Protein AF-A0A368FFY0-F1 (afdb_monomer_lite)

Structure (mmCIF, N/CA/C/O backbone):
data_AF-A0A368FFY0-F1
#
_entry.id   AF-A0A368FFY0-F1
#
loop_
_atom_site.group_PDB
_atom_site.id
_atom_site.type_symbol
_atom_site.label_atom_id
_atom_site.label_alt_id
_atom_site.label_comp_id
_atom_site.label_asym_id
_atom_site.label_entity_id
_atom_site.label_seq_id
_atom_site.pdbx_PDB_ins_code
_atom_site.Cartn_x
_atom_site.Cartn_y
_atom_site.Cartn_z
_atom_site.occupancy
_atom_site.B_iso_or_equiv
_atom_site.auth_seq_id
_atom_site.auth_comp_id
_atom_site.auth_asym_id
_atom_site.auth_atom_id
_atom_site.pdbx_PDB_model_num
ATOM 1 N N . MET A 1 1 ? -72.371 -7.950 88.810 1.00 35.56 1 MET A N 1
ATOM 2 C CA . MET A 1 1 ? -71.654 -8.420 87.609 1.00 35.56 1 MET A CA 1
ATOM 3 C C . MET A 1 1 ? -71.155 -7.183 86.895 1.00 35.56 1 MET A C 1
ATOM 5 O O . MET A 1 1 ? -71.974 -6.409 86.425 1.00 35.56 1 MET A O 1
ATOM 9 N N . SER A 1 2 ? -69.852 -6.936 86.958 1.00 35.66 2 SER A N 1
ATOM 10 C CA . SER A 1 2 ? -69.188 -5.739 86.443 1.00 35.66 2 SER A CA 1
ATOM 11 C C . SER A 1 2 ? -68.211 -6.135 85.339 1.00 35.66 2 SER A C 1
ATOM 13 O O . SER A 1 2 ? -67.284 -6.902 85.588 1.00 35.66 2 SER A O 1
ATOM 15 N N . GLY A 1 3 ? -68.420 -5.591 84.150 1.00 32.06 3 GLY A N 1
ATOM 16 C CA . GLY A 1 3 ? -67.500 -5.546 83.014 1.00 32.06 3 GLY A CA 1
ATOM 17 C C . GLY A 1 3 ? -68.081 -4.537 82.017 1.00 32.06 3 GLY A C 1
ATOM 18 O O . GLY A 1 3 ? -69.289 -4.335 82.028 1.00 32.06 3 GLY A O 1
ATOM 19 N N . ASN A 1 4 ? -67.349 -3.846 81.154 1.00 36.78 4 ASN A N 1
ATOM 20 C CA . ASN A 1 4 ? -65.920 -3.743 80.886 1.00 36.78 4 ASN A CA 1
ATOM 21 C C . ASN A 1 4 ? -65.819 -2.572 79.874 1.00 36.78 4 ASN A C 1
ATOM 23 O O . ASN A 1 4 ? -66.187 -2.771 78.723 1.00 36.78 4 ASN A O 1
ATOM 27 N N . GLU A 1 5 ? -65.422 -1.361 80.288 1.00 38.34 5 GLU A N 1
ATOM 28 C CA . GLU A 1 5 ? -65.367 -0.149 79.424 1.00 38.34 5 GLU A CA 1
ATOM 29 C C . GLU A 1 5 ? -63.935 0.355 79.130 1.00 38.34 5 GLU A C 1
ATOM 31 O O . GLU A 1 5 ? -63.749 1.474 78.671 1.00 38.34 5 GLU A O 1
ATOM 36 N N . ASN A 1 6 ? -62.893 -0.460 79.338 1.00 41.31 6 ASN A N 1
ATOM 37 C CA . ASN A 1 6 ? -61.496 -0.012 79.172 1.00 41.31 6 ASN A CA 1
ATOM 38 C C . ASN A 1 6 ? -60.755 -0.566 77.937 1.00 41.31 6 ASN A C 1
ATOM 40 O O . ASN A 1 6 ? -59.532 -0.472 77.881 1.00 41.31 6 ASN A O 1
ATOM 44 N N . ALA A 1 7 ? -61.449 -1.127 76.940 1.00 43.47 7 ALA A N 1
ATOM 45 C CA . ALA A 1 7 ? -60.787 -1.738 75.776 1.00 43.47 7 ALA A CA 1
ATOM 46 C C . ALA A 1 7 ? -60.657 -0.820 74.539 1.00 43.47 7 ALA A C 1
ATOM 48 O O . ALA A 1 7 ? -59.736 -1.009 73.754 1.00 43.47 7 ALA A O 1
ATOM 49 N N . GLU A 1 8 ? -61.501 0.204 74.368 1.00 42.06 8 GLU A N 1
ATOM 50 C CA . GLU A 1 8 ? -61.525 1.002 73.121 1.00 42.06 8 GLU A CA 1
ATOM 51 C C . GLU A 1 8 ? -60.590 2.229 73.118 1.00 42.06 8 GLU A C 1
ATOM 53 O O . GLU A 1 8 ? -60.342 2.826 72.073 1.00 42.06 8 GLU A O 1
ATOM 58 N N . ALA A 1 9 ? -59.999 2.601 74.259 1.00 42.53 9 ALA A N 1
ATOM 59 C CA . ALA A 1 9 ? -59.119 3.774 74.349 1.00 42.53 9 ALA A CA 1
ATOM 60 C C . ALA A 1 9 ? -57.637 3.487 74.020 1.00 42.53 9 ALA A C 1
ATOM 62 O O . ALA A 1 9 ? -56.847 4.427 73.923 1.00 42.53 9 ALA A O 1
ATOM 63 N N . MET A 1 10 ? -57.244 2.216 73.847 1.00 42.16 10 MET A N 1
ATOM 64 C CA . MET A 1 10 ? -55.839 1.820 73.643 1.00 42.16 10 MET A CA 1
ATOM 65 C C . MET A 1 10 ? -55.456 1.611 72.165 1.00 42.16 10 MET A C 1
ATOM 67 O O . MET A 1 10 ? -54.284 1.735 71.823 1.00 42.16 10 MET A O 1
ATOM 71 N N . GLU A 1 11 ? -56.422 1.385 71.267 1.00 42.91 11 GLU A N 1
ATOM 72 C CA . GLU A 1 11 ? -56.145 1.177 69.831 1.00 42.91 11 GLU A CA 1
ATOM 73 C C . GLU A 1 11 ? -55.985 2.489 69.036 1.00 42.91 11 GLU A C 1
ATOM 75 O O . GLU A 1 11 ? -55.293 2.529 68.018 1.00 42.91 11 GLU A O 1
ATOM 80 N N . ILE A 1 12 ? -56.543 3.608 69.515 1.00 45.56 12 ILE A N 1
ATOM 81 C CA . ILE A 1 12 ? -56.458 4.909 68.818 1.00 45.56 12 ILE A CA 1
ATOM 82 C C . ILE A 1 12 ? -55.094 5.598 69.050 1.00 45.56 12 ILE A C 1
ATOM 84 O O . ILE A 1 12 ? -54.631 6.386 68.218 1.00 45.56 12 ILE A O 1
ATOM 88 N N . SER A 1 13 ? -54.399 5.278 70.144 1.00 43.94 13 SER A N 1
ATOM 89 C CA . SER A 1 13 ? -53.057 5.788 70.462 1.00 43.94 13 SER A CA 1
ATOM 90 C C . SER A 1 13 ? -51.937 5.033 69.730 1.00 43.94 13 SER A C 1
ATOM 92 O O . SER A 1 13 ? -50.965 5.668 69.316 1.00 43.94 13 SER A O 1
ATOM 94 N N . GLU A 1 14 ? -52.086 3.731 69.463 1.00 42.84 14 GLU A N 1
ATOM 95 C CA . GLU A 1 14 ? -51.125 2.959 68.651 1.00 42.84 14 GLU A CA 1
ATOM 96 C C . GLU A 1 14 ? -51.182 3.303 67.151 1.00 42.84 14 GLU A C 1
ATOM 98 O O . GLU A 1 14 ? -50.147 3.324 66.480 1.00 42.84 14 GLU A O 1
ATOM 103 N N . LEU A 1 15 ? -52.355 3.675 66.623 1.00 43.34 15 LEU A N 1
ATOM 104 C CA . LEU A 1 15 ? -52.500 4.158 65.240 1.00 43.34 15 LEU A CA 1
ATOM 105 C C . LEU A 1 15 ? -51.888 5.556 65.019 1.00 43.34 15 LEU A C 1
ATOM 107 O O . LEU A 1 15 ? -51.380 5.840 63.935 1.00 43.34 15 LEU A O 1
ATOM 111 N N . ARG A 1 16 ? -51.850 6.420 66.045 1.00 39.31 16 ARG A N 1
ATOM 112 C CA . ARG A 1 16 ? -51.149 7.720 65.972 1.00 39.31 16 ARG A CA 1
ATOM 113 C C . ARG A 1 16 ? -49.628 7.600 66.115 1.00 39.31 16 ARG A C 1
ATOM 115 O O . ARG A 1 16 ? -48.909 8.381 65.499 1.00 39.31 16 ARG A O 1
ATOM 122 N N . LEU A 1 17 ? -49.133 6.609 66.860 1.00 43.44 17 LEU A N 1
ATOM 123 C CA . LEU A 1 17 ? -47.696 6.316 66.955 1.00 43.44 17 LEU A CA 1
ATOM 124 C C . LEU A 1 17 ? -47.139 5.675 65.673 1.00 43.44 17 LEU A C 1
ATOM 126 O O . LEU A 1 17 ? -46.007 5.979 65.305 1.00 43.44 17 LEU A O 1
ATOM 130 N N . LYS A 1 18 ? -47.942 4.888 64.940 1.00 41.78 18 LYS A N 1
ATOM 131 C CA . LYS A 1 18 ? -47.567 4.364 63.611 1.00 41.78 18 LYS A CA 1
ATOM 132 C C . LYS A 1 18 ? -47.567 5.422 62.499 1.00 41.78 18 LYS A C 1
ATOM 134 O O . LYS A 1 18 ? -46.748 5.333 61.592 1.00 41.78 18 LYS A O 1
ATOM 139 N N . ASN A 1 19 ? -48.410 6.454 62.577 1.00 38.97 19 ASN A N 1
ATOM 140 C CA . ASN A 1 19 ? -48.370 7.556 61.602 1.00 38.97 19 ASN A CA 1
ATOM 141 C C . ASN A 1 19 ? -47.193 8.524 61.826 1.00 38.97 19 ASN A C 1
ATOM 143 O O . ASN A 1 19 ? -46.696 9.098 60.862 1.00 38.97 19 ASN A O 1
ATOM 147 N N . ASN A 1 20 ? -46.700 8.670 63.062 1.00 41.06 20 ASN A N 1
ATOM 148 C CA . ASN A 1 20 ? -45.490 9.457 63.334 1.00 41.06 20 ASN A CA 1
ATOM 149 C C . ASN A 1 20 ? -44.191 8.710 62.989 1.00 41.06 20 ASN A C 1
ATOM 151 O O . ASN A 1 20 ? -43.193 9.361 62.695 1.00 41.06 20 ASN A O 1
ATOM 155 N N . SER A 1 21 ? -44.180 7.371 62.989 1.00 43.12 21 SER A N 1
ATOM 156 C CA . SER A 1 21 ? -43.024 6.596 62.521 1.00 43.12 21 SER A CA 1
ATOM 157 C C . SER A 1 21 ? -42.929 6.520 60.994 1.00 43.12 21 SER A C 1
ATOM 159 O O . SER A 1 21 ? -41.816 6.504 60.486 1.00 43.12 21 SER A O 1
ATOM 161 N N . PHE A 1 22 ? -44.046 6.568 60.256 1.00 43.06 22 PHE A N 1
ATOM 162 C CA . PHE A 1 22 ? -44.026 6.679 58.787 1.00 43.06 22 PHE A CA 1
ATOM 163 C C . PHE A 1 22 ? -43.340 7.973 58.308 1.00 43.06 22 PHE A C 1
ATOM 165 O O . PHE A 1 22 ? -42.466 7.913 57.454 1.00 43.06 22 PHE A O 1
ATOM 172 N N . GLY A 1 23 ? -43.624 9.122 58.937 1.00 43.78 23 GLY A N 1
ATOM 173 C CA . GLY A 1 23 ? -42.956 10.391 58.604 1.00 43.78 23 GLY A CA 1
ATOM 174 C C . GLY A 1 23 ? -41.478 10.485 59.026 1.00 43.78 23 GLY A C 1
ATOM 175 O O . GLY A 1 23 ? -40.738 11.289 58.469 1.00 43.78 23 GLY A O 1
ATOM 176 N N . LEU A 1 24 ? -41.033 9.670 59.992 1.00 46.16 24 LEU A N 1
ATOM 177 C CA . LEU A 1 24 ? -39.623 9.561 60.406 1.00 46.16 24 LEU A CA 1
ATOM 178 C C . LEU A 1 24 ? -38.820 8.608 59.505 1.00 46.16 24 LEU A C 1
ATOM 180 O O . LEU A 1 24 ? -37.633 8.844 59.296 1.00 46.16 24 LEU A O 1
ATOM 184 N N . ILE A 1 25 ? -39.462 7.565 58.969 1.00 48.09 25 ILE A N 1
ATOM 185 C CA . ILE A 1 25 ? -38.871 6.644 57.987 1.00 48.09 25 ILE A CA 1
ATOM 186 C C . ILE A 1 25 ? -38.695 7.365 56.643 1.00 48.09 25 ILE A C 1
ATOM 188 O O . ILE A 1 25 ? -37.591 7.364 56.111 1.00 48.09 25 ILE A O 1
ATOM 192 N N . ASP A 1 26 ? -39.709 8.105 56.176 1.00 52.66 26 ASP A N 1
ATOM 193 C CA . ASP A 1 26 ? -39.618 8.906 54.942 1.00 52.66 26 ASP A CA 1
ATOM 194 C C . ASP A 1 26 ? -38.551 10.017 55.031 1.00 52.66 26 ASP A C 1
ATOM 196 O O . ASP A 1 26 ? -37.877 10.319 54.047 1.00 52.66 26 ASP A O 1
ATOM 200 N N . ALA A 1 27 ? -38.353 10.617 56.213 1.00 56.59 27 ALA A N 1
ATOM 201 C CA . ALA A 1 27 ? -37.316 11.629 56.428 1.00 56.59 27 ALA A CA 1
ATOM 202 C C . ALA A 1 27 ? -35.896 11.030 56.468 1.00 56.59 27 ALA A C 1
ATOM 204 O O . ALA A 1 27 ? -34.974 11.616 55.902 1.00 56.59 27 ALA A O 1
ATOM 205 N N . GLN A 1 28 ? -35.714 9.859 57.091 1.00 59.12 28 GLN A N 1
ATOM 206 C CA . GLN A 1 28 ? -34.428 9.149 57.093 1.00 59.12 28 GLN A CA 1
ATOM 207 C C . GLN A 1 28 ? -34.065 8.604 55.708 1.00 59.12 28 GLN A C 1
ATOM 209 O O . GLN A 1 28 ? -32.901 8.678 55.310 1.00 59.12 28 GLN A O 1
ATOM 214 N N . ASP A 1 29 ? -35.047 8.110 54.955 1.00 65.12 29 ASP A N 1
ATOM 215 C CA . ASP A 1 29 ? -34.850 7.651 53.580 1.00 65.12 29 ASP A CA 1
ATOM 216 C C . ASP A 1 29 ? -34.541 8.825 52.634 1.00 65.12 29 ASP A C 1
ATOM 218 O O . ASP A 1 29 ? -33.675 8.698 51.764 1.00 65.12 29 ASP A O 1
ATOM 222 N N . ALA A 1 30 ? -35.149 9.998 52.852 1.00 71.44 30 ALA A N 1
ATOM 223 C CA . ALA A 1 30 ? -34.828 11.224 52.121 1.00 71.44 30 ALA A CA 1
ATOM 224 C C . ALA A 1 30 ? -33.419 11.760 52.438 1.00 71.44 30 ALA A C 1
ATOM 226 O O . ALA A 1 30 ? -32.675 12.094 51.516 1.00 71.44 30 ALA A O 1
ATOM 227 N N . GLU A 1 31 ? -33.006 11.793 53.711 1.00 77.81 31 GLU A N 1
ATOM 228 C CA . GLU A 1 31 ? -31.641 12.185 54.104 1.00 77.81 31 GLU A CA 1
ATOM 229 C C . GLU A 1 31 ? -30.588 11.211 53.551 1.00 77.81 31 GLU A C 1
ATOM 231 O O . GLU A 1 31 ? -29.542 11.631 53.047 1.00 77.81 31 GLU A O 1
ATOM 236 N N . ALA A 1 32 ? -30.872 9.905 53.579 1.00 79.62 32 ALA A N 1
ATOM 237 C CA . ALA A 1 32 ? -29.998 8.888 53.006 1.00 79.62 32 ALA A CA 1
ATOM 238 C C . ALA A 1 32 ? -29.902 9.002 51.475 1.00 79.62 32 ALA A C 1
ATOM 240 O O . ALA A 1 32 ? -28.809 8.864 50.919 1.00 79.62 32 ALA A O 1
ATOM 241 N N . ALA A 1 33 ? -31.013 9.270 50.782 1.00 81.12 33 ALA A N 1
ATOM 242 C CA . ALA A 1 33 ? -31.027 9.513 49.340 1.00 81.12 33 ALA A CA 1
ATOM 243 C C . ALA A 1 33 ? -30.244 10.783 48.974 1.00 81.12 33 ALA A C 1
ATOM 245 O O . ALA A 1 33 ? -29.419 10.759 48.060 1.00 81.12 33 ALA A O 1
ATOM 246 N N . GLN A 1 34 ? -30.416 11.862 49.737 1.00 83.88 34 GLN A N 1
ATOM 247 C CA . GLN A 1 34 ? -29.687 13.110 49.532 1.00 83.88 34 GLN A CA 1
ATOM 248 C C . GLN A 1 34 ? -28.180 12.932 49.756 1.00 83.88 34 GLN A C 1
ATOM 250 O O . GLN A 1 34 ? -27.378 13.391 48.944 1.00 83.88 34 GLN A O 1
ATOM 255 N N . PHE A 1 35 ? -27.778 12.187 50.790 1.00 87.12 35 PHE A N 1
ATOM 256 C CA . PHE A 1 35 ? -26.374 11.848 51.030 1.00 87.12 35 PHE A CA 1
ATOM 257 C C . PHE A 1 35 ? -25.760 11.024 49.886 1.00 87.12 35 PHE A C 1
ATOM 259 O O . PHE A 1 35 ? -24.636 11.298 49.458 1.00 87.12 35 PHE A O 1
ATOM 266 N N . LYS A 1 36 ? -26.485 10.025 49.361 1.00 88.81 36 LYS A N 1
ATOM 267 C CA . LYS A 1 36 ? -26.032 9.231 48.205 1.00 88.81 36 LYS A CA 1
ATOM 268 C C . LYS A 1 36 ? -25.895 10.097 46.952 1.00 88.81 36 LYS A C 1
ATOM 270 O O . LYS A 1 36 ? -24.862 10.028 46.289 1.00 88.81 36 LYS A O 1
ATOM 275 N N . SER A 1 37 ? -26.897 10.928 46.667 1.00 87.44 37 SER A N 1
ATOM 276 C CA . SER A 1 37 ? -26.903 11.841 45.520 1.00 87.44 37 SER A CA 1
ATOM 277 C C . SER A 1 37 ? -25.727 12.825 45.572 1.00 87.44 37 SER A C 1
ATOM 279 O O . SER A 1 37 ? -25.011 12.980 44.586 1.00 87.44 37 SER A O 1
ATOM 281 N N . GLU A 1 38 ? -25.422 13.398 46.742 1.00 88.31 38 GLU A N 1
ATOM 282 C CA . GLU A 1 38 ? -24.300 14.332 46.906 1.00 88.31 38 GLU A CA 1
ATOM 283 C C . GLU A 1 38 ? -22.934 13.658 46.681 1.00 88.31 38 GLU A C 1
ATOM 285 O O . GLU A 1 38 ? -22.044 14.220 46.035 1.00 88.31 38 GLU A O 1
ATOM 290 N N . ARG A 1 39 ? -22.766 12.412 47.149 1.00 90.75 39 ARG A N 1
ATOM 291 C CA . ARG A 1 39 ? -21.549 11.622 46.887 1.00 90.75 39 ARG A CA 1
ATOM 292 C C . ARG A 1 39 ? -21.362 11.337 45.400 1.00 90.75 39 ARG A C 1
ATOM 294 O O . ARG A 1 39 ? -20.271 11.553 44.872 1.00 90.75 39 ARG A O 1
ATOM 301 N N . VAL A 1 40 ? -22.425 10.898 44.726 1.00 91.38 40 VAL A N 1
ATOM 302 C CA . VAL A 1 40 ? -22.426 10.659 43.275 1.00 91.38 40 VAL A CA 1
ATOM 303 C C . VAL A 1 40 ? -22.120 11.947 42.518 1.00 91.38 40 VAL A C 1
ATOM 305 O O . VAL A 1 40 ? -21.282 11.952 41.621 1.00 91.38 40 VAL A O 1
ATOM 308 N N . ARG A 1 41 ? -22.725 13.066 42.917 1.00 91.25 41 ARG A N 1
ATOM 309 C CA . ARG A 1 41 ? -22.474 14.375 42.317 1.00 91.25 41 ARG A CA 1
ATOM 310 C C . ARG A 1 41 ? -21.014 14.794 42.444 1.00 91.25 41 ARG A C 1
ATOM 312 O O . ARG A 1 41 ? -20.411 15.199 41.452 1.00 91.25 41 ARG A O 1
ATOM 319 N N . SER A 1 42 ? -20.433 14.665 43.638 1.00 90.19 42 SER A N 1
ATOM 320 C CA . SER A 1 42 ? -19.014 14.955 43.875 1.00 90.19 42 SER A CA 1
ATOM 321 C C . SER A 1 42 ? -18.110 14.090 42.989 1.00 90.19 42 SER A C 1
ATOM 323 O O . SER A 1 42 ? -17.161 14.601 42.390 1.00 90.19 42 SER A O 1
ATOM 325 N N . LEU A 1 43 ? -18.439 12.801 42.842 1.00 91.31 43 LEU A N 1
ATOM 326 C CA . LEU A 1 43 ? -17.739 11.877 41.951 1.00 91.31 43 LEU A CA 1
ATOM 327 C C . LEU A 1 43 ? -17.826 12.322 40.481 1.00 91.31 43 LEU A C 1
ATOM 329 O O . LEU A 1 43 ? -16.790 12.448 39.828 1.00 91.31 43 LEU A O 1
ATOM 333 N N . VAL A 1 44 ? -19.029 12.609 39.970 1.00 92.00 44 VAL A N 1
ATOM 334 C CA . VAL A 1 44 ? -19.248 13.041 38.577 1.00 92.00 44 VAL A CA 1
ATOM 335 C C . VAL A 1 44 ? -18.495 14.344 38.289 1.00 92.00 44 VAL A C 1
ATOM 337 O O . VAL A 1 44 ? -17.729 14.406 37.327 1.00 92.00 44 VAL A O 1
ATOM 340 N N . LEU A 1 45 ? -18.629 15.362 39.147 1.00 91.12 45 LEU A N 1
ATOM 341 C CA . LEU A 1 45 ? -17.941 16.650 38.986 1.00 91.12 45 LEU A CA 1
ATOM 342 C C . LEU A 1 45 ? -16.415 16.490 38.970 1.00 91.12 45 LEU A C 1
ATOM 344 O O . LEU A 1 45 ? -15.726 17.121 38.165 1.00 91.12 45 LEU A O 1
ATOM 348 N N . ARG A 1 46 ? -15.874 15.625 39.834 1.00 90.56 46 ARG A N 1
ATOM 349 C CA . ARG A 1 46 ? -14.434 15.352 39.902 1.00 90.56 46 ARG A CA 1
ATOM 350 C C . ARG A 1 46 ? -13.928 14.607 38.668 1.00 90.56 46 ARG A C 1
ATOM 352 O O . ARG A 1 46 ? -12.878 14.963 38.138 1.00 90.56 46 ARG A O 1
ATOM 359 N N . VAL A 1 47 ? -14.668 13.608 38.185 1.00 92.00 47 VAL A N 1
ATOM 360 C CA . VAL A 1 47 ? -14.312 12.849 36.974 1.00 92.00 47 VAL A CA 1
ATOM 361 C C . VAL A 1 47 ? -14.340 13.750 35.741 1.00 92.00 47 VAL A C 1
ATOM 363 O O . VAL A 1 47 ? -13.379 13.752 34.967 1.00 92.00 47 VAL A O 1
ATOM 366 N N . LEU A 1 48 ? -15.393 14.556 35.586 1.00 92.50 48 LEU A N 1
ATOM 367 C CA . LEU A 1 48 ? -15.536 15.506 34.479 1.00 92.50 48 LEU A CA 1
ATOM 368 C C . LEU A 1 48 ? -14.558 16.690 34.572 1.00 92.50 48 LEU A C 1
ATOM 370 O O . LEU A 1 48 ? -14.384 17.411 33.592 1.00 92.50 48 LEU A O 1
ATOM 374 N N . GLY A 1 49 ? -13.882 16.876 35.711 1.00 89.50 49 GLY A N 1
ATOM 375 C CA . GLY A 1 49 ? -12.929 17.967 35.913 1.00 89.50 49 GLY A CA 1
ATOM 376 C C . GLY A 1 49 ? -13.604 19.337 35.994 1.00 89.50 49 GLY A C 1
ATOM 377 O O . GLY A 1 49 ? -13.043 20.329 35.541 1.00 89.50 49 GLY A O 1
ATOM 378 N N . VAL A 1 50 ? -14.818 19.383 36.543 1.00 87.19 50 VAL A N 1
ATOM 379 C CA . VAL A 1 50 ? -15.610 20.605 36.788 1.00 87.19 50 VAL A CA 1
ATOM 380 C C . VAL A 1 50 ? -15.950 20.784 38.278 1.00 87.19 50 VAL A C 1
ATOM 382 O O . VAL A 1 50 ? -16.799 21.592 38.635 1.00 87.19 50 VAL A O 1
ATOM 385 N N . GLY A 1 51 ? -15.299 20.007 39.151 1.00 81.25 51 GLY A N 1
ATOM 386 C CA . GLY A 1 51 ? -15.362 20.134 40.611 1.00 81.25 51 GLY A CA 1
ATOM 387 C C . GLY A 1 51 ? -14.159 20.893 41.183 1.00 81.25 51 GLY A C 1
ATOM 388 O O . GLY A 1 51 ? -13.648 21.819 40.564 1.00 81.25 51 GLY A O 1
ATOM 389 N N . GLU A 1 52 ? -13.669 20.471 42.354 1.00 74.12 52 GLU A N 1
ATOM 390 C CA . GLU A 1 52 ? -12.518 21.108 43.026 1.00 74.12 52 GLU A CA 1
ATOM 391 C C . GLU A 1 52 ? -11.230 21.069 42.185 1.00 74.12 52 GLU A C 1
ATOM 393 O O . GLU A 1 52 ? -10.478 22.040 42.140 1.00 74.12 52 GLU A O 1
ATOM 398 N N . ASN A 1 53 ? -10.999 19.956 41.482 1.00 80.81 53 ASN A N 1
ATOM 399 C CA . ASN A 1 53 ? -9.875 19.789 40.565 1.00 80.81 53 ASN A CA 1
ATOM 400 C C . ASN A 1 53 ? -10.330 20.090 39.137 1.00 80.81 53 ASN A C 1
ATOM 402 O O . ASN A 1 53 ? -10.785 19.198 38.416 1.00 80.81 53 ASN A O 1
ATOM 406 N N . LEU A 1 54 ? -10.225 21.361 38.756 1.00 85.50 54 LEU A N 1
ATOM 407 C CA . LEU A 1 54 ? -10.685 21.846 37.463 1.00 85.50 54 LEU A CA 1
ATOM 408 C C . LEU A 1 54 ? -9.741 21.423 36.328 1.00 85.50 54 LEU A C 1
ATOM 410 O O . LEU A 1 54 ? -8.520 21.558 36.431 1.00 85.50 54 LEU A O 1
ATOM 414 N N . ALA A 1 55 ? -10.313 20.916 35.238 1.00 86.19 55 ALA A N 1
ATOM 415 C CA . ALA A 1 55 ? -9.566 20.572 34.040 1.00 86.19 55 ALA A CA 1
ATOM 416 C C . ALA A 1 55 ? -8.987 21.850 33.397 1.00 86.19 55 ALA A C 1
ATOM 418 O O . ALA A 1 55 ? -9.670 22.882 33.363 1.00 86.19 55 ALA A O 1
ATOM 419 N N . PRO A 1 56 ? -7.736 21.821 32.899 1.00 85.50 56 PRO A N 1
ATOM 420 C CA . PRO A 1 56 ? -7.057 23.013 32.390 1.00 85.50 56 PRO A CA 1
ATOM 421 C C . PRO A 1 56 ? -7.811 23.685 31.235 1.00 85.50 56 PRO A C 1
ATOM 423 O O . PRO A 1 56 ? -7.764 24.906 31.103 1.00 85.50 56 PRO A O 1
ATOM 426 N N . GLU A 1 57 ? -8.552 22.910 30.443 1.00 85.81 57 GLU A N 1
ATOM 427 C CA . GLU A 1 57 ? -9.366 23.375 29.320 1.00 85.81 57 GLU A CA 1
ATOM 428 C C . GLU A 1 57 ? -10.478 24.344 29.759 1.00 85.81 57 GLU A C 1
ATOM 430 O O . GLU A 1 57 ? -10.865 25.231 28.999 1.00 85.81 57 GLU A O 1
ATOM 435 N N . PHE A 1 58 ? -10.957 24.213 31.000 1.00 86.50 58 PHE A N 1
ATOM 436 C CA . PHE A 1 58 ? -12.074 24.988 31.546 1.00 86.50 58 PHE A CA 1
ATOM 437 C C . PHE A 1 58 ? -11.649 25.985 32.628 1.00 86.50 58 PHE A C 1
ATOM 439 O O . PHE A 1 58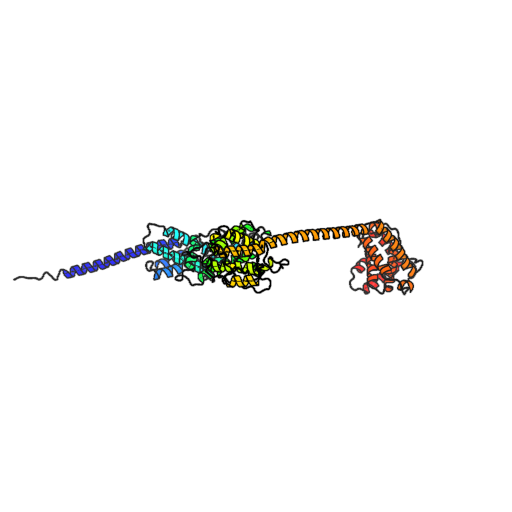 ? -12.499 26.664 33.202 1.00 86.50 58 PHE A O 1
ATOM 446 N N . ALA A 1 59 ? -10.341 26.137 32.875 1.00 82.50 59 ALA A N 1
ATOM 447 C CA . ALA A 1 59 ? -9.798 27.003 33.925 1.00 82.50 59 ALA A CA 1
ATOM 448 C C . ALA A 1 59 ? -10.289 28.461 33.854 1.00 82.50 59 ALA A C 1
ATOM 450 O O . ALA A 1 59 ? -10.460 29.116 34.880 1.00 82.50 59 ALA A O 1
ATOM 451 N N . LEU A 1 60 ? -10.546 28.960 32.641 1.00 81.25 60 LEU A N 1
ATOM 452 C CA . LEU A 1 60 ? -11.027 30.320 32.381 1.00 81.25 60 LEU A CA 1
ATOM 453 C C . LEU A 1 60 ? -12.541 30.394 32.101 1.00 81.25 60 LEU A C 1
ATOM 455 O O . LEU A 1 60 ? -13.055 31.473 31.816 1.00 81.25 60 LEU A O 1
ATOM 459 N N . GLN A 1 61 ? -13.266 29.275 32.176 1.00 84.38 61 GLN A N 1
ATOM 460 C CA . GLN A 1 61 ? -14.689 29.170 31.832 1.00 84.38 61 GLN A CA 1
ATOM 461 C C . GLN A 1 61 ? -15.564 28.966 33.081 1.00 84.38 61 GLN A C 1
ATOM 463 O O . GLN A 1 61 ? -16.349 28.025 33.175 1.00 84.38 61 GLN A O 1
ATOM 468 N N . THR A 1 62 ? -15.463 29.875 34.055 1.00 83.81 62 THR A N 1
ATOM 469 C CA . THR A 1 62 ? -16.178 29.768 35.344 1.00 83.81 62 THR A CA 1
ATOM 470 C C . THR A 1 62 ? -17.702 29.699 35.204 1.00 83.81 62 THR A C 1
ATOM 472 O O . THR A 1 62 ? -18.350 28.987 35.967 1.00 83.81 62 THR A O 1
ATOM 475 N N . ALA A 1 63 ? -18.280 30.382 34.209 1.00 87.44 63 ALA A N 1
ATOM 476 C CA . ALA A 1 63 ? -19.717 30.330 33.930 1.00 87.44 63 ALA A CA 1
ATOM 477 C C . ALA A 1 63 ? -20.179 28.938 33.460 1.00 87.44 63 ALA A C 1
ATOM 479 O O . ALA A 1 63 ? -21.204 28.451 33.929 1.00 87.44 63 ALA A O 1
ATOM 480 N N . LEU A 1 64 ? -19.400 28.277 32.596 1.00 87.88 64 LEU A N 1
ATOM 481 C CA . LEU A 1 64 ? -19.706 26.931 32.100 1.00 87.88 64 LEU A CA 1
ATOM 482 C C . LEU A 1 64 ? -19.619 25.891 33.224 1.00 87.88 64 LEU A C 1
ATOM 484 O O . LEU A 1 64 ? -20.475 25.018 33.346 1.00 87.88 64 LEU A O 1
ATOM 488 N N . VAL A 1 65 ? -18.603 26.011 34.082 1.00 87.56 65 VAL A N 1
ATOM 489 C CA . VAL A 1 65 ? -18.418 25.141 35.256 1.00 87.56 65 VAL A CA 1
ATOM 490 C C . VAL A 1 65 ? -19.590 25.286 36.234 1.00 87.56 65 VAL A C 1
ATOM 492 O O . VAL A 1 65 ? -20.111 24.287 36.742 1.00 87.56 65 VAL A O 1
ATOM 495 N N . ALA A 1 66 ? -20.044 26.523 36.464 1.00 87.12 66 ALA A N 1
ATOM 496 C CA . ALA A 1 66 ? -21.222 26.794 37.282 1.00 87.12 66 ALA A CA 1
ATOM 497 C C . ALA A 1 66 ? -22.496 26.207 36.652 1.00 87.12 66 ALA A C 1
ATOM 499 O O . ALA A 1 66 ? -23.275 25.569 37.355 1.00 87.12 66 ALA A O 1
ATOM 500 N N . GLU A 1 67 ? -22.681 26.346 35.335 1.00 90.81 67 GLU A N 1
ATOM 501 C CA . GLU A 1 67 ? -23.810 25.749 34.611 1.00 90.81 67 GLU A CA 1
ATOM 502 C C . GLU A 1 67 ? -23.839 24.219 34.747 1.00 90.81 67 GLU A C 1
ATOM 504 O O . GLU A 1 67 ? -24.886 23.655 35.067 1.00 90.81 67 GLU A O 1
ATOM 509 N N . CYS A 1 68 ? -22.695 23.547 34.586 1.00 88.56 68 CYS A N 1
ATOM 510 C CA . CYS A 1 68 ? -22.591 22.095 34.762 1.00 88.56 68 CYS A CA 1
ATOM 511 C C . CYS A 1 68 ? -22.993 21.672 36.178 1.00 88.56 68 CYS A C 1
ATOM 513 O O . CYS A 1 68 ? -23.747 20.715 36.361 1.00 88.56 68 CYS A O 1
ATOM 515 N N . SER A 1 69 ? -22.524 22.419 37.181 1.00 86.94 69 SER A N 1
ATOM 516 C CA . SER A 1 69 ? -22.873 22.175 38.578 1.00 86.94 69 SER A CA 1
ATOM 517 C C . SER A 1 69 ? -24.371 22.344 38.820 1.00 86.94 69 SER A C 1
ATOM 519 O O . SER A 1 69 ? -24.953 21.504 39.502 1.00 86.94 69 SER A O 1
ATOM 521 N N . THR A 1 70 ? -25.007 23.372 38.254 1.00 89.44 70 THR A N 1
ATOM 522 C CA . THR A 1 70 ? -26.454 23.611 38.383 1.00 89.44 70 THR A CA 1
ATOM 523 C C . THR A 1 70 ? -27.273 22.510 37.714 1.00 89.44 70 THR A C 1
ATOM 525 O O . THR A 1 70 ? -28.138 21.931 38.362 1.00 89.44 70 THR A O 1
ATOM 528 N N . ARG A 1 71 ? -26.950 22.132 36.471 1.00 89.62 71 ARG A N 1
ATOM 529 C CA . ARG A 1 71 ? -27.661 21.058 35.752 1.00 89.62 71 ARG A CA 1
ATOM 530 C C . ARG A 1 71 ? -27.568 19.705 36.469 1.00 89.62 71 ARG A C 1
ATOM 532 O O . ARG A 1 71 ? -28.550 18.970 36.531 1.00 89.62 71 ARG A O 1
ATOM 539 N N . LEU A 1 72 ? -26.413 19.392 37.064 1.00 88.06 72 LEU A N 1
ATOM 540 C CA . LEU A 1 72 ? -26.250 18.195 37.902 1.00 88.06 72 LEU A CA 1
ATOM 541 C C . LEU A 1 72 ? -27.057 18.262 39.205 1.00 88.06 72 LEU A C 1
ATOM 543 O O . LEU A 1 72 ? -27.441 17.218 39.716 1.00 88.06 72 LEU A O 1
ATOM 547 N N . ALA A 1 73 ? -27.315 19.459 39.743 1.00 86.44 73 ALA A N 1
ATOM 548 C CA . ALA A 1 73 ? -28.156 19.640 40.930 1.00 86.44 73 ALA A CA 1
ATOM 549 C C . ALA A 1 73 ? -29.622 19.280 40.669 1.00 86.44 73 ALA A C 1
ATOM 551 O O . ALA A 1 73 ? -30.314 18.815 41.567 1.00 86.44 73 ALA A O 1
ATOM 552 N N . GLU A 1 74 ? -30.084 19.559 39.450 1.00 86.81 74 GLU A N 1
ATOM 553 C CA . GLU A 1 74 ? -31.471 19.387 39.013 1.00 86.81 74 GLU A CA 1
ATOM 554 C C . GLU A 1 74 ? -31.751 17.973 38.477 1.00 86.81 74 GLU A C 1
ATOM 556 O O . GLU A 1 74 ? -32.902 17.623 38.224 1.00 86.81 74 GLU A O 1
ATOM 561 N N . THR A 1 75 ? -30.710 17.153 38.308 1.00 88.19 75 THR A N 1
ATOM 562 C CA . THR A 1 75 ? -30.807 15.785 37.789 1.00 88.19 75 THR A CA 1
ATOM 563 C C . THR A 1 75 ? -30.965 14.782 38.932 1.00 88.19 75 THR A C 1
ATOM 565 O O . THR A 1 75 ? -30.222 14.834 39.912 1.00 88.19 75 THR A O 1
ATOM 568 N N . ASP A 1 76 ? -31.875 13.814 38.790 1.00 86.75 76 ASP A N 1
ATOM 569 C CA . ASP A 1 76 ? -31.938 12.671 39.706 1.00 86.75 76 ASP A CA 1
ATOM 570 C C . ASP A 1 76 ? -30.768 11.709 39.439 1.00 86.75 76 ASP A C 1
ATOM 572 O O . ASP A 1 76 ? -30.776 10.920 38.495 1.00 86.75 76 ASP A O 1
ATOM 576 N N . LEU A 1 77 ? -29.730 11.802 40.274 1.00 88.06 77 LEU A N 1
ATOM 577 C CA . LEU A 1 77 ? -28.499 11.013 40.171 1.00 88.06 77 LEU A CA 1
ATOM 578 C C . LEU A 1 77 ? -28.622 9.585 40.724 1.00 88.06 77 LEU A C 1
ATOM 580 O O . LEU A 1 77 ? -27.637 8.844 40.706 1.00 88.06 77 LEU A O 1
ATOM 584 N N . LEU A 1 78 ? -29.797 9.197 41.226 1.00 85.25 78 LEU A N 1
ATOM 585 C CA . LEU A 1 78 ? -30.071 7.840 41.700 1.00 85.25 78 LEU A CA 1
ATOM 586 C C . LEU A 1 78 ? -30.911 7.025 40.708 1.00 85.25 78 LEU A C 1
ATOM 588 O O . LEU A 1 78 ? -30.946 5.801 40.836 1.00 85.25 78 LEU A O 1
ATOM 592 N N . ASP A 1 79 ? -31.529 7.670 39.712 1.00 86.56 79 ASP A N 1
ATOM 593 C CA . ASP A 1 79 ? -32.259 7.015 38.623 1.00 86.56 79 ASP A CA 1
ATOM 594 C C . ASP A 1 79 ? -31.420 6.943 37.325 1.00 86.56 79 ASP A C 1
ATOM 596 O O . ASP A 1 79 ? -31.217 7.968 36.663 1.00 86.56 79 ASP A O 1
ATOM 600 N N . PRO A 1 80 ? -30.974 5.741 36.896 1.00 82.81 80 PRO A N 1
ATOM 601 C CA . PRO A 1 80 ? -30.221 5.550 35.655 1.00 82.81 80 PRO A CA 1
ATOM 602 C C . PRO A 1 80 ? -30.907 6.073 34.395 1.00 82.81 80 PRO A C 1
ATOM 604 O O . PRO A 1 80 ? -30.220 6.493 33.463 1.00 82.81 80 PRO A O 1
ATOM 607 N N . GLY A 1 81 ? -32.242 6.066 34.346 1.00 81.31 81 GLY A N 1
ATOM 608 C CA . GLY A 1 81 ? -32.980 6.616 33.208 1.00 81.31 81 GLY A CA 1
ATOM 609 C C . GLY A 1 81 ? -32.831 8.135 33.101 1.00 81.31 81 GLY A C 1
ATOM 610 O O . GLY A 1 81 ? -32.675 8.670 32.001 1.00 81.31 81 GLY A O 1
ATOM 611 N N . ALA A 1 82 ? -32.822 8.817 34.247 1.00 83.75 82 ALA A N 1
ATOM 612 C CA . ALA A 1 82 ? -32.712 10.265 34.334 1.00 83.75 82 ALA A CA 1
ATOM 613 C C . ALA A 1 82 ? -31.270 10.752 34.132 1.00 83.75 82 ALA A C 1
ATOM 615 O O . ALA A 1 82 ? -31.029 11.604 33.277 1.00 83.75 82 ALA A O 1
ATOM 616 N N . TYR A 1 83 ? -30.289 10.212 34.868 1.00 90.19 83 TYR A N 1
ATOM 617 C CA . TYR A 1 83 ? -28.945 10.802 34.848 1.00 90.19 83 TYR A CA 1
ATOM 618 C C . TYR A 1 83 ? -28.135 10.502 33.591 1.00 90.19 83 TYR A C 1
ATOM 620 O O . TYR A 1 83 ? -27.269 11.302 33.240 1.00 90.19 83 TYR A O 1
ATOM 628 N N . ARG A 1 84 ? -28.357 9.374 32.902 1.00 91.50 84 ARG A N 1
ATOM 629 C CA . ARG A 1 84 ? -27.498 9.001 31.764 1.00 91.50 84 ARG A CA 1
ATOM 630 C C . ARG A 1 84 ? -27.588 10.003 30.622 1.00 91.50 84 ARG A C 1
ATOM 632 O O . ARG A 1 84 ? -26.553 10.404 30.098 1.00 91.50 84 ARG A O 1
ATOM 639 N N . SER A 1 85 ? -28.806 10.415 30.270 1.00 90.00 85 SER A N 1
ATOM 640 C CA . SER A 1 85 ? -29.043 11.417 29.223 1.00 90.00 85 SER A CA 1
ATOM 641 C C . SER A 1 85 ? -28.462 12.775 29.623 1.00 90.00 85 SER A C 1
ATOM 643 O O . SER A 1 85 ? -27.632 13.319 28.900 1.00 90.00 85 SER A O 1
ATOM 645 N N . SER A 1 86 ? -28.775 13.251 30.831 1.00 90.69 86 SER A N 1
ATOM 646 C CA . SER A 1 86 ? -28.253 14.513 31.362 1.00 90.69 86 SER A CA 1
ATOM 647 C C . SER A 1 86 ? -26.723 14.561 31.410 1.00 90.69 86 SER A C 1
ATOM 649 O O . SER A 1 86 ? -26.121 15.570 31.048 1.00 90.69 86 SER A O 1
ATOM 651 N N . ILE A 1 87 ? -26.064 13.483 31.848 1.00 92.38 87 ILE A N 1
ATOM 652 C CA . ILE A 1 87 ? -24.598 13.425 31.913 1.00 92.38 87 ILE A CA 1
ATOM 653 C C . ILE A 1 87 ? -23.987 13.342 30.511 1.00 92.38 87 ILE A C 1
ATOM 655 O O . ILE A 1 87 ? -22.950 13.960 30.270 1.00 92.38 87 ILE A O 1
ATOM 659 N N . HIS A 1 88 ? -24.611 12.619 29.578 1.00 92.06 88 HIS A N 1
ATOM 660 C CA . HIS A 1 88 ? -24.159 12.582 28.186 1.00 92.06 88 HIS A CA 1
ATOM 661 C C . HIS A 1 88 ? -24.186 13.979 27.554 1.00 92.06 88 HIS A C 1
ATOM 663 O O . HIS A 1 88 ? -23.161 14.425 27.036 1.00 92.06 88 HIS A O 1
ATOM 669 N N . ASP A 1 89 ? -25.297 14.704 27.718 1.00 90.81 89 ASP A N 1
ATOM 670 C CA . ASP A 1 89 ? -25.459 16.083 27.249 1.00 90.81 89 ASP A CA 1
ATOM 671 C C . ASP A 1 89 ? -24.436 17.031 27.888 1.00 90.81 89 ASP A C 1
ATOM 673 O O . ASP A 1 89 ? -23.917 17.930 27.225 1.00 90.81 89 ASP A O 1
ATOM 677 N N . LEU A 1 90 ? -24.103 16.828 29.166 1.00 92.56 90 LEU A N 1
ATOM 678 C CA . LEU A 1 90 ? -23.061 17.596 29.851 1.00 92.56 90 LEU A CA 1
ATOM 679 C C . LEU A 1 90 ? -21.667 17.330 29.281 1.00 92.56 90 LEU A C 1
ATOM 681 O O . LEU A 1 90 ? -20.914 18.278 29.059 1.00 92.56 90 LEU A O 1
ATOM 685 N N . ILE A 1 91 ? -21.311 16.068 29.023 1.00 93.38 91 ILE A N 1
ATOM 686 C CA . ILE A 1 91 ? -20.027 15.728 28.393 1.00 93.38 91 ILE A CA 1
ATOM 687 C C . ILE A 1 91 ? -19.958 16.357 26.999 1.00 93.38 91 ILE A C 1
ATOM 689 O O . ILE A 1 91 ? -18.949 16.976 26.658 1.00 93.38 91 ILE A O 1
ATOM 693 N N . PHE A 1 92 ? -21.034 16.255 26.218 1.00 90.94 92 PHE A N 1
ATOM 694 C CA . PHE A 1 92 ? -21.113 16.860 24.893 1.00 90.94 92 PHE A CA 1
ATOM 695 C C . PHE A 1 92 ? -20.996 18.390 24.952 1.00 90.94 92 PHE A C 1
ATOM 697 O O . PHE A 1 92 ? -20.237 18.988 24.184 1.00 90.94 92 PHE A O 1
ATOM 704 N N . LEU A 1 93 ? -21.685 19.039 25.895 1.00 91.38 93 LEU A N 1
ATOM 705 C CA . LEU A 1 93 ? -21.583 20.479 26.129 1.00 91.38 93 LEU A CA 1
ATOM 706 C C . LEU A 1 93 ? -20.136 20.885 26.442 1.00 91.38 93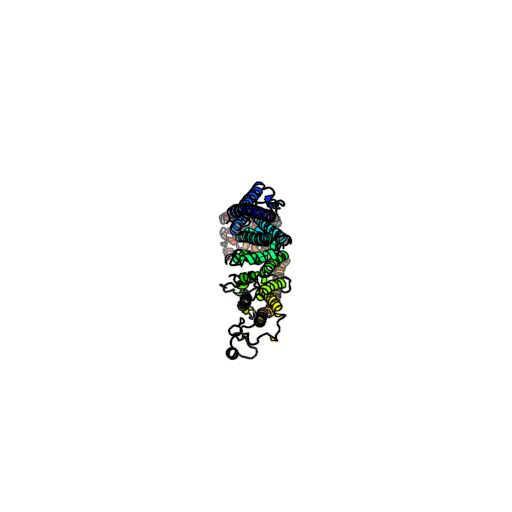 LEU A C 1
ATOM 708 O O . LEU A 1 93 ? -19.613 21.805 25.815 1.00 91.38 93 LEU A O 1
ATOM 712 N N . LEU A 1 94 ? -19.464 20.174 27.351 1.00 91.81 94 LEU A N 1
ATOM 713 C CA . LEU A 1 94 ? -18.067 20.437 27.705 1.00 91.81 94 LEU A CA 1
ATOM 714 C C . LEU A 1 94 ? -17.141 20.285 26.496 1.00 91.81 94 LEU A C 1
ATOM 716 O O . LEU A 1 94 ? -16.352 21.184 26.215 1.00 91.81 94 LEU A O 1
ATOM 720 N N . VAL A 1 95 ? -17.278 19.194 25.740 1.00 91.62 95 VAL A N 1
ATOM 721 C CA . VAL A 1 95 ? -16.479 18.923 24.534 1.00 91.62 95 VAL A CA 1
ATOM 722 C C . VAL A 1 95 ? -16.704 19.985 23.454 1.00 91.62 95 VAL A C 1
ATOM 724 O O . VAL A 1 95 ? -15.742 20.498 22.883 1.00 91.62 95 VAL A O 1
ATOM 727 N N . SER A 1 96 ? -17.957 20.359 23.193 1.00 89.12 96 SER A N 1
ATOM 728 C CA . SER A 1 96 ? -18.315 21.381 22.198 1.00 89.12 96 SER A CA 1
ATOM 729 C C . SER A 1 96 ? -17.905 22.807 22.601 1.00 89.12 96 SER A C 1
ATOM 731 O O . SER A 1 96 ? -17.710 23.655 21.729 1.00 89.12 96 SER A O 1
ATOM 733 N N . SER A 1 97 ? -17.704 23.066 23.898 1.00 88.38 97 SER A N 1
ATOM 734 C CA . SER A 1 97 ? -17.294 24.376 24.431 1.00 88.38 97 SER A CA 1
ATOM 735 C C . SER A 1 97 ? -15.779 24.608 24.425 1.00 88.38 97 SER A C 1
ATOM 737 O O . SER A 1 97 ? -15.315 25.696 24.789 1.00 88.38 97 SER A O 1
ATOM 739 N N . ILE A 1 98 ? -14.986 23.611 24.015 1.00 86.62 98 ILE A N 1
ATOM 740 C CA . ILE A 1 98 ? -13.528 23.722 23.962 1.00 86.62 98 ILE A CA 1
ATOM 741 C C . ILE A 1 98 ? -13.124 24.782 22.930 1.00 86.62 98 ILE A C 1
ATOM 743 O O . ILE A 1 98 ? -13.400 24.693 21.729 1.00 86.62 98 ILE A O 1
ATOM 747 N N . ALA A 1 99 ? -12.448 25.823 23.418 1.00 74.56 99 ALA A N 1
ATOM 748 C CA . ALA A 1 99 ? -11.920 26.891 22.586 1.00 74.56 99 ALA A CA 1
ATOM 749 C C . ALA A 1 99 ? -10.642 26.446 21.860 1.00 74.56 99 ALA A C 1
ATOM 751 O O . ALA A 1 99 ? -9.893 25.591 22.328 1.00 74.56 99 ALA A O 1
ATOM 752 N N . SER A 1 100 ? -10.370 27.055 20.704 1.00 65.38 100 SER A N 1
ATOM 753 C CA . SER A 1 100 ? -9.096 26.865 20.011 1.00 65.38 100 SER A CA 1
ATOM 754 C C . SER A 1 100 ? -8.006 27.564 20.810 1.00 65.38 100 SER A C 1
ATOM 756 O O . SER A 1 100 ? -8.127 28.759 21.090 1.00 65.38 100 SER A O 1
ATOM 758 N N . THR A 1 101 ? -6.931 26.858 21.138 1.00 58.44 101 THR A N 1
ATOM 759 C CA . THR A 1 101 ? -5.711 27.492 21.642 1.00 58.44 101 THR A CA 1
ATOM 760 C C . THR A 1 101 ? -5.097 28.306 20.503 1.00 58.44 101 THR A C 1
ATOM 762 O O . THR A 1 101 ? -4.774 27.738 19.462 1.00 58.44 101 THR A O 1
ATOM 765 N N . SER A 1 102 ? -5.004 29.632 20.652 1.00 52.53 102 SER A N 1
ATOM 766 C CA . SER A 1 102 ? -4.502 30.524 19.597 1.00 52.53 102 SER A CA 1
ATOM 767 C C . SER A 1 102 ? -3.067 30.195 19.179 1.00 52.53 102 SER A C 1
ATOM 769 O O . SER A 1 102 ? -2.234 29.852 20.018 1.00 52.53 102 SER A O 1
ATOM 771 N N . ASP A 1 103 ? -2.808 30.385 17.885 1.00 44.19 103 ASP A N 1
ATOM 772 C CA . ASP A 1 103 ? -1.578 30.123 17.141 1.00 44.19 103 ASP A CA 1
ATOM 773 C C . ASP A 1 103 ? -0.294 30.659 17.792 1.00 44.19 103 ASP A C 1
ATOM 775 O O . ASP A 1 103 ? 0.057 31.831 17.674 1.00 44.19 103 ASP A O 1
ATOM 779 N N . VAL A 1 104 ? 0.489 29.752 18.369 1.00 46.00 104 VAL A N 1
ATOM 780 C CA . VAL A 1 104 ? 1.951 29.814 18.254 1.00 46.00 104 VAL A CA 1
ATOM 781 C C . VAL A 1 104 ? 2.389 28.503 17.614 1.00 46.00 104 VAL A C 1
ATOM 783 O O . VAL A 1 104 ? 3.051 27.668 18.223 1.00 46.00 104 VAL A O 1
ATOM 786 N N . ALA A 1 105 ? 1.945 28.273 16.378 1.00 47.47 105 ALA A N 1
ATOM 787 C CA . ALA A 1 105 ? 2.600 27.282 15.546 1.00 47.47 105 ALA A CA 1
ATOM 788 C C . ALA A 1 105 ? 3.962 27.877 15.181 1.00 47.47 105 ALA A C 1
ATOM 790 O O . ALA A 1 105 ? 4.036 28.821 14.395 1.00 47.47 105 ALA A O 1
ATOM 791 N N . MET A 1 106 ? 5.034 27.376 15.795 1.00 47.94 106 MET A N 1
ATOM 792 C CA . MET A 1 106 ? 6.366 27.584 15.237 1.00 47.94 106 MET A CA 1
ATOM 793 C C . MET A 1 106 ? 6.317 27.116 13.781 1.00 47.94 106 MET A C 1
ATOM 795 O O . MET A 1 106 ? 5.869 25.999 13.521 1.00 47.94 106 MET A O 1
ATOM 799 N N . GLU A 1 107 ? 6.717 27.976 12.844 1.00 47.84 107 GLU A N 1
ATOM 800 C CA . GLU A 1 107 ? 6.935 27.578 11.455 1.00 47.84 107 GLU A CA 1
ATOM 801 C C . GLU A 1 107 ? 8.014 26.493 11.460 1.00 47.84 107 GLU A C 1
ATOM 803 O O . GLU A 1 107 ? 9.201 26.765 11.617 1.00 47.84 107 GLU A O 1
ATOM 808 N N . VAL A 1 108 ? 7.581 25.236 11.403 1.00 55.16 108 VAL A N 1
ATOM 809 C CA . VAL A 1 108 ? 8.464 24.107 11.137 1.00 55.16 108 VAL A CA 1
ATOM 810 C C . VAL A 1 108 ? 8.796 24.186 9.653 1.00 55.16 108 VAL A C 1
ATOM 812 O O . VAL A 1 108 ? 7.878 24.348 8.845 1.00 55.16 108 VAL A O 1
ATOM 815 N N . ASP A 1 109 ? 10.079 24.091 9.298 1.00 54.88 109 ASP A N 1
ATOM 816 C CA . ASP A 1 109 ? 10.523 24.010 7.905 1.00 54.88 109 ASP A CA 1
ATOM 817 C C . ASP A 1 109 ? 9.651 22.995 7.143 1.00 54.88 109 ASP A C 1
ATOM 819 O O . ASP A 1 109 ? 9.627 21.800 7.448 1.00 54.88 109 ASP A O 1
ATOM 823 N N . ALA A 1 110 ? 8.867 23.494 6.184 1.00 62.31 110 ALA A N 1
ATOM 824 C CA . ALA A 1 110 ? 7.711 22.785 5.630 1.00 62.31 110 ALA A CA 1
ATOM 825 C C . ALA A 1 110 ? 8.063 21.512 4.828 1.00 62.31 110 ALA A C 1
ATOM 827 O O . ALA A 1 110 ? 7.180 20.717 4.501 1.00 62.31 110 ALA A O 1
ATOM 828 N N . GLU A 1 111 ? 9.335 21.304 4.485 1.00 67.44 111 GLU A N 1
ATOM 829 C CA . GLU A 1 111 ? 9.770 20.189 3.632 1.00 67.44 111 GLU A CA 1
ATOM 830 C C . GLU A 1 111 ? 10.091 18.894 4.407 1.00 67.44 111 GLU A C 1
ATOM 832 O O . GLU A 1 111 ? 9.981 17.804 3.834 1.00 67.44 111 GLU A O 1
ATOM 837 N N . ASP A 1 112 ? 10.388 18.987 5.710 1.00 78.94 112 ASP A N 1
ATOM 838 C CA . ASP A 1 112 ? 10.756 17.843 6.569 1.00 78.94 112 ASP A CA 1
ATOM 839 C C . ASP A 1 112 ? 9.867 17.692 7.817 1.00 78.94 112 ASP A C 1
ATOM 841 O O . ASP A 1 112 ? 10.170 16.928 8.737 1.00 78.94 112 ASP A O 1
ATOM 845 N N . SER A 1 113 ? 8.723 18.377 7.850 1.00 88.31 113 SER A N 1
ATOM 846 C CA . SER A 1 113 ? 7.709 18.145 8.876 1.00 88.31 113 SER A CA 1
ATOM 847 C C . SER A 1 113 ? 7.094 16.741 8.757 1.00 88.31 113 SER A C 1
ATOM 849 O O . SER A 1 113 ? 7.031 16.144 7.677 1.00 88.31 113 SER A O 1
ATOM 851 N N . LEU A 1 114 ? 6.594 16.197 9.872 1.00 90.25 114 LEU A N 1
ATOM 852 C CA . LEU A 1 114 ? 5.989 14.859 9.902 1.00 90.25 114 LEU A CA 1
ATOM 853 C C . LEU A 1 114 ? 4.794 14.756 8.941 1.00 90.25 114 LEU A C 1
ATOM 855 O O . LEU A 1 114 ? 4.645 13.753 8.241 1.00 90.25 114 LEU A O 1
ATOM 859 N N . GLY A 1 115 ? 3.951 15.788 8.898 1.00 90.44 115 GLY A N 1
ATOM 860 C CA . GLY A 1 115 ? 2.803 15.863 8.006 1.00 90.44 115 GLY A CA 1
ATOM 861 C C . GLY A 1 115 ? 3.200 15.935 6.535 1.00 90.44 115 GLY A C 1
ATOM 862 O O . GLY A 1 115 ? 2.596 15.248 5.714 1.00 90.44 115 GLY A O 1
ATOM 863 N N . SER A 1 116 ? 4.261 16.670 6.198 1.00 89.69 116 SER A N 1
ATOM 864 C CA . SER A 1 116 ? 4.816 16.710 4.839 1.00 89.69 116 SER A CA 1
ATOM 865 C C . SER A 1 116 ? 5.396 15.354 4.420 1.00 89.69 116 SER A C 1
ATOM 867 O O . SER A 1 116 ? 5.077 14.832 3.349 1.00 89.69 116 SER A O 1
ATOM 869 N N . ILE A 1 117 ? 6.171 14.711 5.303 1.00 91.12 117 ILE A N 1
ATOM 870 C CA . ILE A 1 117 ? 6.784 13.397 5.060 1.00 91.12 117 ILE A CA 1
ATOM 871 C C . ILE A 1 117 ? 5.737 12.305 4.822 1.00 91.12 117 ILE A C 1
ATOM 873 O O . ILE A 1 117 ? 5.882 11.486 3.908 1.00 91.12 117 ILE A O 1
ATOM 877 N N . LEU A 1 118 ? 4.699 12.276 5.657 1.00 93.12 118 LEU A N 1
ATOM 878 C CA . LEU A 1 118 ? 3.652 11.260 5.608 1.00 93.12 118 LEU A CA 1
ATOM 879 C C . LEU A 1 118 ? 2.508 11.619 4.654 1.00 93.12 118 LEU A C 1
ATOM 881 O O . LEU A 1 118 ? 1.607 10.805 4.474 1.00 93.12 118 LEU A O 1
ATOM 885 N N . VAL A 1 119 ? 2.541 12.799 4.028 1.00 92.88 119 VAL A N 1
ATOM 886 C CA . VAL A 1 119 ? 1.460 13.317 3.170 1.00 92.88 119 VAL A CA 1
ATOM 887 C C . VAL A 1 119 ? 0.132 13.413 3.942 1.00 92.88 119 VAL A C 1
ATOM 889 O O . VAL A 1 119 ? -0.947 13.098 3.447 1.00 92.88 119 VAL A O 1
ATOM 892 N N . ILE A 1 120 ? 0.228 13.851 5.197 1.00 90.25 120 ILE A N 1
ATOM 893 C CA . ILE A 1 120 ? -0.889 14.141 6.095 1.00 90.25 120 ILE A CA 1
ATOM 894 C C . ILE A 1 120 ? -0.683 15.561 6.647 1.00 90.25 120 ILE A C 1
ATOM 896 O O . ILE A 1 120 ? -0.183 15.723 7.766 1.00 90.25 120 ILE A O 1
ATOM 900 N N . PRO A 1 121 ? -1.034 16.608 5.881 1.00 86.31 121 PRO A N 1
ATOM 901 C CA . PRO A 1 121 ? -0.732 17.992 6.248 1.00 86.31 121 PRO A CA 1
ATOM 902 C C . PRO A 1 121 ? -1.357 18.410 7.586 1.00 86.31 121 PRO A C 1
ATOM 904 O O . PRO A 1 121 ? -0.862 19.315 8.254 1.00 86.31 121 PRO A O 1
ATOM 907 N N . GLU A 1 122 ? -2.429 17.742 8.017 1.00 89.25 122 GLU A N 1
ATOM 908 C CA . GLU A 1 122 ? -3.090 18.031 9.284 1.00 89.25 122 GLU A CA 1
ATOM 909 C C . GLU A 1 122 ? -2.195 17.741 10.498 1.00 89.25 122 GLU A C 1
ATOM 911 O O . GLU A 1 122 ? -2.338 18.426 11.507 1.00 89.25 122 GLU A O 1
ATOM 916 N N . LEU A 1 123 ? -1.260 16.778 10.425 1.00 90.25 123 LEU A N 1
ATOM 917 C CA . LEU A 1 123 ? -0.447 16.355 11.581 1.00 90.25 123 LEU A CA 1
ATOM 918 C C . LEU A 1 123 ? 0.460 17.451 12.139 1.00 90.25 123 LEU A C 1
ATOM 920 O O . LEU A 1 123 ? 0.767 17.422 13.331 1.00 90.25 123 LEU A O 1
ATOM 924 N N . ASP A 1 124 ? 0.880 18.402 11.308 1.00 87.81 124 ASP A N 1
ATOM 925 C CA . ASP A 1 124 ? 1.825 19.444 11.720 1.00 87.81 124 ASP A CA 1
ATOM 926 C C . ASP A 1 124 ? 1.169 20.497 12.611 1.00 87.81 124 ASP A C 1
ATOM 928 O O . ASP A 1 124 ? 1.808 21.062 13.494 1.00 87.81 124 ASP A O 1
ATOM 932 N N . LYS A 1 125 ? -0.133 20.723 12.418 1.00 87.00 125 LYS A N 1
ATOM 933 C CA . LYS A 1 125 ? -0.925 21.683 13.198 1.00 87.00 125 LYS A CA 1
ATOM 934 C C . LYS A 1 125 ? -1.901 21.002 14.149 1.00 87.00 125 LYS A C 1
ATOM 936 O O . LYS A 1 125 ? -2.604 21.680 14.887 1.00 87.00 125 LYS A O 1
ATOM 941 N N . ILE A 1 126 ? -1.956 19.668 14.164 1.00 90.12 126 ILE A N 1
ATOM 942 C CA . ILE A 1 126 ? -3.024 18.949 14.861 1.00 90.12 126 ILE A CA 1
ATOM 943 C C . ILE A 1 126 ? -3.057 19.245 16.360 1.00 90.12 126 ILE A C 1
ATOM 945 O O . ILE A 1 126 ? -4.133 19.334 16.939 1.00 90.12 126 ILE A O 1
ATOM 949 N N . GLN A 1 127 ? -1.896 19.459 16.982 1.00 85.19 127 GLN A N 1
ATOM 950 C CA . GLN A 1 127 ? -1.790 19.680 18.424 1.00 85.19 127 GLN A CA 1
ATOM 951 C C . GLN A 1 127 ? -2.451 20.984 18.895 1.00 85.19 127 GLN A C 1
ATOM 953 O O . GLN A 1 127 ? -2.838 21.051 20.056 1.00 85.19 127 GLN A O 1
ATOM 958 N N . SER A 1 128 ? -2.614 21.990 18.025 1.00 85.38 128 SER A N 1
ATOM 959 C CA . SER A 1 128 ? -3.288 23.255 18.362 1.00 85.38 128 SER A CA 1
ATOM 960 C C . SER A 1 128 ? -4.789 23.260 18.041 1.00 85.38 128 SER A C 1
ATOM 962 O O . SER A 1 128 ? -5.476 24.253 18.287 1.00 85.38 128 SER A O 1
ATOM 964 N N . THR A 1 129 ? -5.319 22.167 17.484 1.00 90.38 129 THR A N 1
ATOM 965 C CA . THR A 1 129 ? -6.733 22.070 17.096 1.00 90.38 129 THR A CA 1
ATOM 966 C C . THR A 1 129 ? -7.645 21.789 18.289 1.00 90.38 129 THR A C 1
ATOM 968 O O . THR A 1 129 ? -7.256 21.122 19.252 1.00 90.38 129 THR A O 1
ATOM 971 N N . LYS A 1 130 ? -8.901 22.248 18.201 1.00 91.62 130 LYS A N 1
ATOM 972 C CA . LYS A 1 130 ? -9.931 21.982 19.219 1.00 91.62 130 LYS A CA 1
ATOM 973 C C . LYS A 1 130 ? -10.193 20.489 19.370 1.00 91.62 130 LYS A C 1
ATOM 975 O O . LYS A 1 130 ? -10.398 20.014 20.478 1.00 91.62 130 LYS A O 1
ATOM 980 N N . GLU A 1 131 ? -10.151 19.749 18.268 1.00 93.94 131 GLU A N 1
ATOM 981 C CA . GLU A 1 131 ? -10.368 18.307 18.213 1.00 93.94 131 GLU A CA 1
ATOM 982 C C . GLU A 1 131 ? -9.296 17.543 18.984 1.00 93.94 131 GLU A C 1
ATOM 984 O O . GLU A 1 131 ? -9.611 16.581 19.683 1.00 93.94 131 GLU A O 1
ATOM 989 N N . SER A 1 132 ? -8.041 17.992 18.900 1.00 93.19 132 SER A N 1
ATOM 990 C CA . SER A 1 132 ? -6.958 17.409 19.686 1.00 93.19 132 SER A CA 1
ATOM 991 C C . SER A 1 132 ? -7.159 17.657 21.176 1.00 93.19 132 SER A C 1
ATOM 993 O O . SER A 1 132 ? -7.071 16.719 21.966 1.00 93.19 132 SER A O 1
ATOM 995 N N . THR A 1 133 ? -7.503 18.886 21.566 1.00 93.00 133 THR A N 1
ATOM 996 C CA . THR A 1 133 ? -7.816 19.224 22.962 1.00 93.00 133 THR A CA 1
ATOM 997 C C . THR A 1 133 ? -9.034 18.449 23.477 1.00 93.00 133 THR A C 1
ATOM 999 O O . THR A 1 133 ? -8.993 17.905 24.576 1.00 93.00 133 THR A O 1
ATOM 1002 N N . ALA A 1 134 ? -10.085 18.308 22.667 1.00 94.50 134 ALA A N 1
ATOM 1003 C CA . ALA A 1 134 ? -11.279 17.528 22.991 1.00 94.50 134 ALA A CA 1
ATOM 1004 C C . ALA A 1 134 ? -10.976 16.043 23.212 1.00 94.50 134 ALA A C 1
ATOM 1006 O O . ALA A 1 134 ? -11.415 15.460 24.206 1.00 94.50 134 ALA A O 1
ATOM 1007 N N . LEU A 1 135 ? -10.190 15.432 22.323 1.00 95.75 135 LEU A N 1
ATOM 1008 C CA . LEU A 1 135 ? -9.784 14.039 22.472 1.00 95.75 135 LEU A CA 1
ATOM 1009 C C . LEU A 1 135 ? -8.900 13.845 23.714 1.00 95.75 135 LEU A C 1
ATOM 1011 O O . LEU A 1 135 ? -9.115 12.902 24.475 1.00 95.75 135 LEU A O 1
ATOM 1015 N N . HIS A 1 136 ? -7.955 14.757 23.964 1.00 94.81 136 HIS A N 1
ATOM 1016 C CA . HIS A 1 136 ? -7.131 14.742 25.174 1.00 94.81 136 HIS A CA 1
ATOM 1017 C C . HIS A 1 136 ? -7.963 14.867 26.452 1.00 94.81 136 HIS A C 1
ATOM 1019 O O . HIS A 1 136 ? -7.734 14.107 27.396 1.00 94.81 136 HIS A O 1
ATOM 1025 N N . TYR A 1 137 ? -8.944 15.771 26.473 1.00 95.25 137 TYR A N 1
ATOM 1026 C CA . TYR A 1 137 ? -9.866 15.925 27.591 1.00 95.25 137 TYR A CA 1
ATOM 1027 C C . TYR A 1 137 ? -10.623 14.619 27.864 1.00 95.25 137 TYR A C 1
ATOM 1029 O O . TYR A 1 137 ? -10.600 14.126 28.992 1.00 95.25 137 TYR A O 1
ATOM 1037 N N . LEU A 1 138 ? -11.218 14.001 26.837 1.00 96.44 138 LEU A N 1
ATOM 1038 C CA . LEU A 1 138 ? -11.941 12.733 26.976 1.00 96.44 138 LEU A CA 1
ATOM 1039 C C . LEU A 1 138 ? -11.031 11.590 27.456 1.00 96.44 138 LEU A C 1
ATOM 1041 O O . LEU A 1 138 ? -11.410 10.832 28.350 1.00 96.44 138 LEU A O 1
ATOM 1045 N N . MET A 1 139 ? -9.805 11.493 26.930 1.00 96.06 139 MET A N 1
ATOM 1046 C CA . MET A 1 139 ? -8.806 10.521 27.395 1.00 96.06 139 MET A CA 1
ATOM 1047 C C . MET A 1 139 ? -8.398 10.762 28.857 1.00 96.06 139 MET A C 1
ATOM 1049 O O . MET A 1 139 ? -8.232 9.810 29.623 1.00 96.06 139 MET A O 1
ATOM 1053 N N . SER A 1 140 ? -8.260 12.025 29.264 1.00 94.81 140 SER A N 1
ATOM 1054 C CA . SER A 1 140 ? -7.949 12.417 30.641 1.00 94.81 140 SER A CA 1
ATOM 1055 C C . SER A 1 140 ? -9.102 12.079 31.590 1.00 94.81 140 SER A C 1
ATOM 1057 O O . SER A 1 140 ? -8.877 11.480 32.642 1.00 94.81 140 SER A O 1
ATOM 1059 N N . THR A 1 141 ? -10.348 12.350 31.186 1.00 95.00 141 THR A N 1
ATOM 1060 C CA . THR A 1 141 ? -11.569 11.952 31.906 1.00 95.00 141 THR A CA 1
ATOM 1061 C C . THR A 1 141 ? -11.646 10.435 32.068 1.00 95.00 141 THR A C 1
ATOM 1063 O O . THR A 1 141 ? -11.854 9.946 33.177 1.00 95.00 141 THR A O 1
ATOM 1066 N N . TYR A 1 142 ? -11.376 9.674 31.006 1.00 96.06 142 TYR A N 1
ATOM 1067 C CA . TYR A 1 142 ? -11.289 8.214 31.061 1.00 96.06 142 TYR A CA 1
ATOM 1068 C C . TYR A 1 142 ? -10.190 7.728 32.028 1.00 96.06 142 TYR A C 1
ATOM 1070 O O . TYR A 1 142 ? -10.398 6.795 32.805 1.00 96.06 142 TYR A O 1
ATOM 1078 N N . SER A 1 143 ? -9.022 8.380 32.045 1.00 94.06 143 SER A N 1
ATOM 1079 C CA . SER A 1 143 ? -7.933 8.049 32.976 1.00 94.06 143 SER A CA 1
ATOM 1080 C C . SER A 1 143 ? -8.285 8.360 34.436 1.00 94.06 143 SER A C 1
ATOM 1082 O O . SER A 1 143 ? -8.004 7.549 35.325 1.00 94.06 143 SER A O 1
ATOM 1084 N N . ARG A 1 144 ? -8.915 9.514 34.699 1.00 93.19 144 ARG A N 1
ATOM 1085 C CA . ARG A 1 144 ? -9.443 9.875 36.026 1.00 93.19 144 ARG A CA 1
ATOM 1086 C C . ARG A 1 144 ? -10.451 8.838 36.501 1.00 93.19 144 ARG A C 1
ATOM 1088 O O . ARG A 1 144 ? -10.329 8.333 37.612 1.00 93.19 144 ARG A O 1
ATOM 1095 N N . LEU A 1 145 ? -11.375 8.449 35.630 1.00 93.69 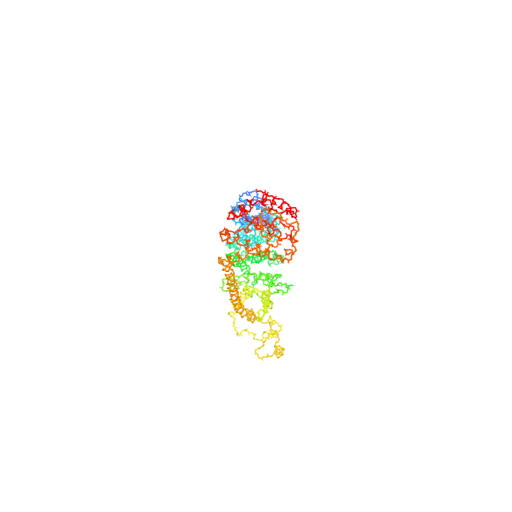145 LEU A N 1
ATOM 1096 C CA . LEU A 1 145 ? -12.394 7.457 35.938 1.00 93.69 145 LEU A CA 1
ATOM 1097 C C . LEU A 1 145 ? -11.803 6.080 36.257 1.00 93.69 145 LEU A C 1
ATOM 1099 O O . LEU A 1 145 ? -12.189 5.452 37.238 1.00 93.69 145 LEU A O 1
ATOM 1103 N N . ASN A 1 146 ? -10.818 5.624 35.483 1.00 91.38 146 ASN A N 1
ATOM 1104 C CA . ASN A 1 146 ? -10.111 4.378 35.779 1.00 91.38 146 ASN A CA 1
ATOM 1105 C C . ASN A 1 146 ? -9.377 4.421 37.126 1.00 91.38 146 ASN A C 1
ATOM 1107 O O . ASN A 1 146 ? -9.226 3.385 37.770 1.00 91.38 146 ASN A O 1
ATOM 1111 N N . THR A 1 147 ? -8.928 5.600 37.556 1.00 90.94 147 THR A N 1
ATOM 1112 C CA . THR A 1 147 ? -8.289 5.788 38.863 1.00 90.94 147 THR A CA 1
ATOM 1113 C C . THR A 1 147 ? -9.329 5.727 39.982 1.00 90.94 147 THR A C 1
ATOM 1115 O O . THR A 1 147 ? -9.154 4.958 40.923 1.00 90.94 147 THR A O 1
ATOM 1118 N N . GLU A 1 148 ? -10.441 6.452 39.843 1.00 89.50 148 GLU A N 1
ATOM 1119 C CA . GLU A 1 148 ? -11.548 6.454 40.814 1.00 89.50 148 GLU A CA 1
ATOM 1120 C C . GLU A 1 148 ? -12.214 5.075 40.938 1.00 89.50 148 GLU A C 1
ATOM 1122 O O . GLU A 1 148 ? -12.508 4.627 42.039 1.00 89.50 148 GLU A O 1
ATOM 1127 N N . SER A 1 149 ? -12.351 4.322 39.841 1.00 89.12 149 SER A N 1
ATOM 1128 C CA . SER A 1 149 ? -12.934 2.968 39.857 1.00 89.12 149 SER A CA 1
ATOM 1129 C C . SER A 1 149 ? -12.164 1.954 40.719 1.00 89.12 149 SER A C 1
ATOM 1131 O O . SER A 1 149 ? -12.702 0.906 41.069 1.00 89.12 149 SER A O 1
ATOM 1133 N N . ARG A 1 150 ? -10.905 2.253 41.074 1.00 90.00 150 ARG A N 1
ATOM 1134 C CA . ARG A 1 150 ? -10.068 1.424 41.957 1.00 90.00 150 ARG A CA 1
ATOM 1135 C C . ARG A 1 150 ? -10.239 1.763 43.436 1.00 90.00 150 ARG A C 1
ATOM 1137 O O . ARG A 1 150 ? -9.580 1.152 44.271 1.00 90.00 150 ARG A O 1
ATOM 1144 N N . ASN A 1 151 ? -11.073 2.744 43.768 1.00 90.44 151 ASN A N 1
ATOM 1145 C CA . ASN A 1 151 ? -11.303 3.147 45.142 1.00 90.44 151 ASN A CA 1
ATOM 1146 C C . ASN A 1 151 ? -12.093 2.067 45.901 1.00 90.44 151 ASN A C 1
ATOM 1148 O O . ASN A 1 151 ? -13.279 1.842 45.658 1.00 90.44 151 ASN A O 1
ATOM 1152 N N . GLU A 1 152 ? -11.429 1.402 46.847 1.00 87.88 152 GLU A N 1
ATOM 1153 C CA . GLU A 1 152 ? -12.021 0.320 47.643 1.00 87.88 152 GLU A CA 1
ATOM 1154 C C . GLU A 1 152 ? -13.144 0.806 48.574 1.00 87.88 152 GLU A C 1
ATOM 1156 O O . GLU A 1 152 ? -14.018 0.021 48.941 1.00 87.88 152 GLU A O 1
ATOM 1161 N N . PHE A 1 153 ? -13.164 2.101 48.911 1.00 90.69 153 PHE A N 1
ATOM 1162 C CA . PHE A 1 153 ? -14.156 2.711 49.801 1.00 90.69 153 PHE A CA 1
ATOM 1163 C C . PHE A 1 153 ? -15.469 3.088 49.098 1.00 90.69 153 PHE A C 1
ATOM 1165 O O . PHE A 1 153 ? -16.397 3.580 49.751 1.00 90.69 153 PHE A O 1
ATOM 1172 N N . PHE A 1 154 ? -15.563 2.879 47.781 1.00 91.38 154 PHE A N 1
ATOM 1173 C CA . PHE A 1 154 ? -16.793 3.124 47.037 1.00 91.38 154 PHE A CA 1
ATOM 1174 C C . PHE A 1 154 ? -17.871 2.096 47.358 1.00 91.38 154 PHE A C 1
ATOM 1176 O O . PHE A 1 154 ? -17.636 0.882 47.380 1.00 91.38 154 PHE A O 1
ATOM 1183 N N . GLN A 1 155 ? -19.077 2.613 47.569 1.00 90.75 155 GLN A N 1
ATOM 1184 C CA . GLN A 1 155 ? -20.284 1.810 47.703 1.00 90.75 155 GLN A CA 1
ATOM 1185 C C . GLN A 1 155 ? -20.773 1.354 46.321 1.00 90.75 155 GLN A C 1
ATOM 1187 O O . GLN A 1 155 ? -20.309 1.837 45.286 1.00 90.75 155 GLN A O 1
ATOM 1192 N N . ASP A 1 156 ? -21.716 0.413 46.292 1.00 88.69 156 ASP A N 1
ATOM 1193 C CA . ASP A 1 156 ? -22.160 -0.223 45.044 1.00 88.69 156 ASP A CA 1
ATOM 1194 C C . ASP A 1 156 ? -22.731 0.781 44.031 1.00 88.69 156 ASP A C 1
ATOM 1196 O O . ASP A 1 156 ? -22.464 0.663 42.838 1.00 88.69 156 ASP A O 1
ATOM 1200 N N . PHE A 1 157 ? -23.432 1.822 44.493 1.00 88.38 157 PHE A N 1
ATOM 1201 C CA . PHE A 1 157 ? -23.964 2.866 43.610 1.00 88.38 157 PHE A CA 1
ATOM 1202 C C . PHE A 1 157 ? -22.869 3.759 42.996 1.00 88.38 157 PHE A C 1
ATOM 1204 O O . PHE A 1 157 ? -22.999 4.170 41.848 1.00 88.38 157 PHE A O 1
ATOM 1211 N N . GLU A 1 158 ? -21.763 4.028 43.704 1.00 92.25 158 GLU A N 1
ATOM 1212 C CA . GLU A 1 158 ? -20.612 4.767 43.148 1.00 92.25 158 GLU A CA 1
ATOM 1213 C C . GLU A 1 158 ? -19.860 3.909 42.131 1.00 92.25 158 GLU A C 1
ATOM 1215 O O . GLU A 1 158 ? -19.471 4.396 41.072 1.00 92.25 158 GLU A O 1
ATOM 1220 N N . LYS A 1 159 ? -19.701 2.611 42.420 1.00 91.44 159 LYS A N 1
ATOM 1221 C CA . LYS A 1 159 ? -19.105 1.652 41.482 1.00 91.44 159 LYS A CA 1
ATOM 1222 C C . LYS A 1 159 ? -19.938 1.533 40.208 1.00 91.44 159 LYS A C 1
ATOM 1224 O O . LYS A 1 159 ? -19.366 1.574 39.121 1.00 91.44 159 LYS A O 1
ATOM 1229 N N . GLN A 1 160 ? -21.265 1.449 40.332 1.00 91.62 160 GLN A N 1
ATOM 1230 C CA . GLN A 1 160 ? -22.167 1.443 39.181 1.00 91.62 160 GLN A CA 1
ATOM 1231 C C . GLN A 1 160 ? -22.085 2.758 38.399 1.00 91.62 160 GLN A C 1
ATOM 1233 O O . GLN A 1 160 ? -21.929 2.726 37.181 1.00 91.62 160 GLN A O 1
ATOM 1238 N N . MET A 1 161 ? -22.079 3.908 39.083 1.00 92.69 161 MET A N 1
ATOM 1239 C CA . MET A 1 161 ? -21.883 5.204 38.429 1.00 92.69 161 MET A CA 1
ATOM 1240 C C . MET A 1 161 ? -20.551 5.265 37.671 1.00 92.69 161 MET A C 1
ATOM 1242 O O . MET A 1 161 ? -20.495 5.797 36.567 1.00 92.69 161 MET A O 1
ATOM 1246 N N . CYS A 1 162 ? -19.467 4.695 38.208 1.00 93.56 162 CYS A N 1
ATOM 1247 C CA . CYS A 1 162 ? -18.199 4.637 37.485 1.00 93.56 162 CYS A CA 1
ATOM 1248 C C . CYS A 1 162 ? -18.287 3.819 36.187 1.00 93.56 162 CYS A C 1
ATOM 1250 O O . CYS A 1 162 ? -17.675 4.204 35.190 1.00 93.56 162 CYS A O 1
ATOM 1252 N N . LEU A 1 163 ? -19.018 2.700 36.184 1.00 92.44 163 LEU A N 1
ATOM 1253 C CA . LEU A 1 163 ? -19.243 1.902 34.974 1.00 92.44 163 LEU A CA 1
ATOM 1254 C C . LEU A 1 163 ? -20.048 2.697 33.941 1.00 92.44 163 LEU A C 1
ATOM 1256 O O . LEU A 1 163 ? -19.648 2.782 32.780 1.00 92.44 163 LEU A O 1
ATOM 1260 N N . ASP A 1 164 ? -21.114 3.351 34.393 1.00 93.31 164 ASP A N 1
ATOM 1261 C CA . ASP A 1 164 ? -21.995 4.160 33.557 1.00 93.31 164 ASP A CA 1
ATOM 1262 C C . ASP A 1 164 ? -21.258 5.355 32.944 1.00 93.31 164 ASP A C 1
ATOM 1264 O O . ASP A 1 164 ? -21.284 5.552 31.731 1.00 93.31 164 ASP A O 1
ATOM 1268 N N . LEU A 1 165 ? -20.508 6.107 33.755 1.00 94.50 165 LEU A N 1
ATOM 1269 C CA . LEU A 1 165 ? -19.661 7.203 33.282 1.00 94.50 165 LEU A CA 1
ATOM 1270 C C . LEU A 1 165 ? -18.637 6.732 32.250 1.00 94.50 165 LEU A C 1
ATOM 1272 O O . LEU A 1 165 ? -18.347 7.466 31.307 1.00 94.50 165 LEU A O 1
ATOM 1276 N N . ARG A 1 166 ? -18.089 5.519 32.394 1.00 95.25 166 ARG A N 1
ATOM 1277 C CA . ARG A 1 166 ? -17.091 4.989 31.451 1.00 95.25 166 ARG A CA 1
ATOM 1278 C C . ARG A 1 166 ? -17.719 4.807 30.089 1.00 95.25 166 ARG A C 1
ATOM 1280 O O . ARG A 1 166 ? -17.136 5.219 29.091 1.00 95.25 166 ARG A O 1
ATOM 1287 N N . GLU A 1 167 ? -18.907 4.221 30.061 1.00 95.00 167 GLU A N 1
ATOM 1288 C CA . GLU A 1 167 ? -19.665 4.022 28.836 1.00 95.00 167 GLU A CA 1
ATOM 1289 C C . GLU A 1 167 ? -20.058 5.357 28.190 1.00 95.00 167 GLU A C 1
ATOM 1291 O O . GLU A 1 167 ? -19.861 5.519 26.989 1.00 95.00 167 GLU A O 1
ATOM 1296 N N . LEU A 1 168 ? -20.514 6.344 28.972 1.00 95.38 168 LEU A N 1
ATOM 1297 C CA . LEU A 1 168 ? -20.875 7.676 28.464 1.00 95.38 168 LEU A CA 1
ATOM 1298 C C . LEU A 1 168 ? -19.666 8.447 27.905 1.00 95.38 168 LEU A C 1
ATOM 1300 O O . LEU A 1 168 ? -19.772 9.109 26.869 1.00 95.38 168 LEU A O 1
ATOM 1304 N N . VAL A 1 169 ? -18.502 8.343 28.555 1.00 96.44 169 VAL A N 1
ATOM 1305 C CA . VAL A 1 169 ? -17.247 8.942 28.069 1.00 96.44 169 VAL A CA 1
ATOM 1306 C C . VAL A 1 169 ? -16.793 8.263 26.777 1.00 96.44 169 VAL A C 1
ATOM 1308 O O . VAL A 1 169 ? -16.454 8.954 25.818 1.00 96.44 169 VAL A O 1
ATOM 1311 N N . LEU A 1 170 ? -16.822 6.927 26.713 1.00 96.88 170 LEU A N 1
ATOM 1312 C CA . LEU A 1 170 ? -16.483 6.177 25.498 1.00 96.88 170 LEU A CA 1
ATOM 1313 C C . LEU A 1 170 ? -17.461 6.471 24.353 1.00 96.88 170 LEU A C 1
ATOM 1315 O O . LEU A 1 170 ? -17.019 6.658 23.223 1.00 96.88 170 LEU A O 1
ATOM 1319 N N . SER A 1 171 ? -18.756 6.602 24.648 1.00 96.31 171 SER A N 1
ATOM 1320 C CA . SER A 1 171 ? -19.773 7.019 23.679 1.00 96.31 171 SER A CA 1
ATOM 1321 C C . SER A 1 171 ? -19.419 8.376 23.066 1.00 96.31 171 SER A C 1
ATOM 1323 O O . SER A 1 171 ? -19.370 8.507 21.844 1.00 96.31 171 SER A O 1
ATOM 1325 N N . ASN A 1 172 ? -19.050 9.365 23.886 1.00 95.94 172 ASN A N 1
ATOM 1326 C CA . ASN A 1 172 ? -18.621 10.679 23.397 1.00 95.94 172 ASN A CA 1
ATOM 1327 C C . ASN A 1 172 ? -17.310 10.629 22.591 1.00 95.94 172 ASN A C 1
ATOM 1329 O O . ASN A 1 172 ? -17.175 11.349 21.601 1.00 95.94 172 ASN A O 1
ATOM 1333 N N . VAL A 1 173 ? -16.364 9.749 22.945 1.00 97.44 173 VAL A N 1
ATOM 1334 C CA . VAL A 1 173 ? -15.166 9.493 22.122 1.00 97.44 173 VAL A CA 1
ATOM 1335 C C . VAL A 1 173 ? -15.559 8.955 20.746 1.00 97.44 173 VAL A C 1
ATOM 1337 O O . VAL A 1 173 ? -15.053 9.438 19.735 1.00 97.44 173 VAL A O 1
ATOM 1340 N N . VAL A 1 174 ? -16.469 7.981 20.684 1.00 97.19 174 VAL A N 1
ATOM 1341 C CA . VAL A 1 174 ? -16.922 7.391 19.418 1.00 97.19 174 VAL A CA 1
ATOM 1342 C C . VAL A 1 174 ? -17.693 8.412 18.579 1.00 97.19 174 VAL A C 1
ATOM 1344 O O . VAL A 1 174 ? -17.413 8.533 17.391 1.00 97.19 174 VAL A O 1
ATOM 1347 N N . ILE A 1 175 ? -18.578 9.213 19.177 1.00 95.50 175 ILE A N 1
ATOM 1348 C CA . ILE A 1 175 ? -19.296 10.313 18.505 1.00 95.50 175 ILE A CA 1
ATOM 1349 C C . ILE A 1 175 ? -18.304 11.312 17.886 1.00 95.50 175 ILE A C 1
ATOM 1351 O O . ILE A 1 175 ? -18.419 11.645 16.701 1.00 95.50 175 ILE A O 1
ATOM 1355 N N . LEU A 1 176 ? -17.288 11.732 18.650 1.00 96.31 176 LEU A N 1
ATOM 1356 C CA . LEU A 1 176 ? -16.238 12.636 18.176 1.00 96.31 176 LEU A CA 1
ATOM 1357 C C . LEU A 1 176 ? -15.448 12.027 17.008 1.00 96.31 176 LEU A C 1
ATOM 1359 O O . LEU A 1 176 ? -15.252 12.679 15.982 1.00 96.31 176 LEU A O 1
ATOM 1363 N N . LEU A 1 177 ? -15.018 10.768 17.135 1.00 97.06 177 LEU A N 1
ATOM 1364 C CA . LEU A 1 177 ? -14.225 10.081 16.112 1.00 97.06 177 LEU A CA 1
ATOM 1365 C C . LEU A 1 177 ? -15.029 9.723 14.857 1.00 97.06 177 LEU A C 1
ATOM 1367 O O . LEU A 1 177 ? -14.436 9.636 13.782 1.00 97.06 177 LEU A O 1
ATOM 1371 N N . ARG A 1 178 ? -16.348 9.527 14.961 1.00 95.44 178 ARG A N 1
ATOM 1372 C CA . ARG A 1 178 ? -17.248 9.340 13.809 1.00 95.44 178 ARG A CA 1
ATOM 1373 C C . ARG A 1 178 ? -17.538 10.659 13.094 1.00 95.44 178 ARG A C 1
ATOM 1375 O O . ARG A 1 178 ? -17.726 10.659 11.882 1.00 95.44 178 ARG A O 1
ATOM 1382 N N . GLY A 1 179 ? -17.440 11.787 13.799 1.00 94.00 179 GLY A N 1
ATOM 1383 C CA . GLY A 1 179 ? -17.692 13.123 13.250 1.00 94.00 179 GLY A CA 1
ATOM 1384 C C . GLY A 1 179 ? -19.126 13.606 13.449 1.00 94.00 179 GLY A C 1
ATOM 1385 O O . GLY A 1 179 ? -19.563 14.526 12.772 1.00 94.00 179 GLY A O 1
ATOM 1386 N N . TYR A 1 180 ? -19.857 13.029 14.402 1.00 92.44 180 TYR A N 1
ATOM 1387 C CA . TYR A 1 180 ? -21.223 13.451 14.731 1.00 92.44 180 TYR A CA 1
ATOM 1388 C C . TYR A 1 180 ? -21.291 14.767 15.523 1.00 92.44 180 TYR A C 1
ATOM 1390 O O . TYR A 1 180 ? -22.377 15.264 15.797 1.00 92.44 180 TYR A O 1
ATOM 1398 N N . CYS A 1 181 ? -20.138 15.363 15.838 1.00 88.75 181 CYS A N 1
ATOM 1399 C CA . CYS A 1 181 ? -20.028 16.698 16.427 1.00 88.75 181 CYS A CA 1
ATOM 1400 C C . CYS A 1 181 ? -19.938 17.828 15.379 1.00 88.75 181 CYS A C 1
ATOM 1402 O O . CYS A 1 181 ? -19.710 18.981 15.751 1.00 88.75 181 CYS A O 1
ATOM 1404 N N . GLU A 1 182 ? -20.059 17.539 14.080 1.00 86.06 182 GLU A N 1
ATOM 1405 C CA . GLU A 1 182 ? -20.052 18.577 13.042 1.00 86.06 182 GLU A CA 1
ATOM 1406 C C . GLU A 1 182 ? -21.291 19.496 13.153 1.00 86.06 182 GLU A C 1
ATOM 1408 O O . GLU A 1 182 ? -22.381 19.024 13.475 1.00 86.06 182 GLU A O 1
ATOM 1413 N N . PRO A 1 183 ? -21.162 20.818 12.903 1.00 84.69 183 PRO A N 1
ATOM 1414 C CA . PRO A 1 183 ? -19.982 21.533 12.401 1.00 84.69 183 PRO A CA 1
ATOM 1415 C C . PRO A 1 183 ? -19.011 22.025 13.495 1.00 84.69 183 PRO A C 1
ATOM 1417 O O . PRO A 1 183 ? -18.068 22.748 13.182 1.00 84.69 183 PRO A O 1
ATOM 1420 N N . PHE A 1 184 ? -19.232 21.690 14.770 1.00 86.94 184 PHE A N 1
ATOM 1421 C CA . PHE A 1 184 ? -18.449 22.229 15.891 1.00 86.94 184 PHE A CA 1
ATOM 1422 C C . PHE A 1 184 ? -17.035 21.641 15.977 1.00 86.94 184 PHE A C 1
ATOM 1424 O O . PHE A 1 184 ? -16.089 22.368 16.283 1.00 86.94 184 PHE A O 1
ATOM 1431 N N . LEU A 1 185 ? -16.902 20.338 15.706 1.00 91.19 185 LEU A N 1
ATOM 1432 C CA . LEU A 1 185 ? -15.640 19.593 15.708 1.00 91.19 185 LEU A CA 1
ATOM 1433 C C . LEU A 1 185 ? -15.589 18.655 14.498 1.00 91.19 185 LEU A C 1
ATOM 1435 O O . LEU A 1 185 ? -16.550 17.934 14.228 1.00 91.19 185 LEU A O 1
ATOM 1439 N N . SER A 1 186 ? -14.463 18.630 13.785 1.00 93.25 186 SER A N 1
ATOM 1440 C CA . SER A 1 186 ? -14.277 17.779 12.610 1.00 93.25 186 SER A CA 1
ATOM 1441 C C . SER A 1 186 ? -13.880 16.352 12.987 1.00 93.25 186 SER A C 1
ATOM 1443 O O . SER A 1 186 ? -12.812 16.115 13.558 1.00 93.25 186 SER A O 1
ATOM 1445 N N . GLY A 1 187 ? -14.658 15.360 12.542 1.00 93.62 187 GLY A N 1
ATOM 1446 C CA . GLY A 1 187 ? -14.294 13.948 12.725 1.00 93.62 187 GLY A CA 1
ATOM 1447 C C . GLY A 1 187 ? -12.966 13.580 12.050 1.00 93.62 187 GLY A C 1
ATOM 1448 O O . GLY A 1 187 ? -12.203 12.757 12.560 1.00 93.62 187 GLY A O 1
ATOM 1449 N N . LYS A 1 188 ? -12.633 14.226 10.921 1.00 94.50 188 LYS A N 1
ATOM 1450 C CA . LYS A 1 188 ? -11.348 14.026 10.231 1.00 94.50 188 LYS A CA 1
ATOM 1451 C C . LYS A 1 188 ? -10.174 14.461 11.110 1.00 94.50 188 LYS A C 1
ATOM 1453 O O . LYS A 1 188 ? -9.222 13.697 11.254 1.00 94.50 188 LYS A O 1
ATOM 1458 N N . LEU A 1 189 ? -10.245 15.654 11.704 1.00 94.81 189 LEU A N 1
ATOM 1459 C CA . LEU A 1 189 ? -9.194 16.154 12.593 1.00 94.81 189 LEU A CA 1
ATOM 1460 C C . LEU A 1 189 ? -9.125 15.334 13.886 1.00 94.81 189 LEU A C 1
ATOM 1462 O O . LEU A 1 189 ? -8.030 14.983 14.311 1.00 94.81 189 LEU A O 1
ATOM 1466 N N . ALA A 1 190 ? -10.258 14.913 14.453 1.00 95.88 190 ALA A N 1
ATOM 1467 C CA . ALA A 1 190 ? -10.264 14.022 15.615 1.00 95.88 190 ALA A CA 1
ATOM 1468 C C . ALA A 1 190 ? -9.519 12.698 15.347 1.00 95.88 190 ALA A C 1
ATOM 1470 O O . ALA A 1 190 ? -8.670 12.287 16.141 1.00 95.88 190 ALA A O 1
ATOM 1471 N N . ARG A 1 191 ? -9.757 12.060 14.191 1.00 96.38 191 ARG A N 1
ATOM 1472 C CA . ARG A 1 191 ? -9.026 10.847 13.779 1.00 96.38 191 ARG A CA 1
ATOM 1473 C C . ARG A 1 191 ? -7.541 11.122 13.524 1.00 96.38 191 ARG A C 1
ATOM 1475 O O . ARG A 1 191 ? -6.708 10.344 13.979 1.00 96.38 191 ARG A O 1
ATOM 1482 N N . SER A 1 192 ? -7.189 12.236 12.877 1.00 95.75 192 SER A N 1
ATOM 1483 C CA . SER A 1 192 ? -5.783 12.640 12.703 1.00 95.75 192 SER A CA 1
ATOM 1484 C C . SER A 1 192 ? -5.080 12.923 14.035 1.00 95.75 192 SER A C 1
ATOM 1486 O O . SER A 1 192 ? -3.901 12.599 14.178 1.00 95.75 192 SER A O 1
ATOM 1488 N N . SER A 1 193 ? -5.786 13.473 15.029 1.00 95.81 193 SER A N 1
ATOM 1489 C CA . SER A 1 193 ? -5.262 13.638 16.390 1.00 95.81 193 SER A CA 1
ATOM 1490 C C . SER A 1 193 ? -4.996 12.278 17.033 1.00 95.81 193 SER A C 1
ATOM 1492 O O . SER A 1 193 ? -3.887 12.042 17.513 1.00 95.81 193 SER A O 1
ATOM 1494 N N . LEU A 1 194 ? -5.936 11.331 16.932 1.00 97.00 194 LEU A N 1
ATOM 1495 C CA . LEU A 1 194 ? -5.717 9.963 17.405 1.00 97.00 194 LEU A CA 1
ATOM 1496 C C . LEU A 1 194 ? -4.491 9.320 16.736 1.00 97.00 194 LEU A C 1
ATOM 1498 O O . LEU A 1 194 ? -3.654 8.746 17.428 1.00 97.00 194 LEU A O 1
ATOM 1502 N N . VAL A 1 195 ? -4.328 9.471 15.417 1.00 96.56 195 VAL A N 1
ATOM 1503 C CA . VAL A 1 195 ? -3.136 8.997 14.688 1.00 96.56 195 VAL A CA 1
ATOM 1504 C C . VAL A 1 195 ? -1.855 9.651 15.210 1.00 96.56 195 VAL A C 1
ATOM 1506 O O . VAL A 1 195 ? -0.872 8.953 15.464 1.00 96.56 195 VAL A O 1
ATOM 1509 N N . ARG A 1 196 ? -1.854 10.969 15.448 1.00 95.44 196 ARG A N 1
ATOM 1510 C CA . ARG A 1 196 ? -0.697 11.667 16.028 1.00 95.44 196 ARG A CA 1
ATOM 1511 C C . ARG A 1 196 ? -0.332 11.113 17.404 1.00 95.44 196 ARG A C 1
ATOM 1513 O O . ARG A 1 196 ? 0.856 10.970 17.697 1.00 95.44 196 ARG A O 1
ATOM 1520 N N . LEU A 1 197 ? -1.328 10.794 18.229 1.00 95.44 197 LEU A N 1
ATOM 1521 C CA . LEU A 1 197 ? -1.127 10.206 19.553 1.00 95.44 197 LEU A CA 1
ATOM 1522 C C . LEU A 1 197 ? -0.620 8.763 19.481 1.00 95.44 197 LEU A C 1
ATOM 1524 O O . LEU A 1 197 ? 0.226 8.395 20.297 1.00 95.44 197 LEU A O 1
ATOM 1528 N N . LEU A 1 198 ? -1.076 7.972 18.504 1.00 95.88 198 LEU A N 1
ATOM 1529 C CA . LEU A 1 198 ? -0.548 6.629 18.234 1.00 95.88 198 LEU A CA 1
ATOM 1530 C C . LEU A 1 198 ? 0.936 6.691 17.857 1.00 95.88 198 LEU A C 1
ATOM 1532 O O . LEU A 1 198 ? 1.746 5.971 18.436 1.00 95.88 198 LEU A O 1
ATOM 1536 N N . TYR A 1 199 ? 1.322 7.604 16.960 1.00 95.31 199 TYR A N 1
ATOM 1537 C CA . TYR A 1 199 ? 2.728 7.798 16.586 1.00 95.31 199 TYR A CA 1
ATOM 1538 C C . TYR A 1 199 ? 3.602 8.236 17.765 1.00 95.31 199 TYR A C 1
ATOM 1540 O O . TYR A 1 199 ? 4.748 7.811 17.878 1.00 95.31 199 TYR A O 1
ATOM 1548 N N . SER A 1 200 ? 3.057 9.052 18.668 1.00 93.38 200 SER A N 1
ATOM 1549 C CA . SER A 1 200 ? 3.750 9.484 19.887 1.00 93.38 200 SER A CA 1
ATOM 1550 C C . SER A 1 200 ? 3.676 8.467 21.035 1.00 93.38 200 SER A C 1
ATOM 1552 O O . SER A 1 200 ? 4.207 8.739 22.109 1.00 93.38 200 SER A O 1
ATOM 1554 N N . ASN A 1 201 ? 3.021 7.313 20.844 1.00 92.81 201 ASN A N 1
ATOM 1555 C CA . ASN A 1 201 ? 2.785 6.297 21.875 1.00 92.81 201 ASN A CA 1
ATOM 1556 C C . ASN A 1 201 ? 2.113 6.852 23.154 1.00 92.81 201 ASN A C 1
ATOM 1558 O O . ASN A 1 201 ? 2.427 6.447 24.272 1.00 92.81 201 ASN A O 1
ATOM 1562 N N . LEU A 1 202 ? 1.191 7.806 22.989 1.00 93.25 202 LEU A N 1
ATOM 1563 C CA . LEU A 1 202 ? 0.466 8.465 24.087 1.00 93.25 202 LEU A CA 1
ATOM 1564 C C . LEU A 1 202 ? -0.922 7.862 24.344 1.00 93.25 202 LEU A C 1
ATOM 1566 O O . LEU A 1 202 ? -1.632 8.300 25.249 1.00 93.25 202 LEU A O 1
ATOM 1570 N N . VAL A 1 203 ? -1.323 6.854 23.566 1.00 93.88 203 VAL A N 1
ATOM 1571 C CA . VAL A 1 203 ? -2.607 6.164 23.730 1.00 93.88 203 VAL A CA 1
ATOM 1572 C C . VAL A 1 203 ? -2.391 4.823 24.419 1.00 93.88 203 VAL A C 1
ATOM 1574 O O . VAL A 1 203 ? -1.661 3.966 23.923 1.00 93.88 203 VAL A O 1
ATOM 1577 N N . SER A 1 204 ? -3.050 4.616 25.561 1.00 93.31 204 SER A N 1
ATOM 1578 C CA . SER A 1 204 ? -2.990 3.328 26.258 1.00 93.31 204 SER A CA 1
ATOM 1579 C C . SER A 1 204 ? -3.734 2.229 25.486 1.00 93.31 204 SER A C 1
ATOM 1581 O O . SER A 1 204 ? -4.800 2.466 24.915 1.00 93.31 204 SER A O 1
ATOM 1583 N N . ASN A 1 205 ? -3.218 0.997 25.533 1.00 92.50 205 ASN A N 1
ATOM 1584 C CA . ASN A 1 205 ? -3.876 -0.155 24.903 1.00 92.50 205 ASN A CA 1
ATOM 1585 C C . ASN A 1 205 ? -5.258 -0.448 25.507 1.00 92.50 205 ASN A C 1
ATOM 1587 O O . ASN A 1 205 ? -6.146 -0.884 24.784 1.00 92.50 205 ASN A O 1
ATOM 1591 N N . ASN A 1 206 ? -5.456 -0.173 26.802 1.00 93.88 206 ASN A N 1
ATOM 1592 C CA . ASN A 1 206 ? -6.753 -0.345 27.464 1.00 93.88 206 ASN A CA 1
ATOM 1593 C C . ASN A 1 206 ? -7.798 0.616 26.892 1.00 93.88 206 ASN A C 1
ATOM 1595 O O . ASN A 1 206 ? -8.899 0.189 26.569 1.00 93.88 206 ASN A O 1
ATOM 1599 N N . PHE A 1 207 ? -7.431 1.887 26.695 1.00 96.25 207 PHE A N 1
ATOM 1600 C CA . PHE A 1 207 ? -8.325 2.866 26.079 1.00 96.25 207 PHE A CA 1
ATOM 1601 C C . PHE A 1 207 ? -8.711 2.458 24.653 1.00 96.25 207 PHE A C 1
ATOM 1603 O O . PHE A 1 207 ? -9.892 2.424 24.331 1.00 96.25 207 PHE A O 1
ATOM 1610 N N . LEU A 1 208 ? -7.738 2.086 23.809 1.00 96.44 208 LEU A N 1
ATOM 1611 C CA . LEU A 1 208 ? -8.033 1.617 22.447 1.00 96.44 208 LEU A CA 1
ATOM 1612 C C . LEU A 1 208 ? -8.915 0.368 22.447 1.00 96.44 208 LEU A C 1
ATOM 1614 O O . LEU A 1 208 ? -9.848 0.279 21.654 1.00 96.44 208 LEU A O 1
ATOM 1618 N N . SER A 1 209 ? -8.624 -0.587 23.334 1.00 96.81 209 SER A N 1
ATOM 1619 C CA . SER A 1 209 ? -9.410 -1.811 23.469 1.00 96.81 209 SER A CA 1
ATOM 1620 C C . SER A 1 209 ? -10.850 -1.505 23.863 1.00 96.81 209 SER A C 1
ATOM 1622 O O . SER A 1 209 ? -11.761 -2.070 23.273 1.00 96.81 209 SER A O 1
ATOM 1624 N N . ASP A 1 210 ? -11.072 -0.584 24.797 1.00 97.00 210 ASP A N 1
ATOM 1625 C CA . ASP A 1 210 ? -12.412 -0.185 25.222 1.00 97.00 210 ASP A CA 1
ATOM 1626 C C . ASP A 1 210 ? -13.176 0.589 24.145 1.00 97.00 210 ASP A C 1
ATOM 1628 O O . ASP A 1 210 ? -14.375 0.385 23.983 1.00 97.00 210 ASP A O 1
ATOM 1632 N N . VAL A 1 211 ? -12.497 1.452 23.382 1.00 97.81 211 VAL A N 1
ATOM 1633 C CA . VAL A 1 211 ? -13.112 2.147 22.239 1.00 97.81 211 VAL A CA 1
ATOM 1634 C C . VAL A 1 211 ? -13.545 1.130 21.180 1.00 97.81 211 VAL A C 1
ATOM 1636 O O . VAL A 1 211 ? -14.667 1.196 20.686 1.00 97.81 211 VAL A O 1
ATOM 1639 N N . VAL A 1 212 ? -12.698 0.145 20.861 1.00 97.69 212 VAL A N 1
ATOM 1640 C CA . VAL A 1 212 ? -13.059 -0.943 19.934 1.00 97.69 212 VAL A CA 1
ATOM 1641 C C . VAL A 1 212 ? -14.179 -1.817 20.508 1.00 97.69 212 VAL A C 1
ATOM 1643 O O . VAL A 1 212 ? -15.079 -2.199 19.762 1.00 97.69 212 VAL A O 1
ATOM 1646 N N . ALA A 1 213 ? -14.167 -2.109 21.813 1.00 97.12 213 ALA A N 1
ATOM 1647 C CA . ALA A 1 213 ? -15.243 -2.836 22.489 1.00 97.12 213 ALA A CA 1
ATOM 1648 C C . ALA A 1 213 ? -16.577 -2.090 22.356 1.00 97.12 213 ALA A C 1
ATOM 1650 O O . ALA A 1 213 ? -17.579 -2.687 21.978 1.00 97.12 213 ALA A O 1
ATOM 1651 N N . HIS A 1 214 ? -16.574 -0.775 22.585 1.00 96.94 214 HIS A N 1
ATOM 1652 C CA . HIS A 1 214 ? -17.760 0.066 22.447 1.00 96.94 214 HIS A CA 1
ATOM 1653 C C . HIS A 1 214 ? -18.293 0.050 21.008 1.00 96.94 214 HIS A C 1
ATOM 1655 O O . HIS A 1 214 ? -19.471 -0.208 20.800 1.00 96.94 214 HIS A O 1
ATOM 1661 N N . CYS A 1 215 ? -17.418 0.213 20.008 1.00 96.94 215 CYS A N 1
ATOM 1662 C CA . CYS A 1 215 ? -17.802 0.169 18.593 1.00 96.94 215 CYS A CA 1
ATOM 1663 C C . CYS A 1 215 ? -18.294 -1.204 18.103 1.00 96.94 215 CYS A C 1
ATOM 1665 O O . CYS A 1 215 ? -18.879 -1.278 17.027 1.00 96.94 215 CYS A O 1
ATOM 1667 N N . THR A 1 216 ? -17.980 -2.292 18.812 1.00 95.75 216 THR A N 1
ATOM 1668 C CA . THR A 1 216 ? -18.360 -3.664 18.419 1.00 95.75 216 THR A CA 1
ATOM 1669 C C . THR A 1 216 ? -19.533 -4.214 19.213 1.00 95.75 216 THR A C 1
ATOM 1671 O O . THR A 1 216 ? -20.036 -5.286 18.878 1.00 95.75 216 THR A O 1
ATOM 1674 N N . ASN A 1 217 ? -19.971 -3.499 20.249 1.00 94.88 217 ASN A N 1
ATOM 1675 C CA . ASN A 1 217 ? -21.106 -3.895 21.056 1.00 94.88 217 ASN A CA 1
ATOM 1676 C C . ASN A 1 217 ? -22.417 -3.448 20.374 1.00 94.88 217 ASN A C 1
ATOM 1678 O O . ASN A 1 217 ? -22.657 -2.241 20.282 1.00 94.88 217 ASN A O 1
ATOM 1682 N N . PRO A 1 218 ? -23.276 -4.390 19.935 1.00 91.81 218 PRO A N 1
ATOM 1683 C CA . PRO A 1 218 ? -24.523 -4.072 19.238 1.00 91.81 218 PRO A CA 1
ATOM 1684 C C . PRO A 1 218 ? -25.548 -3.338 20.114 1.00 91.81 218 PRO A C 1
ATOM 1686 O O . PRO A 1 218 ? -26.435 -2.682 19.577 1.00 91.81 218 PRO A O 1
ATOM 1689 N N . ASP A 1 219 ? -25.429 -3.419 21.444 1.00 92.62 219 ASP A N 1
ATOM 1690 C CA . ASP A 1 219 ? -26.321 -2.712 22.369 1.00 92.62 219 ASP A CA 1
ATOM 1691 C C . ASP A 1 219 ? -25.946 -1.226 22.516 1.00 92.62 219 ASP A C 1
ATOM 1693 O O . ASP A 1 219 ? -26.769 -0.414 22.935 1.00 92.62 219 ASP A O 1
ATOM 1697 N N . LEU A 1 220 ? -24.701 -0.861 22.182 1.00 91.25 220 LEU A N 1
ATOM 1698 C CA . LEU A 1 220 ? -24.145 0.482 22.398 1.00 91.25 220 LEU A CA 1
ATOM 1699 C C . LEU A 1 220 ? -23.942 1.272 21.105 1.00 91.25 220 LEU A C 1
ATOM 1701 O O . LEU A 1 220 ? -23.880 2.501 21.130 1.00 91.25 220 LEU A O 1
ATOM 1705 N N . SER A 1 221 ? -23.754 0.590 19.979 1.00 92.69 221 SER A N 1
ATOM 1706 C CA . SER A 1 221 ? -23.390 1.208 18.707 1.00 92.69 221 SER A CA 1
ATOM 1707 C C . SER A 1 221 ? -23.976 0.441 17.527 1.00 92.69 221 SER A C 1
ATOM 1709 O O . SER A 1 221 ? -24.165 -0.771 17.581 1.00 92.69 221 SER A O 1
ATOM 1711 N N . ASP A 1 222 ? -24.231 1.160 16.433 1.00 94.00 222 ASP A N 1
ATOM 1712 C CA . ASP A 1 222 ? -24.603 0.540 15.161 1.00 94.00 222 ASP A CA 1
ATOM 1713 C C . ASP A 1 222 ? -23.427 -0.215 14.513 1.00 94.00 222 ASP A C 1
ATOM 1715 O O . ASP A 1 222 ? -22.256 0.004 14.833 1.00 94.00 222 ASP A O 1
ATOM 1719 N N . GLU A 1 223 ? -23.745 -1.084 13.550 1.00 92.38 223 GLU A N 1
ATOM 1720 C CA . GLU A 1 223 ? -22.774 -1.946 12.860 1.00 92.38 223 GLU A CA 1
ATOM 1721 C C . GLU A 1 223 ? -21.671 -1.169 12.113 1.00 92.38 223 GLU A C 1
ATOM 1723 O O . GLU A 1 223 ? -20.588 -1.708 11.866 1.00 92.38 223 GLU A O 1
ATOM 1728 N N . ASN A 1 224 ? -21.905 0.103 11.771 1.00 95.19 224 ASN A N 1
ATOM 1729 C CA . ASN A 1 224 ? -20.954 0.917 11.018 1.00 95.19 224 ASN A CA 1
ATOM 1730 C C . ASN A 1 224 ? -19.931 1.616 11.918 1.00 95.19 224 ASN A C 1
ATOM 1732 O O . ASN A 1 224 ? -18.879 2.015 11.408 1.00 95.19 224 ASN A O 1
ATOM 1736 N N . ALA A 1 225 ? -20.178 1.725 13.229 1.00 96.44 225 ALA A N 1
ATOM 1737 C CA . ALA A 1 225 ? -19.356 2.490 14.168 1.00 96.44 225 ALA A CA 1
ATOM 1738 C C . ALA A 1 225 ? -17.863 2.139 14.094 1.00 96.44 225 ALA A C 1
ATOM 1740 O O . ALA A 1 225 ? -17.013 3.024 13.968 1.00 96.44 225 ALA A O 1
ATOM 1741 N N . LEU A 1 226 ? -17.525 0.844 14.101 1.00 97.50 226 LEU A N 1
ATOM 1742 C CA . LEU A 1 226 ? -16.134 0.398 13.985 1.00 97.50 226 LEU A CA 1
ATOM 1743 C C . LEU A 1 226 ? -15.513 0.822 12.645 1.00 97.50 226 LEU A C 1
ATOM 1745 O O . LEU A 1 226 ? -14.371 1.284 12.594 1.00 97.50 226 LEU A O 1
ATOM 1749 N N . SER A 1 227 ? -16.267 0.665 11.558 1.00 97.44 227 SER A N 1
ATOM 1750 C CA . SER A 1 227 ? -15.792 0.938 10.205 1.00 97.44 227 SER A CA 1
ATOM 1751 C C . SER A 1 227 ? -15.583 2.436 9.959 1.00 97.44 227 SER A C 1
ATOM 1753 O O . SER A 1 227 ? -14.547 2.816 9.418 1.00 97.44 227 SER A O 1
ATOM 1755 N N . GLU A 1 228 ? -16.491 3.293 10.423 1.00 97.00 228 GLU A N 1
ATOM 1756 C CA . GLU A 1 228 ? -16.418 4.749 10.256 1.00 97.00 228 GLU A CA 1
ATOM 1757 C C . GLU A 1 228 ? -15.261 5.371 11.045 1.00 97.00 228 GLU A C 1
ATOM 1759 O O . GLU A 1 228 ? -14.640 6.328 10.581 1.00 97.00 228 GLU A O 1
ATOM 1764 N N . VAL A 1 229 ? -14.923 4.803 12.208 1.00 97.81 229 VAL A N 1
ATOM 1765 C CA . VAL A 1 229 ? -13.777 5.256 13.006 1.00 97.81 229 VAL A CA 1
ATOM 1766 C C . VAL A 1 229 ? -12.458 4.763 12.410 1.00 97.81 229 VAL A C 1
ATOM 1768 O O . VAL A 1 229 ? -11.549 5.561 12.169 1.00 97.81 229 VAL A O 1
ATOM 1771 N N . PHE A 1 230 ? -12.329 3.454 12.168 1.00 98.31 230 PHE A N 1
ATOM 1772 C CA . PHE A 1 230 ? -11.023 2.843 11.905 1.00 98.31 230 PHE A CA 1
ATOM 1773 C C . PHE A 1 230 ? -10.677 2.693 10.421 1.00 98.31 230 PHE A C 1
ATOM 1775 O O . PHE A 1 230 ? -9.489 2.711 10.100 1.00 98.31 230 PHE A O 1
ATOM 1782 N N . ASN A 1 231 ? -11.638 2.612 9.488 1.00 98.12 231 ASN A N 1
ATOM 1783 C CA . ASN A 1 231 ? -11.281 2.563 8.064 1.00 98.12 231 ASN A CA 1
ATOM 1784 C C . ASN A 1 231 ? -10.532 3.811 7.589 1.00 98.12 231 ASN A C 1
ATOM 1786 O O . ASN A 1 231 ? -9.542 3.626 6.881 1.00 98.12 231 ASN A O 1
ATOM 1790 N N . PRO A 1 232 ? -10.921 5.047 7.960 1.00 97.88 232 PRO A N 1
ATOM 1791 C CA . PRO A 1 232 ? -10.156 6.234 7.587 1.00 97.88 232 PRO A CA 1
ATOM 1792 C C . PRO A 1 232 ? -8.736 6.224 8.160 1.00 97.88 232 PRO A C 1
ATOM 1794 O O . PRO A 1 232 ? -7.800 6.589 7.456 1.00 97.88 232 PRO A O 1
ATOM 1797 N N . ILE A 1 233 ? -8.567 5.752 9.402 1.00 98.00 233 ILE A N 1
ATOM 1798 C CA . ILE A 1 233 ? -7.252 5.633 10.051 1.00 98.00 233 ILE A CA 1
ATOM 1799 C C . ILE A 1 233 ? -6.375 4.637 9.287 1.00 98.00 233 ILE A C 1
ATOM 1801 O O . ILE A 1 233 ? -5.236 4.954 8.960 1.00 98.00 233 ILE A O 1
ATOM 1805 N N . LEU A 1 234 ? -6.906 3.457 8.952 1.00 98.25 234 LEU A N 1
ATOM 1806 C CA . LEU A 1 234 ? -6.195 2.446 8.165 1.00 98.25 234 LEU A CA 1
ATOM 1807 C C . LEU A 1 234 ? -5.855 2.956 6.754 1.00 98.25 234 LEU A C 1
ATOM 1809 O O . LEU A 1 234 ? -4.718 2.803 6.311 1.00 98.25 234 LEU A O 1
ATOM 1813 N N . SER A 1 235 ? -6.806 3.602 6.064 1.00 97.50 235 SER A N 1
ATOM 1814 C CA . SER A 1 235 ? -6.571 4.212 4.745 1.00 97.50 235 SER A CA 1
ATOM 1815 C C . SER A 1 235 ? -5.425 5.215 4.802 1.00 97.50 235 SER A C 1
ATOM 1817 O O . SER A 1 235 ? -4.512 5.143 3.991 1.00 97.50 235 SER A O 1
ATOM 1819 N N . GLN A 1 236 ? -5.416 6.080 5.817 1.00 96.19 236 GLN A N 1
ATOM 1820 C CA . GLN A 1 236 ? -4.358 7.060 6.024 1.00 96.19 236 GLN A CA 1
ATOM 1821 C C . GLN A 1 236 ? -2.978 6.397 6.170 1.00 96.19 236 GLN A C 1
ATOM 1823 O O . GLN A 1 236 ? -2.029 6.856 5.545 1.00 96.19 236 GLN A O 1
ATOM 1828 N N . GLN A 1 237 ? -2.859 5.285 6.913 1.00 97.44 237 GLN A N 1
ATOM 1829 C CA . GLN A 1 237 ? -1.584 4.556 7.030 1.00 97.44 237 GLN A CA 1
ATOM 1830 C C . GLN A 1 237 ? -1.110 4.000 5.681 1.00 97.44 237 GLN A C 1
ATOM 1832 O O . GLN A 1 237 ? 0.059 4.135 5.316 1.00 97.44 237 GLN A O 1
ATOM 1837 N N . ARG A 1 238 ? -2.024 3.369 4.933 1.00 96.88 238 ARG A N 1
ATOM 1838 C CA . ARG A 1 238 ? -1.746 2.814 3.603 1.00 96.88 238 ARG A CA 1
ATOM 1839 C C . ARG A 1 238 ? -1.332 3.908 2.623 1.00 96.88 238 ARG A C 1
ATOM 1841 O O . ARG A 1 238 ? -0.332 3.750 1.927 1.00 96.88 238 ARG A O 1
ATOM 1848 N N . ASP A 1 239 ? -2.087 4.995 2.567 1.00 95.88 239 ASP A N 1
ATOM 1849 C CA . ASP A 1 239 ? -1.860 6.079 1.617 1.00 95.88 239 ASP A CA 1
ATOM 1850 C C . ASP A 1 239 ? -0.540 6.792 1.915 1.00 95.88 239 ASP A C 1
ATOM 1852 O O . ASP A 1 239 ? 0.234 7.035 0.991 1.00 95.88 239 ASP A O 1
ATOM 1856 N N . SER A 1 240 ? -0.197 6.994 3.193 1.00 95.94 240 SER A N 1
ATOM 1857 C CA . SER A 1 240 ? 1.135 7.462 3.584 1.00 95.94 240 SER A CA 1
ATOM 1858 C C . SER A 1 240 ? 2.242 6.525 3.105 1.00 95.94 240 SER A C 1
ATOM 1860 O O . SER A 1 240 ? 3.236 7.016 2.566 1.00 95.94 240 SER A O 1
ATOM 1862 N N . MET A 1 241 ? 2.077 5.200 3.243 1.00 95.19 241 MET A N 1
ATOM 1863 C CA . MET A 1 241 ? 3.065 4.208 2.790 1.00 95.19 241 MET A CA 1
ATOM 1864 C C . MET A 1 241 ? 3.325 4.251 1.281 1.00 95.19 241 MET A C 1
ATOM 1866 O O . MET A 1 241 ? 4.455 4.008 0.862 1.00 95.19 241 MET A O 1
ATOM 1870 N N . VAL A 1 242 ? 2.324 4.582 0.455 1.00 94.12 242 VAL A N 1
ATOM 1871 C CA . VAL A 1 242 ? 2.477 4.661 -1.014 1.00 94.12 242 VAL A CA 1
ATOM 1872 C C . VAL A 1 242 ? 3.563 5.665 -1.426 1.00 94.12 242 VAL A C 1
ATOM 1874 O O . VAL A 1 242 ? 4.255 5.442 -2.420 1.00 94.12 242 VAL A O 1
ATOM 1877 N N . PHE A 1 243 ? 3.748 6.741 -0.657 1.00 91.56 243 PHE A N 1
ATOM 1878 C CA . PHE A 1 243 ? 4.726 7.798 -0.947 1.00 91.56 243 PHE A CA 1
ATOM 1879 C C . PHE A 1 243 ? 6.109 7.566 -0.318 1.00 91.56 243 PHE A C 1
ATOM 1881 O O . PHE A 1 243 ? 7.037 8.357 -0.553 1.00 91.56 243 PHE A O 1
ATOM 1888 N N . GLN A 1 244 ? 6.267 6.489 0.459 1.00 91.19 244 GLN A N 1
ATOM 1889 C CA . GLN A 1 244 ? 7.523 6.169 1.128 1.00 91.19 244 GLN A CA 1
ATOM 1890 C C . GLN A 1 244 ? 8.452 5.391 0.198 1.00 91.19 244 GLN A C 1
ATOM 1892 O O . GLN A 1 244 ? 8.077 4.419 -0.460 1.00 91.19 244 GLN A O 1
ATOM 1897 N N . HIS A 1 245 ? 9.711 5.821 0.162 1.00 85.62 245 HIS A N 1
ATOM 1898 C CA . HIS A 1 245 ? 10.762 5.169 -0.606 1.00 85.62 245 HIS A CA 1
ATOM 1899 C C . HIS A 1 245 ? 12.035 5.123 0.224 1.00 85.62 245 HIS A C 1
ATOM 1901 O O . HIS A 1 245 ? 12.508 6.162 0.674 1.00 85.62 245 HIS A O 1
ATOM 1907 N N . MET A 1 246 ? 12.635 3.940 0.332 1.00 81.25 246 MET A N 1
ATOM 1908 C CA . MET A 1 246 ? 13.868 3.730 1.095 1.00 81.25 246 MET A CA 1
ATOM 1909 C C . MET A 1 246 ? 15.015 4.656 0.649 1.00 81.25 246 MET A C 1
ATOM 1911 O O . MET A 1 246 ? 15.785 5.137 1.468 1.00 81.25 246 MET A O 1
ATOM 1915 N N . MET A 1 247 ? 15.086 5.008 -0.642 1.00 80.06 247 MET A N 1
ATOM 1916 C CA . MET A 1 247 ? 16.097 5.944 -1.163 1.00 80.06 247 MET A CA 1
ATOM 1917 C C . MET A 1 247 ? 15.996 7.363 -0.577 1.00 80.06 247 MET A C 1
ATOM 1919 O O . MET A 1 247 ? 16.936 8.138 -0.724 1.00 80.06 247 MET A O 1
ATOM 1923 N N . LYS A 1 248 ? 14.869 7.715 0.056 1.00 82.12 248 LYS A N 1
ATOM 1924 C CA . LYS A 1 248 ? 14.678 8.997 0.748 1.00 82.12 248 LYS A CA 1
ATOM 1925 C C . LYS A 1 248 ? 15.161 8.968 2.206 1.00 82.12 248 LYS A C 1
ATOM 1927 O O . LYS A 1 248 ? 15.159 10.020 2.828 1.00 82.12 248 LYS A O 1
ATOM 1932 N N . ASN A 1 249 ? 15.566 7.806 2.735 1.00 76.62 249 ASN A N 1
ATOM 1933 C CA . ASN A 1 249 ? 16.096 7.627 4.093 1.00 76.62 249 ASN A CA 1
ATOM 1934 C C . ASN A 1 249 ? 15.170 8.171 5.206 1.00 76.62 249 ASN A C 1
ATOM 1936 O O . ASN A 1 249 ? 15.610 8.906 6.085 1.00 76.62 249 ASN A O 1
ATOM 1940 N N . ARG A 1 250 ? 13.869 7.847 5.139 1.00 83.31 250 ARG A N 1
ATOM 1941 C CA . ARG A 1 250 ? 12.828 8.303 6.090 1.00 83.31 250 ARG A CA 1
ATOM 1942 C C . ARG A 1 250 ? 12.277 7.152 6.949 1.00 83.31 250 ARG A C 1
ATOM 1944 O O . ARG A 1 250 ? 11.087 7.113 7.259 1.00 83.31 250 ARG A O 1
ATOM 1951 N N . ASP A 1 251 ? 13.148 6.214 7.315 1.00 86.88 251 ASP A N 1
ATOM 1952 C CA . ASP A 1 251 ? 12.800 4.947 7.974 1.00 86.88 251 ASP A CA 1
ATOM 1953 C C . ASP A 1 251 ? 12.070 5.143 9.313 1.00 86.88 251 ASP A C 1
ATOM 1955 O O . ASP A 1 251 ? 11.075 4.463 9.571 1.00 86.88 251 ASP A O 1
ATOM 1959 N N . ASP A 1 252 ? 12.448 6.153 10.104 1.00 89.62 252 ASP A N 1
ATOM 1960 C CA . ASP A 1 252 ? 11.769 6.506 11.361 1.00 89.62 252 ASP A CA 1
ATOM 1961 C C . ASP A 1 252 ? 10.268 6.758 11.172 1.00 89.62 252 ASP A C 1
ATOM 1963 O O . ASP A 1 252 ? 9.441 6.276 11.946 1.00 89.62 252 ASP A O 1
ATOM 1967 N N . CYS A 1 253 ? 9.892 7.479 10.112 1.00 91.31 253 CYS A N 1
ATOM 1968 C CA . CYS A 1 253 ? 8.491 7.766 9.809 1.00 91.31 253 CYS A CA 1
ATOM 1969 C C . CYS A 1 253 ? 7.747 6.505 9.362 1.00 91.31 253 CYS A C 1
ATOM 1971 O O . CYS A 1 253 ? 6.582 6.311 9.706 1.00 91.31 253 CYS A O 1
ATOM 1973 N N . VAL A 1 254 ? 8.427 5.610 8.646 1.00 93.38 254 VAL A N 1
ATOM 1974 C CA . VAL A 1 254 ? 7.863 4.326 8.225 1.00 93.38 254 VAL A CA 1
ATOM 1975 C C . VAL A 1 254 ? 7.616 3.413 9.425 1.00 93.38 254 VAL A C 1
ATOM 1977 O O . VAL A 1 254 ? 6.565 2.772 9.500 1.00 93.38 254 VAL A O 1
ATOM 1980 N N . HIS A 1 255 ? 8.501 3.413 10.427 1.00 94.44 255 HIS A N 1
ATOM 1981 C CA . HIS A 1 255 ? 8.264 2.695 11.681 1.00 94.44 255 HIS A CA 1
ATOM 1982 C C . HIS A 1 255 ? 6.972 3.115 12.377 1.00 94.44 255 HIS A C 1
ATOM 1984 O O . HIS A 1 255 ? 6.284 2.255 12.930 1.00 94.44 255 HIS A O 1
ATOM 1990 N N . LEU A 1 256 ? 6.626 4.405 12.348 1.00 96.00 256 LEU A N 1
ATOM 1991 C CA . LEU A 1 256 ? 5.378 4.903 12.931 1.00 96.00 256 LEU A CA 1
ATOM 1992 C C . LEU A 1 256 ? 4.158 4.257 12.261 1.00 96.00 256 LEU A C 1
ATOM 1994 O O . LEU A 1 256 ? 3.264 3.781 12.961 1.00 96.00 256 LEU A O 1
ATOM 1998 N N . LEU A 1 257 ? 4.171 4.159 10.926 1.00 96.75 257 LEU A N 1
ATOM 1999 C CA . LEU A 1 257 ? 3.094 3.556 10.134 1.00 96.75 257 LEU A CA 1
ATOM 2000 C C . LEU A 1 257 ? 2.923 2.065 10.455 1.00 96.75 257 LEU A C 1
ATOM 2002 O O . LEU A 1 257 ? 1.815 1.602 10.738 1.00 96.75 257 LEU A O 1
ATOM 2006 N N . PHE A 1 258 ? 4.024 1.306 10.484 1.00 97.12 258 PHE A N 1
ATOM 2007 C CA . PHE A 1 258 ? 3.988 -0.110 10.863 1.00 97.12 258 PHE A CA 1
ATOM 2008 C C . PHE A 1 258 ? 3.499 -0.304 12.302 1.00 97.12 258 PHE A C 1
ATOM 2010 O O . PHE A 1 258 ? 2.616 -1.127 12.543 1.00 97.12 258 PHE A O 1
ATOM 2017 N N . ARG A 1 259 ? 4.040 0.453 13.266 1.00 96.50 259 ARG A N 1
ATOM 2018 C CA . ARG A 1 259 ? 3.677 0.330 14.687 1.00 96.50 259 ARG A CA 1
ATOM 2019 C C . ARG A 1 259 ? 2.207 0.647 14.929 1.00 96.50 259 ARG A C 1
ATOM 2021 O O . ARG A 1 259 ? 1.559 -0.109 15.648 1.00 96.50 259 ARG A O 1
ATOM 2028 N N . ALA A 1 260 ? 1.671 1.693 14.298 1.00 97.31 260 ALA A N 1
ATOM 2029 C CA . ALA A 1 260 ? 0.258 2.042 14.408 1.00 97.31 260 ALA A CA 1
ATOM 2030 C C . ALA A 1 260 ? -0.642 0.898 13.910 1.00 97.31 260 ALA A C 1
ATOM 2032 O O . ALA A 1 260 ? -1.545 0.463 14.626 1.00 97.31 260 ALA A O 1
ATOM 2033 N N . VAL A 1 261 ? -0.357 0.338 12.728 1.00 98.31 261 VAL A N 1
ATOM 2034 C CA . VAL A 1 261 ? -1.123 -0.797 12.184 1.00 98.31 261 VAL A CA 1
ATOM 2035 C C . VAL A 1 261 ? -1.000 -2.040 13.074 1.00 98.31 261 VAL A C 1
ATOM 2037 O O . VAL A 1 261 ? -2.007 -2.680 13.374 1.00 98.31 261 VAL A O 1
ATOM 2040 N N . ILE A 1 262 ? 0.206 -2.369 13.546 1.00 98.00 262 ILE A N 1
ATOM 2041 C CA . ILE A 1 262 ? 0.440 -3.513 14.443 1.00 98.00 262 ILE A CA 1
ATOM 2042 C C . ILE A 1 262 ? -0.329 -3.342 15.756 1.00 98.00 262 ILE A C 1
ATOM 2044 O O . ILE A 1 262 ? -0.963 -4.296 16.213 1.00 98.00 262 ILE A O 1
ATOM 2048 N N . GLN A 1 263 ? -0.297 -2.150 16.358 1.00 97.06 263 GLN A N 1
ATOM 2049 C CA . GLN A 1 263 ? -1.001 -1.859 17.606 1.00 97.06 263 GLN A CA 1
ATOM 2050 C C . GLN A 1 263 ? -2.511 -2.053 17.438 1.00 97.06 263 GLN A C 1
ATOM 2052 O O . GLN A 1 263 ? -3.123 -2.757 18.240 1.00 97.06 263 GLN A O 1
ATOM 2057 N N . LEU A 1 264 ? -3.096 -1.520 16.361 1.00 98.00 264 LEU A N 1
ATOM 2058 C CA . LEU A 1 264 ? -4.525 -1.655 16.068 1.00 98.00 264 LEU A CA 1
ATOM 2059 C C . LEU A 1 264 ? -4.938 -3.117 15.814 1.00 98.00 264 LEU A C 1
ATOM 2061 O O . LEU A 1 264 ? -5.917 -3.593 16.385 1.00 98.00 264 LEU A O 1
ATOM 2065 N N . LEU A 1 265 ? -4.165 -3.869 15.023 1.00 98.12 265 LEU A N 1
ATOM 2066 C CA . LEU A 1 265 ? -4.419 -5.297 14.762 1.00 98.12 265 LEU A CA 1
ATOM 2067 C C . LEU A 1 265 ? -4.202 -6.190 15.997 1.00 98.12 265 LEU A C 1
ATOM 2069 O O . LEU A 1 265 ? -4.687 -7.325 16.067 1.00 98.12 265 LEU A O 1
ATOM 2073 N N . SER A 1 266 ? -3.458 -5.701 16.988 1.00 96.81 266 SER A N 1
ATOM 2074 C CA . SER A 1 266 ? -3.180 -6.443 18.219 1.00 96.81 266 SER A CA 1
ATOM 2075 C C . SER A 1 266 ? -4.348 -6.443 19.208 1.00 96.81 266 SER A C 1
ATOM 2077 O O . SER A 1 266 ? -4.349 -7.277 20.115 1.00 96.81 266 SER A O 1
ATOM 2079 N N . ILE A 1 267 ? -5.347 -5.575 19.019 1.00 97.06 267 ILE A N 1
ATOM 2080 C CA . ILE A 1 267 ? -6.518 -5.451 19.896 1.00 97.06 267 ILE A CA 1
ATOM 2081 C C . ILE A 1 267 ? -7.362 -6.732 19.851 1.00 97.06 267 ILE A C 1
ATOM 2083 O O . ILE A 1 267 ? -7.628 -7.289 18.780 1.00 97.06 267 ILE A O 1
ATOM 2087 N N . ARG A 1 268 ? -7.780 -7.209 21.030 1.00 95.56 268 ARG A N 1
ATOM 2088 C CA . ARG A 1 268 ? -8.595 -8.419 21.200 1.00 95.56 268 ARG A CA 1
ATOM 2089 C C . ARG A 1 268 ? -9.810 -8.124 22.064 1.00 95.56 268 ARG A C 1
ATOM 2091 O O . ARG A 1 268 ? -9.635 -7.661 23.183 1.00 95.56 268 ARG A O 1
ATOM 2098 N N . ILE A 1 269 ? -10.991 -8.481 21.570 1.00 95.06 269 ILE A N 1
ATOM 2099 C CA . ILE A 1 269 ? -12.270 -8.357 22.281 1.00 95.06 269 ILE A CA 1
ATOM 2100 C C . ILE A 1 269 ? -12.901 -9.746 22.314 1.00 95.06 269 ILE A C 1
ATOM 2102 O O . ILE A 1 269 ? -13.105 -10.343 21.257 1.00 95.06 269 ILE A O 1
ATOM 2106 N N . ASP A 1 270 ? -13.107 -10.302 23.508 1.00 89.31 270 ASP A N 1
ATOM 2107 C CA . ASP A 1 270 ? -13.701 -11.634 23.719 1.00 89.31 270 ASP A CA 1
ATOM 2108 C C . ASP A 1 270 ? -13.092 -12.745 22.842 1.00 89.31 270 ASP A C 1
ATOM 2110 O O . ASP A 1 270 ? -13.774 -13.585 22.256 1.00 89.31 270 ASP A O 1
ATOM 2114 N N . GLY A 1 271 ? -11.762 -12.724 22.702 1.00 86.94 271 GLY A N 1
ATOM 2115 C CA . GLY A 1 271 ? -11.006 -13.687 21.893 1.00 86.94 271 GLY A CA 1
ATOM 2116 C C . GLY A 1 271 ? -11.038 -13.445 20.377 1.00 86.94 271 GLY A C 1
ATOM 2117 O O . GLY A 1 271 ? -10.277 -14.093 19.657 1.00 86.94 271 GLY A O 1
ATOM 2118 N N . LYS A 1 272 ? -11.843 -12.496 19.889 1.00 91.88 272 LYS A N 1
ATOM 2119 C CA . LYS A 1 272 ? -11.876 -12.047 18.488 1.00 91.88 272 LYS A CA 1
ATOM 2120 C C . LYS A 1 272 ? -10.927 -10.871 18.259 1.00 91.88 272 LYS A C 1
ATOM 2122 O O . LYS A 1 272 ? -10.484 -10.217 19.206 1.00 91.88 272 LYS A O 1
ATOM 2127 N N . ARG A 1 273 ? -10.625 -10.580 16.990 1.00 96.31 273 ARG A N 1
ATOM 2128 C CA . ARG A 1 273 ? -9.820 -9.419 16.574 1.00 96.31 273 ARG A CA 1
ATOM 2129 C C . ARG A 1 273 ? -10.582 -8.553 15.574 1.00 96.31 273 ARG A C 1
ATOM 2131 O O . ARG A 1 273 ? -10.344 -8.668 14.370 1.00 96.31 273 ARG A O 1
ATOM 2138 N N . PRO A 1 274 ? -11.448 -7.649 16.059 1.00 97.06 274 PRO A N 1
ATOM 2139 C CA . PRO A 1 274 ? -12.340 -6.882 15.195 1.00 97.06 274 PRO A CA 1
ATOM 2140 C C . PRO A 1 274 ? -11.611 -6.061 14.128 1.00 97.06 274 PRO A C 1
ATOM 2142 O O . PRO A 1 274 ? -12.079 -5.970 13.001 1.00 97.06 274 PRO A O 1
ATOM 2145 N N . ILE A 1 275 ? -10.432 -5.509 14.440 1.00 98.25 275 ILE A N 1
ATOM 2146 C CA . ILE A 1 275 ? -9.651 -4.731 13.465 1.00 98.25 275 ILE A CA 1
ATOM 2147 C C . ILE A 1 275 ? -9.018 -5.623 12.386 1.00 98.25 275 ILE A C 1
ATOM 2149 O O . ILE A 1 275 ? -8.928 -5.205 11.233 1.00 98.25 275 ILE A O 1
ATOM 2153 N N . CYS A 1 276 ? -8.615 -6.857 12.718 1.00 98.44 276 CYS A N 1
ATOM 2154 C CA . CYS A 1 276 ? -8.166 -7.817 11.704 1.00 98.44 276 CYS A CA 1
ATOM 2155 C C . CYS A 1 276 ? -9.309 -8.155 10.743 1.00 98.44 276 CYS A C 1
ATOM 2157 O O . CYS A 1 276 ? -9.104 -8.156 9.531 1.00 98.44 276 CYS A O 1
ATOM 2159 N N . ASP A 1 277 ? -10.504 -8.406 11.286 1.00 97.94 277 ASP A N 1
ATOM 2160 C CA . ASP A 1 277 ? -11.707 -8.700 10.503 1.00 97.94 277 ASP A CA 1
ATOM 2161 C C . ASP A 1 277 ? -12.106 -7.508 9.629 1.00 97.94 277 ASP A C 1
ATOM 2163 O O . ASP A 1 277 ? -12.381 -7.675 8.442 1.00 97.94 277 ASP A O 1
ATOM 2167 N N . LEU A 1 278 ? -12.064 -6.295 10.187 1.00 98.25 278 LEU A N 1
ATOM 2168 C CA . LEU A 1 278 ? -12.305 -5.060 9.450 1.00 98.25 278 LEU A CA 1
ATOM 2169 C C . LEU A 1 278 ? -11.319 -4.927 8.284 1.00 98.25 278 LEU A C 1
ATOM 2171 O O . LEU A 1 278 ? -11.753 -4.752 7.150 1.00 98.25 278 LEU A O 1
ATOM 2175 N N . MET A 1 279 ? -10.012 -5.066 8.539 1.00 98.38 279 MET A N 1
ATOM 2176 C CA . MET A 1 279 ? -8.965 -4.894 7.529 1.00 98.38 279 MET A CA 1
ATOM 2177 C C . MET A 1 279 ? -9.132 -5.847 6.347 1.00 98.38 279 MET A C 1
ATOM 2179 O O . MET A 1 279 ? -9.088 -5.394 5.206 1.00 98.38 279 MET A O 1
ATOM 2183 N N . VAL A 1 280 ? -9.330 -7.149 6.589 1.00 98.25 280 VAL A N 1
ATOM 2184 C CA . VAL A 1 280 ? -9.406 -8.123 5.485 1.00 98.25 280 VAL A CA 1
ATOM 2185 C C . VAL A 1 280 ? -10.674 -8.000 4.647 1.00 98.25 280 VAL A C 1
ATOM 2187 O O . VAL A 1 280 ? -10.683 -8.439 3.496 1.00 98.25 280 VAL A O 1
ATOM 2190 N N . ASN A 1 281 ? -11.735 -7.423 5.214 1.00 97.38 281 ASN A N 1
ATOM 2191 C CA . ASN A 1 281 ? -13.014 -7.214 4.541 1.00 97.38 281 ASN A CA 1
ATOM 2192 C C . ASN A 1 281 ? -13.080 -5.893 3.766 1.00 97.38 281 ASN A C 1
ATOM 2194 O O . ASN A 1 281 ? -14.055 -5.661 3.052 1.00 97.38 281 ASN A O 1
ATOM 2198 N N . ARG A 1 282 ? -12.052 -5.042 3.854 1.00 97.44 282 ARG A N 1
ATOM 2199 C CA . ARG A 1 282 ? -11.977 -3.835 3.031 1.00 97.44 282 ARG A CA 1
ATOM 2200 C C . ARG A 1 282 ? -11.869 -4.183 1.539 1.00 97.44 282 ARG A C 1
ATOM 2202 O O . ARG A 1 282 ? -11.200 -5.159 1.184 1.00 97.44 282 ARG A O 1
ATOM 2209 N N . PRO A 1 283 ? -12.449 -3.358 0.649 1.00 96.12 283 PRO A N 1
ATOM 2210 C CA . PRO A 1 283 ? -12.381 -3.579 -0.797 1.00 96.12 283 PRO A CA 1
ATOM 2211 C C . PRO A 1 283 ? -10.950 -3.485 -1.344 1.00 96.12 283 PRO A C 1
ATOM 2213 O O . PRO A 1 283 ? -10.616 -4.142 -2.324 1.00 96.12 283 PRO A O 1
ATOM 2216 N N . ASP A 1 284 ? -10.086 -2.704 -0.694 1.00 96.81 284 ASP A N 1
ATOM 2217 C CA . ASP A 1 284 ? -8.681 -2.556 -1.063 1.00 96.81 284 ASP A CA 1
ATOM 2218 C C . ASP A 1 284 ? -7.782 -3.654 -0.474 1.00 96.81 284 ASP A C 1
ATOM 2220 O O . ASP A 1 284 ? -6.604 -3.682 -0.796 1.00 96.81 284 ASP A O 1
ATOM 2224 N N . PHE A 1 285 ? -8.268 -4.584 0.358 1.00 98.31 285 PHE A N 1
ATOM 2225 C CA . PHE A 1 285 ? -7.411 -5.657 0.886 1.00 98.31 285 PHE A CA 1
ATOM 2226 C C . PHE A 1 285 ? -7.000 -6.647 -0.211 1.00 98.31 285 PHE A C 1
ATOM 2228 O O . PHE A 1 285 ? -5.817 -6.930 -0.401 1.00 98.31 285 PHE A O 1
ATOM 2235 N N . LEU A 1 286 ? -7.990 -7.128 -0.963 1.00 97.06 286 LEU A N 1
ATOM 2236 C CA . LEU A 1 286 ? -7.819 -7.942 -2.161 1.00 97.06 286 LEU A CA 1
ATOM 2237 C C . LEU A 1 286 ? -8.641 -7.289 -3.285 1.00 97.06 286 LEU A C 1
ATOM 2239 O O . LEU A 1 286 ? -9.814 -7.631 -3.442 1.00 97.06 286 LEU A O 1
ATOM 2243 N N . PRO A 1 287 ? -8.064 -6.309 -4.001 1.00 96.38 287 PRO A N 1
ATOM 2244 C CA . PRO A 1 287 ? -8.792 -5.520 -4.986 1.00 96.38 287 PRO A CA 1
ATOM 2245 C C . PRO A 1 287 ? -9.086 -6.327 -6.253 1.00 96.38 287 PRO A C 1
ATOM 2247 O O . PRO A 1 287 ? -8.330 -7.227 -6.628 1.00 96.38 287 PRO A O 1
ATOM 2250 N N . GLU A 1 288 ? -10.156 -5.950 -6.949 1.00 94.38 288 GLU A N 1
ATOM 2251 C CA . GLU A 1 288 ? -10.409 -6.413 -8.312 1.00 94.38 288 GLU A CA 1
ATOM 2252 C C . GLU A 1 288 ? -9.366 -5.813 -9.267 1.00 94.38 288 GLU A C 1
ATOM 2254 O O . GLU A 1 288 ? -9.076 -4.616 -9.222 1.00 94.38 288 GLU A O 1
ATOM 2259 N N . LEU A 1 289 ? -8.771 -6.658 -10.109 1.00 94.62 289 LEU A N 1
ATOM 2260 C CA . LEU A 1 289 ? -7.711 -6.269 -11.039 1.00 94.62 289 LEU A CA 1
ATOM 2261 C C . LEU A 1 289 ? -8.308 -6.084 -12.430 1.00 94.62 289 LEU A C 1
ATOM 2263 O O . LEU A 1 289 ? -8.968 -6.988 -12.944 1.00 94.62 289 LEU A O 1
ATOM 2267 N N . VAL A 1 290 ? -8.070 -4.924 -13.035 1.00 93.31 290 VAL A N 1
ATOM 2268 C CA . VAL A 1 290 ? -8.803 -4.478 -14.231 1.00 93.31 290 VAL A CA 1
ATOM 2269 C C . VAL A 1 290 ? -7.909 -4.245 -15.445 1.00 93.31 290 VAL A C 1
ATOM 2271 O O . VAL A 1 290 ? -8.423 -4.145 -16.559 1.00 93.31 290 VAL A O 1
ATOM 2274 N N . THR A 1 291 ? -6.582 -4.190 -15.284 1.00 92.81 291 THR A N 1
ATOM 2275 C CA . THR A 1 291 ? -5.664 -4.046 -16.427 1.00 92.81 291 THR A CA 1
ATOM 2276 C C . THR A 1 291 ? -4.883 -5.323 -16.729 1.00 92.81 291 THR A C 1
ATOM 2278 O O . THR A 1 291 ? -4.952 -6.340 -16.042 1.00 92.81 291 THR A O 1
ATOM 2281 N N . SER A 1 292 ? -4.079 -5.267 -17.794 1.00 90.56 292 SER A N 1
ATOM 2282 C CA . SER A 1 292 ? -3.173 -6.343 -18.192 1.00 90.56 292 SER A CA 1
ATOM 2283 C C . SER A 1 292 ? -1.917 -6.463 -17.319 1.00 90.56 292 SER A C 1
ATOM 2285 O O . SER A 1 292 ? -1.163 -7.421 -17.486 1.00 90.56 292 SER A O 1
ATOM 2287 N N . ILE A 1 293 ? -1.655 -5.513 -16.409 1.00 93.94 293 ILE A N 1
ATOM 2288 C CA . ILE A 1 293 ? -0.468 -5.496 -15.533 1.00 93.94 293 ILE A CA 1
ATOM 2289 C C . ILE A 1 293 ? -0.794 -5.979 -14.116 1.00 93.94 293 ILE A C 1
ATOM 2291 O O . ILE A 1 293 ? -0.341 -5.409 -13.123 1.00 93.94 293 ILE A O 1
ATOM 2295 N N . THR A 1 294 ? -1.569 -7.062 -14.028 1.00 94.75 294 THR A N 1
ATOM 2296 C CA . THR A 1 294 ? -2.172 -7.570 -12.784 1.00 94.75 294 THR A CA 1
ATOM 2297 C C . THR A 1 294 ? -1.177 -7.745 -11.634 1.00 94.75 294 THR A C 1
ATOM 2299 O O . THR A 1 294 ? -1.526 -7.530 -10.478 1.00 94.75 294 THR A O 1
ATOM 2302 N N . GLY A 1 295 ? 0.080 -8.108 -11.923 1.00 95.44 295 GLY A N 1
ATOM 2303 C CA . GLY A 1 295 ? 1.110 -8.260 -10.893 1.00 95.44 295 GLY A CA 1
ATOM 2304 C C . GLY A 1 295 ? 1.515 -6.930 -10.248 1.00 95.44 295 GLY A C 1
ATOM 2305 O O . GLY A 1 295 ? 1.748 -6.888 -9.042 1.00 95.44 295 GLY A O 1
ATOM 2306 N N . ARG A 1 296 ? 1.565 -5.833 -11.015 1.00 95.06 296 ARG A N 1
ATOM 2307 C CA . ARG A 1 296 ? 1.789 -4.484 -10.467 1.00 95.06 296 ARG A CA 1
ATOM 2308 C C . ARG A 1 296 ? 0.556 -3.931 -9.783 1.00 95.06 296 ARG A C 1
ATOM 2310 O O . ARG A 1 296 ? 0.689 -3.318 -8.729 1.00 95.06 296 ARG A O 1
ATOM 2317 N N . GLU A 1 297 ? -0.616 -4.158 -10.366 1.00 95.94 297 GLU A N 1
ATOM 2318 C CA . GLU A 1 297 ? -1.872 -3.694 -9.783 1.00 95.94 297 GLU A CA 1
ATOM 2319 C C . GLU A 1 297 ? -2.076 -4.258 -8.390 1.00 95.94 297 GLU A C 1
ATOM 2321 O O . GLU A 1 297 ? -2.253 -3.486 -7.456 1.00 95.94 297 GLU A O 1
ATOM 2326 N N . ILE A 1 298 ? -1.964 -5.577 -8.209 1.00 97.19 298 ILE A N 1
ATOM 2327 C CA . ILE A 1 298 ? -2.168 -6.168 -6.885 1.00 97.19 298 ILE A CA 1
ATOM 2328 C C . ILE A 1 298 ? -1.133 -5.661 -5.872 1.00 97.19 298 ILE A C 1
ATOM 2330 O O . ILE A 1 298 ? -1.478 -5.415 -4.720 1.00 97.19 298 ILE A O 1
ATOM 2334 N N . ALA A 1 299 ? 0.115 -5.425 -6.291 1.00 96.31 299 ALA A N 1
ATOM 2335 C CA . ALA A 1 299 ? 1.170 -4.904 -5.422 1.00 96.31 299 ALA A CA 1
ATOM 2336 C C . ALA A 1 299 ? 0.973 -3.426 -5.029 1.00 96.31 299 ALA A C 1
ATOM 2338 O O . ALA A 1 299 ? 1.433 -3.025 -3.966 1.00 96.31 299 ALA A O 1
ATOM 2339 N N . HIS A 1 300 ? 0.303 -2.615 -5.852 1.00 94.62 300 HIS A N 1
ATOM 2340 C CA . HIS A 1 300 ? 0.091 -1.187 -5.580 1.00 94.62 300 HIS A CA 1
ATOM 2341 C C . HIS A 1 300 ? -1.298 -0.854 -5.035 1.00 94.62 300 HIS A C 1
ATOM 2343 O O . HIS A 1 300 ? -1.431 0.064 -4.230 1.00 94.62 300 HIS A O 1
ATOM 2349 N N . LEU A 1 301 ? -2.333 -1.562 -5.484 1.00 96.31 301 LEU A N 1
ATOM 2350 C CA . LEU A 1 301 ? -3.719 -1.301 -5.111 1.00 96.31 301 LEU A CA 1
ATOM 2351 C C . LEU A 1 301 ? -4.088 -1.989 -3.799 1.00 96.31 301 LEU A C 1
ATOM 2353 O O . LEU A 1 301 ? -4.864 -1.417 -3.038 1.00 96.31 301 LEU A O 1
ATOM 2357 N N . SER A 1 302 ? -3.493 -3.148 -3.487 1.00 98.00 302 SER A N 1
ATOM 2358 C CA . SER A 1 302 ? -3.804 -3.831 -2.231 1.00 98.00 302 SER A CA 1
ATOM 2359 C C . SER A 1 302 ? -3.362 -3.043 -0.997 1.00 98.00 302 SER A C 1
ATOM 2361 O O . SER A 1 302 ? -2.364 -2.323 -1.031 1.00 98.00 302 SER A O 1
ATOM 2363 N N . TYR A 1 303 ? -4.072 -3.214 0.116 1.00 98.38 303 TYR A N 1
ATOM 2364 C CA . TYR A 1 303 ? -3.776 -2.550 1.383 1.00 98.38 303 TYR A CA 1
ATOM 2365 C C . TYR A 1 303 ? -2.361 -2.880 1.881 1.00 98.38 303 TYR A C 1
ATOM 2367 O O . TYR A 1 303 ? -1.594 -1.991 2.242 1.00 98.38 303 TYR A O 1
ATOM 2375 N N . LEU A 1 304 ? -1.987 -4.165 1.864 1.00 98.19 304 LEU A N 1
ATOM 2376 C CA . LEU A 1 304 ? -0.665 -4.622 2.310 1.00 98.19 304 LEU A CA 1
ATOM 2377 C C . LEU A 1 304 ? 0.442 -4.354 1.278 1.00 98.19 304 LEU A C 1
ATOM 2379 O O . LEU A 1 304 ? 1.620 -4.413 1.619 1.00 98.19 304 LEU A O 1
ATOM 2383 N N . GLY A 1 305 ? 0.080 -4.048 0.033 1.00 97.25 305 GLY A N 1
ATOM 2384 C CA . GLY A 1 305 ? 0.993 -3.874 -1.091 1.00 97.25 305 GLY A CA 1
ATOM 2385 C C . GLY A 1 305 ? 2.152 -2.899 -0.834 1.00 97.25 305 GLY A C 1
ATOM 2386 O O . GLY A 1 305 ? 3.320 -3.301 -0.931 1.00 97.25 305 GLY A O 1
ATOM 2387 N N . PRO A 1 306 ? 1.860 -1.641 -0.451 1.00 96.12 306 PRO A N 1
ATOM 2388 C CA . PRO A 1 306 ? 2.874 -0.648 -0.096 1.00 96.12 306 PRO A CA 1
ATOM 2389 C C . PRO A 1 306 ? 3.762 -1.067 1.082 1.00 96.12 306 PRO A C 1
ATOM 2391 O O . PRO A 1 306 ? 4.974 -0.873 1.023 1.00 96.12 306 PRO A O 1
ATOM 2394 N N . PHE A 1 307 ? 3.191 -1.704 2.112 1.00 96.44 307 PHE A N 1
ATOM 2395 C CA . PHE A 1 307 ? 3.949 -2.189 3.272 1.00 96.44 307 PHE A CA 1
ATOM 2396 C C . PHE A 1 307 ? 4.931 -3.301 2.892 1.00 96.44 307 PHE A C 1
ATOM 2398 O O . PHE A 1 307 ? 6.104 -3.232 3.243 1.00 96.44 307 PHE A O 1
ATOM 2405 N N . ILE A 1 308 ? 4.487 -4.286 2.107 1.00 96.12 308 ILE A N 1
ATOM 2406 C CA . ILE A 1 308 ? 5.344 -5.378 1.619 1.00 96.12 308 ILE A CA 1
ATOM 2407 C C . ILE A 1 308 ? 6.425 -4.843 0.667 1.00 96.12 308 ILE A C 1
ATOM 2409 O O . ILE A 1 308 ? 7.529 -5.378 0.609 1.00 96.12 308 ILE 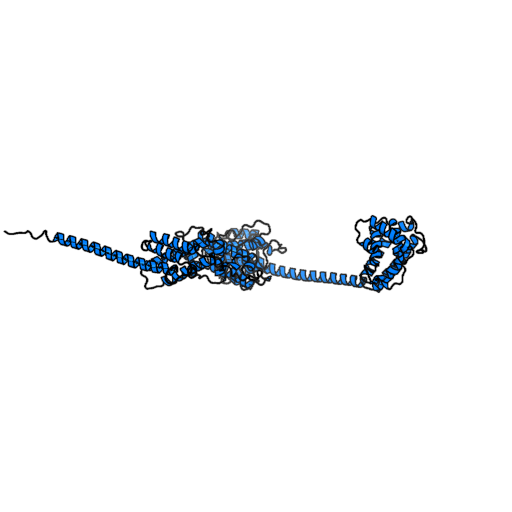A O 1
ATOM 2413 N N . SER A 1 309 ? 6.128 -3.787 -0.093 1.00 93.94 309 SER A N 1
ATOM 2414 C CA . SER A 1 309 ? 7.060 -3.208 -1.070 1.00 93.94 309 SER A CA 1
ATOM 2415 C C . SER A 1 309 ? 8.197 -2.392 -0.446 1.00 93.94 309 SER A C 1
ATOM 2417 O O . SER A 1 309 ? 9.138 -2.050 -1.167 1.00 93.94 309 SER A O 1
ATOM 2419 N N . TYR A 1 310 ? 8.120 -2.061 0.846 1.00 92.62 310 TYR A N 1
ATOM 2420 C CA . TYR A 1 310 ? 9.114 -1.237 1.530 1.00 92.62 310 TYR A CA 1
ATOM 2421 C C . TYR A 1 310 ? 10.288 -2.061 2.083 1.00 92.62 310 TYR A C 1
ATOM 2423 O O . TYR A 1 310 ? 10.102 -3.178 2.559 1.00 92.62 310 TYR A O 1
ATOM 2431 N N . GLY A 1 311 ? 11.491 -1.480 2.063 1.00 84.44 311 GLY A N 1
ATOM 2432 C CA . GLY A 1 311 ? 12.707 -2.066 2.638 1.00 84.44 311 GLY A CA 1
ATOM 2433 C C . GLY A 1 311 ? 13.412 -3.092 1.744 1.00 84.44 311 GLY A C 1
ATOM 2434 O O . GLY A 1 311 ? 12.880 -3.545 0.728 1.00 84.44 311 GLY A O 1
ATOM 2435 N N . ILE A 1 312 ? 14.645 -3.445 2.116 1.00 83.75 312 ILE A N 1
ATOM 2436 C CA . ILE A 1 312 ? 15.401 -4.543 1.499 1.00 83.75 312 ILE A CA 1
ATOM 2437 C C . ILE A 1 312 ? 15.086 -5.843 2.264 1.00 83.75 312 ILE A C 1
ATOM 2439 O O . ILE A 1 312 ? 14.905 -5.820 3.483 1.00 83.75 312 ILE A O 1
ATOM 2443 N N . PRO A 1 313 ? 15.057 -6.996 1.578 1.00 72.62 313 PRO A N 1
ATOM 2444 C CA . PRO A 1 313 ? 15.018 -8.297 2.235 1.00 72.62 313 PRO A CA 1
ATOM 2445 C C . PRO A 1 313 ? 16.135 -8.427 3.280 1.00 72.62 313 PRO A C 1
ATOM 2447 O O . PRO A 1 313 ? 17.288 -8.144 2.961 1.00 72.62 313 PRO A O 1
ATOM 2450 N N . CYS A 1 314 ? 15.801 -8.904 4.483 1.00 64.62 314 CYS A N 1
ATOM 2451 C CA . CYS A 1 314 ? 16.679 -9.017 5.666 1.00 64.62 314 CYS A CA 1
ATOM 2452 C C . CYS A 1 314 ? 16.789 -7.769 6.557 1.00 64.62 314 CYS A C 1
ATOM 2454 O O . CYS A 1 314 ? 17.597 -7.777 7.484 1.00 64.62 314 CYS A O 1
ATOM 2456 N N . ASP A 1 315 ? 15.984 -6.738 6.314 1.00 76.50 315 ASP A N 1
ATOM 2457 C CA . ASP A 1 315 ? 15.896 -5.584 7.207 1.00 76.50 315 ASP A CA 1
ATOM 2458 C C . ASP A 1 315 ? 14.801 -5.752 8.278 1.00 76.50 315 ASP A C 1
ATOM 2460 O O . ASP A 1 315 ? 13.922 -6.616 8.173 1.00 76.50 315 ASP A O 1
ATOM 2464 N N . GLU A 1 316 ? 14.811 -4.904 9.305 1.00 88.31 316 GLU A N 1
ATOM 2465 C CA . GLU A 1 316 ? 13.843 -4.942 10.407 1.00 88.31 316 GLU A CA 1
ATOM 2466 C C . GLU A 1 316 ? 12.384 -4.759 9.949 1.00 88.31 316 GLU A C 1
ATOM 2468 O O . GLU A 1 316 ? 11.456 -5.282 10.575 1.00 88.31 316 GLU A O 1
ATOM 2473 N N . PHE A 1 317 ? 12.165 -4.110 8.800 1.00 91.19 317 PHE A N 1
ATOM 2474 C CA . PHE A 1 317 ? 10.845 -3.966 8.182 1.00 91.19 317 PHE A CA 1
ATOM 2475 C C . PHE A 1 317 ? 10.203 -5.301 7.795 1.00 91.19 317 PHE A C 1
ATOM 2477 O O . PHE A 1 317 ? 8.977 -5.416 7.842 1.00 91.19 317 PHE A O 1
ATOM 2484 N N . VAL A 1 318 ? 10.993 -6.335 7.483 1.00 91.88 318 VAL A N 1
ATOM 2485 C CA . VAL A 1 318 ? 10.458 -7.683 7.228 1.00 91.88 318 VAL A CA 1
ATOM 2486 C C . VAL A 1 318 ? 9.827 -8.252 8.499 1.00 91.88 318 VAL A C 1
ATOM 2488 O O . VAL A 1 318 ? 8.719 -8.783 8.438 1.00 91.88 318 VAL A O 1
ATOM 2491 N N . SER A 1 319 ? 10.462 -8.054 9.658 1.00 93.62 319 SER A N 1
ATOM 2492 C CA . SER A 1 319 ? 9.915 -8.466 10.958 1.00 93.62 319 SER A CA 1
ATOM 2493 C C . SER A 1 319 ? 8.629 -7.708 11.294 1.00 93.62 319 SER A C 1
ATOM 2495 O O . SER A 1 319 ? 7.656 -8.302 11.762 1.00 93.62 319 SER A O 1
ATOM 2497 N N . LEU A 1 320 ? 8.570 -6.403 11.007 1.00 96.12 320 LEU A N 1
ATOM 2498 C CA . LEU A 1 320 ? 7.352 -5.605 11.194 1.00 96.12 320 LEU A CA 1
ATOM 2499 C C . LEU A 1 320 ? 6.222 -6.060 10.262 1.00 96.12 320 LEU A C 1
ATOM 2501 O O . LEU A 1 320 ? 5.079 -6.213 10.698 1.00 96.12 320 LEU A O 1
ATOM 2505 N N . MET A 1 321 ? 6.534 -6.344 8.998 1.00 96.81 321 MET A N 1
ATOM 2506 C CA . MET A 1 321 ? 5.568 -6.895 8.051 1.00 96.81 321 MET A CA 1
ATOM 2507 C C . MET A 1 321 ? 5.078 -8.281 8.489 1.00 96.81 321 MET A C 1
ATOM 2509 O O . MET A 1 321 ? 3.876 -8.555 8.450 1.00 96.81 321 MET A O 1
ATOM 2513 N N . HIS A 1 322 ? 5.982 -9.139 8.967 1.00 96.25 322 HIS A N 1
ATOM 2514 C CA . HIS A 1 322 ? 5.628 -10.431 9.542 1.00 96.25 322 HIS A CA 1
ATOM 2515 C C . HIS A 1 322 ? 4.714 -10.266 10.761 1.00 96.25 322 HIS A C 1
ATOM 2517 O O . HIS A 1 322 ? 3.738 -11.001 10.865 1.00 96.25 322 HIS A O 1
ATOM 2523 N N . GLN A 1 323 ? 4.935 -9.279 11.636 1.00 97.56 323 GLN A N 1
ATOM 2524 C CA . GLN A 1 323 ? 4.028 -9.006 12.756 1.00 97.56 323 GLN A CA 1
ATOM 2525 C C . GLN A 1 323 ? 2.612 -8.654 12.284 1.00 97.56 323 GLN A C 1
ATOM 2527 O O . GLN A 1 323 ? 1.657 -9.220 12.818 1.00 97.56 323 GLN A O 1
ATOM 2532 N N . ILE A 1 324 ? 2.461 -7.788 11.270 1.00 98.38 324 ILE A N 1
ATOM 2533 C CA . ILE A 1 324 ? 1.153 -7.466 10.666 1.00 98.38 324 ILE A CA 1
ATOM 2534 C C . ILE A 1 324 ? 0.484 -8.744 10.153 1.00 98.38 324 ILE A C 1
ATOM 2536 O O . ILE A 1 324 ? -0.630 -9.075 10.565 1.00 98.38 324 ILE A O 1
ATOM 2540 N N . VAL A 1 325 ? 1.182 -9.493 9.296 1.00 98.06 325 VAL A N 1
ATOM 2541 C CA . VAL A 1 325 ? 0.658 -10.732 8.710 1.00 98.06 325 VAL A CA 1
ATOM 2542 C C . VAL A 1 325 ? 0.302 -11.750 9.790 1.00 98.06 325 VAL A C 1
ATOM 2544 O O . VAL A 1 325 ? -0.766 -12.356 9.733 1.00 98.06 325 VAL A O 1
ATOM 2547 N N . HIS A 1 326 ? 1.150 -11.907 10.805 1.00 97.06 326 HIS A N 1
ATOM 2548 C CA . HIS A 1 326 ? 0.930 -12.819 11.916 1.00 97.06 326 HIS A CA 1
ATOM 2549 C C . HIS A 1 326 ? -0.363 -12.485 12.671 1.00 97.06 326 HIS A C 1
ATOM 2551 O O . HIS A 1 326 ? -1.121 -13.402 12.981 1.00 97.06 326 HIS A O 1
ATOM 2557 N N . GLN A 1 327 ? -0.678 -11.205 12.930 1.00 97.25 327 GLN A N 1
ATOM 2558 C CA . GLN A 1 327 ? -1.962 -10.850 13.559 1.00 97.25 327 GLN A CA 1
ATOM 2559 C C . GLN A 1 327 ? -3.166 -11.272 12.696 1.00 97.25 327 GLN A C 1
ATOM 2561 O O . GLN A 1 327 ? -4.167 -11.746 13.243 1.00 97.25 327 GLN A O 1
ATOM 2566 N N . LEU A 1 328 ? -3.058 -11.149 11.367 1.00 98.00 328 LEU A N 1
ATOM 2567 C CA . LEU A 1 328 ? -4.118 -11.512 10.420 1.00 98.00 328 LEU A CA 1
ATOM 2568 C C . LEU A 1 328 ? -4.315 -13.029 10.302 1.00 98.00 328 LEU A C 1
ATOM 2570 O O . LEU A 1 328 ? -5.453 -13.494 10.285 1.00 98.00 328 LEU A O 1
ATOM 2574 N N . VAL A 1 329 ? -3.237 -13.819 10.250 1.00 96.69 329 VAL A N 1
ATOM 2575 C CA . VAL A 1 329 ? -3.334 -15.287 10.127 1.00 96.69 329 VAL A CA 1
ATOM 2576 C C . VAL A 1 329 ? -3.550 -15.989 11.468 1.00 96.69 329 VAL A C 1
ATOM 2578 O O . VAL A 1 329 ? -4.122 -17.081 11.513 1.00 96.69 329 VAL A O 1
ATOM 2581 N N . ALA A 1 330 ? -3.145 -15.385 12.589 1.00 93.94 330 ALA A N 1
ATOM 2582 C CA . ALA A 1 330 ? -3.433 -15.923 13.918 1.00 93.94 330 ALA A CA 1
ATOM 2583 C C . ALA A 1 330 ? -4.936 -15.874 14.236 1.00 93.94 330 ALA A C 1
ATOM 2585 O O . ALA A 1 330 ? -5.435 -16.736 14.958 1.00 93.94 330 ALA A O 1
ATOM 2586 N N . ASN A 1 331 ? -5.662 -14.909 13.671 1.00 95.00 331 ASN A N 1
ATOM 2587 C CA . ASN A 1 331 ? -7.099 -14.756 13.847 1.00 95.00 331 ASN A CA 1
ATOM 2588 C C . ASN A 1 331 ? -7.894 -15.668 12.892 1.00 95.00 331 ASN A C 1
ATOM 2590 O O . ASN A 1 331 ? -7.761 -15.523 11.676 1.00 95.00 331 ASN A O 1
ATOM 2594 N N . PRO A 1 332 ? -8.721 -16.603 13.399 1.00 94.38 332 PRO A N 1
ATOM 2595 C CA . PRO A 1 332 ? -9.436 -17.561 12.557 1.00 94.38 332 PRO A CA 1
ATOM 2596 C C . PRO A 1 332 ? -10.318 -16.931 11.473 1.00 94.38 332 PRO A C 1
ATOM 2598 O O . PRO A 1 332 ? -10.309 -17.418 10.346 1.00 94.38 332 PRO A O 1
ATOM 2601 N N . SER A 1 333 ? -11.034 -15.849 11.786 1.00 95.31 333 SER A N 1
ATOM 2602 C CA . SER A 1 333 ? -11.978 -15.195 10.870 1.00 95.31 333 SER A CA 1
ATOM 2603 C C . SER A 1 333 ? -11.294 -14.430 9.734 1.00 95.31 333 SER A C 1
ATOM 2605 O O . SER A 1 333 ? -11.816 -14.407 8.622 1.00 95.31 333 SER A O 1
ATOM 2607 N N . SER A 1 334 ? -10.099 -13.874 9.959 1.00 96.88 334 SER A N 1
ATOM 2608 C CA . SER A 1 334 ? -9.344 -13.168 8.912 1.00 96.88 334 SER A CA 1
ATOM 2609 C C . SER A 1 334 ? -8.338 -14.038 8.155 1.00 96.88 334 SER A C 1
ATOM 2611 O O . SER A 1 334 ? -7.903 -13.673 7.061 1.00 96.88 334 SER A O 1
ATOM 2613 N N . ARG A 1 335 ? -7.976 -15.204 8.705 1.00 96.62 335 ARG A N 1
ATOM 2614 C CA . ARG A 1 335 ? -6.956 -16.098 8.141 1.00 96.62 335 ARG A CA 1
ATOM 2615 C C . ARG A 1 335 ? -7.242 -16.494 6.696 1.00 96.62 335 ARG A C 1
ATOM 2617 O O . ARG A 1 335 ? -6.344 -16.379 5.870 1.00 96.62 335 ARG A O 1
ATOM 2624 N N . GLY A 1 336 ? -8.462 -16.946 6.397 1.00 96.25 336 GLY A N 1
ATOM 2625 C CA . GLY A 1 336 ? -8.828 -17.429 5.060 1.00 96.25 336 GLY A CA 1
ATOM 2626 C C . GLY A 1 336 ? -8.594 -16.370 3.982 1.00 96.25 336 GLY A C 1
ATOM 2627 O O . GLY A 1 336 ? -7.839 -16.608 3.044 1.00 96.25 336 GLY A O 1
ATOM 2628 N N . ARG A 1 337 ? -9.117 -15.155 4.196 1.00 97.38 337 ARG A N 1
ATOM 2629 C CA . ARG A 1 337 ? -8.929 -14.022 3.274 1.00 97.38 337 ARG A CA 1
ATOM 2630 C C . ARG A 1 337 ? -7.464 -13.608 3.125 1.00 97.38 337 ARG A C 1
ATOM 2632 O O . ARG A 1 337 ? -7.046 -13.205 2.044 1.00 97.38 337 ARG A O 1
ATOM 2639 N N . CYS A 1 338 ? -6.666 -13.712 4.188 1.00 97.94 338 CYS A N 1
ATOM 2640 C CA . CYS A 1 338 ? -5.229 -13.442 4.120 1.00 97.94 338 CYS A CA 1
ATOM 2641 C C . CYS A 1 338 ? -4.489 -14.488 3.261 1.00 97.94 338 CYS A C 1
ATOM 2643 O O . CYS A 1 338 ? -3.637 -14.126 2.450 1.00 97.94 338 CYS A O 1
ATOM 2645 N N . LEU A 1 339 ? -4.858 -15.769 3.366 1.00 97.62 339 LEU A N 1
ATOM 2646 C CA . LEU A 1 339 ? -4.332 -16.822 2.491 1.00 97.62 339 LEU A CA 1
ATOM 2647 C C . LEU A 1 339 ? -4.785 -16.644 1.034 1.00 97.62 339 LEU A C 1
ATOM 2649 O O . LEU A 1 339 ? -3.979 -16.848 0.126 1.00 97.62 339 LEU A O 1
ATOM 2653 N N . ASP A 1 340 ? -6.030 -16.214 0.805 1.00 97.81 340 ASP A N 1
ATOM 2654 C CA . ASP A 1 340 ? -6.538 -15.876 -0.533 1.00 97.81 340 ASP A CA 1
ATOM 2655 C C . ASP A 1 340 ? -5.729 -14.736 -1.161 1.00 97.81 340 ASP A C 1
ATOM 2657 O O . ASP A 1 340 ? -5.369 -14.800 -2.337 1.00 97.81 340 ASP A O 1
ATOM 2661 N N . TYR A 1 341 ? -5.369 -13.724 -0.364 1.00 98.38 341 TYR A N 1
ATOM 2662 C CA . TYR A 1 341 ? -4.493 -12.641 -0.802 1.00 98.38 341 TYR A CA 1
ATOM 2663 C C . TYR A 1 341 ? -3.116 -13.155 -1.245 1.00 98.38 341 TYR A C 1
ATOM 2665 O O . TYR A 1 341 ? -2.664 -12.820 -2.341 1.00 98.38 341 TYR A O 1
ATOM 2673 N N . PHE A 1 342 ? -2.460 -14.012 -0.454 1.00 98.38 342 PHE A N 1
ATOM 2674 C CA . PHE A 1 342 ? -1.170 -14.595 -0.847 1.00 98.38 342 PHE A CA 1
ATOM 2675 C C . PHE A 1 342 ? -1.277 -15.429 -2.121 1.00 98.38 342 PHE A C 1
ATOM 2677 O O . PHE A 1 342 ? -0.446 -15.288 -3.020 1.00 98.38 342 PHE A O 1
ATOM 2684 N N . ALA A 1 343 ? -2.321 -16.251 -2.232 1.00 98.06 343 ALA A N 1
ATOM 2685 C CA . ALA A 1 343 ? -2.582 -17.052 -3.419 1.00 98.06 343 ALA A CA 1
ATOM 2686 C C . ALA A 1 343 ? -2.770 -16.176 -4.667 1.00 98.06 343 ALA A C 1
ATOM 2688 O O . ALA A 1 343 ? -2.149 -16.432 -5.701 1.00 98.06 343 ALA A O 1
ATOM 2689 N N . ALA A 1 344 ? -3.556 -15.100 -4.562 1.00 97.75 344 ALA A N 1
ATOM 2690 C CA . ALA A 1 344 ? -3.767 -14.147 -5.646 1.00 97.75 344 ALA A CA 1
ATOM 2691 C C . ALA A 1 344 ? -2.463 -13.443 -6.049 1.00 97.75 344 ALA A C 1
ATOM 2693 O O . ALA A 1 344 ? -2.130 -13.392 -7.235 1.00 97.75 344 ALA A O 1
ATOM 2694 N N . VAL A 1 345 ? -1.680 -12.959 -5.077 1.00 97.81 345 VAL A N 1
ATOM 2695 C CA . VAL A 1 345 ? -0.382 -12.322 -5.338 1.00 97.81 345 VAL A CA 1
ATOM 2696 C C . VAL A 1 345 ? 0.550 -13.261 -6.099 1.00 97.81 345 VAL A C 1
ATOM 2698 O O . VAL A 1 345 ? 1.138 -12.851 -7.103 1.00 97.81 345 VAL A O 1
ATOM 2701 N N . ILE A 1 346 ? 0.665 -14.515 -5.661 1.00 97.19 346 ILE A N 1
ATOM 2702 C CA . ILE A 1 346 ? 1.513 -15.523 -6.304 1.00 97.19 346 ILE A CA 1
ATOM 2703 C C . ILE A 1 346 ? 1.008 -15.818 -7.720 1.00 97.19 346 ILE A C 1
ATOM 2705 O O . ILE A 1 346 ? 1.792 -15.769 -8.670 1.00 97.19 346 ILE A O 1
ATOM 2709 N N . LYS A 1 347 ? -0.299 -16.051 -7.884 1.00 95.69 347 LYS A N 1
ATOM 2710 C CA . LYS A 1 347 ? -0.931 -16.352 -9.174 1.00 95.69 347 LYS A CA 1
ATOM 2711 C C . LYS A 1 347 ? -0.690 -15.246 -10.199 1.00 95.69 347 LYS A C 1
ATOM 2713 O O . LYS A 1 347 ? -0.205 -15.512 -11.295 1.00 95.69 347 LYS A O 1
ATOM 2718 N N . HIS A 1 348 ? -0.926 -13.987 -9.836 1.00 95.94 348 HIS A N 1
ATOM 2719 C CA . HIS A 1 348 ? -0.709 -12.846 -10.735 1.00 95.94 348 HIS A CA 1
ATOM 2720 C C . HIS A 1 348 ? 0.771 -12.539 -11.011 1.00 95.94 348 HIS A C 1
ATOM 2722 O O . HIS A 1 348 ? 1.080 -11.712 -11.870 1.00 95.94 348 HIS A O 1
ATOM 2728 N N . ASN A 1 349 ? 1.690 -13.220 -10.323 1.00 95.69 349 ASN A N 1
ATOM 2729 C CA . ASN A 1 349 ? 3.131 -13.088 -10.494 1.00 95.69 349 ASN A CA 1
ATOM 2730 C C . ASN A 1 349 ? 3.812 -14.380 -10.975 1.00 95.69 349 ASN A C 1
ATOM 2732 O O . ASN A 1 349 ? 5.039 -14.426 -11.063 1.00 95.69 349 ASN A O 1
ATOM 2736 N N . GLU A 1 350 ? 3.067 -15.416 -11.362 1.00 93.56 350 GLU A N 1
ATOM 2737 C CA . GLU A 1 350 ? 3.662 -16.705 -11.734 1.00 93.56 350 GLU A CA 1
ATOM 2738 C C . GLU A 1 350 ? 4.542 -16.643 -12.990 1.00 93.56 350 GLU A C 1
ATOM 2740 O O . GLU A 1 350 ? 5.525 -17.378 -13.119 1.00 93.56 350 GLU A O 1
ATOM 2745 N N . LYS A 1 351 ? 4.243 -15.702 -13.898 1.00 92.75 351 LYS A N 1
ATOM 2746 C CA . LYS A 1 351 ? 5.003 -15.494 -15.139 1.00 92.75 351 LYS A CA 1
ATOM 2747 C C . LYS A 1 351 ? 6.448 -15.063 -14.881 1.00 92.75 351 LYS A C 1
ATOM 2749 O O . LYS A 1 351 ? 7.271 -15.168 -15.784 1.00 92.75 351 LYS A O 1
ATOM 2754 N N . ARG A 1 352 ? 6.796 -14.652 -13.654 1.00 92.81 352 ARG A N 1
ATOM 2755 C CA . ARG A 1 352 ? 8.182 -14.362 -13.242 1.00 92.81 352 ARG A CA 1
ATOM 2756 C C . ARG A 1 352 ? 9.116 -15.556 -13.421 1.00 92.81 352 ARG A C 1
ATOM 2758 O O . ARG A 1 352 ? 10.294 -15.353 -13.690 1.00 92.81 352 ARG A O 1
ATOM 2765 N N . ALA A 1 353 ? 8.598 -16.778 -13.289 1.00 90.44 353 ALA A N 1
ATOM 2766 C CA . ALA A 1 353 ? 9.368 -18.008 -13.462 1.00 90.44 353 ALA A CA 1
ATOM 2767 C C . ALA A 1 353 ? 9.720 -18.315 -14.932 1.00 90.44 353 ALA A C 1
ATOM 2769 O O . ALA A 1 353 ? 10.546 -19.186 -15.204 1.00 90.44 353 ALA A O 1
ATOM 2770 N N . GLN A 1 354 ? 9.121 -17.609 -15.897 1.00 88.62 354 GLN A N 1
ATOM 2771 C CA . GLN A 1 354 ? 9.354 -17.844 -17.321 1.00 88.62 354 GLN A CA 1
ATOM 2772 C C . GLN A 1 354 ? 10.694 -17.259 -17.788 1.00 88.62 354 GLN A C 1
ATOM 2774 O O . GLN A 1 354 ? 11.145 -16.214 -17.325 1.00 88.62 354 GLN A O 1
ATOM 2779 N N . MET A 1 355 ? 11.313 -17.903 -18.784 1.00 77.56 355 MET A N 1
ATOM 2780 C CA . MET A 1 355 ? 12.620 -17.494 -19.322 1.00 77.56 355 MET A CA 1
ATOM 2781 C C . MET A 1 355 ? 12.625 -16.063 -19.893 1.00 77.56 355 MET A C 1
ATOM 2783 O O . MET A 1 355 ? 13.646 -15.381 -19.837 1.00 77.56 355 MET A O 1
ATOM 2787 N N . ARG A 1 356 ? 11.490 -15.606 -20.437 1.00 82.19 356 ARG A N 1
ATOM 2788 C CA . ARG A 1 356 ? 11.294 -14.256 -20.991 1.00 82.19 356 ARG A CA 1
ATOM 2789 C C . ARG A 1 356 ? 10.131 -13.547 -20.298 1.00 82.19 356 ARG A C 1
ATOM 2791 O O . ARG A 1 356 ? 9.185 -13.117 -20.949 1.00 82.19 356 ARG A O 1
ATOM 2798 N N . ALA A 1 357 ? 10.182 -13.482 -18.972 1.00 87.25 357 ALA A N 1
ATOM 2799 C CA . ALA A 1 357 ? 9.188 -12.758 -18.192 1.00 87.25 357 ALA A CA 1
ATOM 2800 C C . ALA A 1 357 ? 9.206 -11.254 -18.521 1.00 87.25 357 ALA A C 1
ATOM 2802 O O . ALA A 1 357 ? 10.267 -10.622 -18.512 1.00 87.25 357 ALA A O 1
ATOM 2803 N N . ASP A 1 358 ? 8.029 -10.672 -18.751 1.00 89.88 358 ASP A N 1
ATOM 2804 C CA . ASP A 1 358 ? 7.876 -9.224 -18.866 1.00 89.88 358 ASP A CA 1
ATOM 2805 C C . ASP A 1 358 ? 7.672 -8.586 -17.484 1.00 89.88 358 ASP A C 1
ATOM 2807 O O . ASP A 1 358 ? 6.557 -8.474 -16.968 1.00 89.88 358 ASP A O 1
ATOM 2811 N N . PHE A 1 359 ? 8.775 -8.140 -16.883 1.00 88.75 359 PHE A N 1
ATOM 2812 C CA . PHE A 1 359 ? 8.790 -7.482 -15.574 1.00 88.75 359 PHE A CA 1
ATOM 2813 C C . PHE A 1 359 ? 8.099 -6.103 -15.549 1.00 88.75 359 PHE A C 1
ATOM 2815 O O . PHE A 1 359 ? 7.925 -5.533 -14.468 1.00 88.75 359 PHE A O 1
ATOM 2822 N N . ALA A 1 360 ? 7.686 -5.545 -16.694 1.00 90.31 360 ALA A N 1
ATOM 2823 C CA . ALA A 1 360 ? 6.849 -4.346 -16.712 1.00 90.31 360 ALA A CA 1
ATOM 2824 C C . ALA A 1 360 ? 5.415 -4.641 -16.239 1.00 90.31 360 ALA A C 1
ATOM 2826 O O . ALA A 1 360 ? 4.772 -3.770 -15.663 1.00 90.31 360 ALA A O 1
ATOM 2827 N N . THR A 1 361 ? 4.943 -5.879 -16.408 1.00 93.00 361 THR A N 1
ATOM 2828 C CA . THR A 1 361 ? 3.574 -6.301 -16.048 1.00 93.00 361 THR A CA 1
ATOM 2829 C C . THR A 1 361 ? 3.464 -6.944 -14.660 1.00 93.00 361 THR A C 1
ATOM 2831 O O . THR A 1 361 ? 2.367 -7.162 -14.146 1.00 93.00 361 THR A O 1
ATOM 2834 N N . LEU A 1 362 ? 4.608 -7.248 -14.044 1.00 94.56 362 LEU A N 1
ATOM 2835 C CA . LEU A 1 362 ? 4.726 -8.034 -12.815 1.00 94.56 362 LEU A CA 1
ATOM 2836 C C . LEU A 1 362 ? 5.137 -7.142 -11.640 1.00 94.56 362 LEU A C 1
ATOM 2838 O O . LEU A 1 362 ? 5.738 -6.083 -11.839 1.00 94.56 362 LEU A O 1
ATOM 2842 N N . ALA A 1 363 ? 4.854 -7.592 -10.417 1.00 95.25 363 ALA A N 1
ATOM 2843 C CA . ALA A 1 363 ? 5.247 -6.892 -9.199 1.00 95.25 363 ALA A CA 1
ATOM 2844 C C . ALA A 1 363 ? 6.766 -6.658 -9.143 1.00 95.25 363 ALA A C 1
ATOM 2846 O O . ALA A 1 363 ? 7.562 -7.373 -9.768 1.00 95.25 363 ALA A O 1
ATOM 2847 N N . SER A 1 364 ? 7.193 -5.675 -8.351 1.00 92.25 364 SER A N 1
ATOM 2848 C CA . SER A 1 364 ? 8.619 -5.416 -8.142 1.00 92.25 364 SER A CA 1
ATOM 2849 C C . SER A 1 364 ? 9.329 -6.642 -7.547 1.00 92.25 364 SER A C 1
ATOM 2851 O O . SER A 1 364 ? 8.714 -7.535 -6.961 1.00 92.25 364 SER A O 1
ATOM 2853 N N . HIS A 1 365 ? 10.649 -6.736 -7.735 1.00 90.38 365 HIS A N 1
ATOM 2854 C CA . HIS A 1 365 ? 11.407 -7.831 -7.126 1.00 90.38 365 HIS A CA 1
ATOM 2855 C C . HIS A 1 365 ? 11.408 -7.743 -5.603 1.00 90.38 365 HIS A C 1
ATOM 2857 O O . HIS A 1 365 ? 11.127 -8.746 -4.960 1.00 90.38 365 HIS A O 1
ATOM 2863 N N . THR A 1 366 ? 11.595 -6.542 -5.059 1.00 90.62 366 THR A N 1
ATOM 2864 C CA . THR A 1 366 ? 11.509 -6.255 -3.624 1.00 90.62 366 THR A CA 1
ATOM 2865 C C . THR A 1 366 ? 10.215 -6.771 -3.003 1.00 90.62 366 THR A C 1
ATOM 2867 O O . THR A 1 366 ? 10.275 -7.543 -2.055 1.00 90.62 366 THR A O 1
ATOM 2870 N N . PHE A 1 367 ? 9.059 -6.452 -3.593 1.00 94.94 367 PHE A N 1
ATOM 2871 C CA . PHE A 1 367 ? 7.759 -6.896 -3.088 1.00 94.94 367 PHE A CA 1
ATOM 2872 C C . PHE A 1 367 ? 7.665 -8.427 -2.965 1.00 94.94 367 PHE A C 1
ATOM 2874 O O . PHE A 1 367 ? 7.286 -8.952 -1.922 1.00 94.94 367 PHE A O 1
ATOM 2881 N N . VAL A 1 368 ? 8.057 -9.163 -4.013 1.00 95.12 368 VAL A N 1
ATOM 2882 C CA . VAL A 1 368 ? 7.973 -10.635 -4.010 1.00 95.12 368 VAL A CA 1
ATOM 2883 C C . VAL A 1 368 ? 8.983 -11.257 -3.040 1.00 95.12 368 VAL A C 1
ATOM 2885 O O . VAL A 1 368 ? 8.660 -12.247 -2.388 1.00 95.12 368 VAL A O 1
ATOM 2888 N N . VAL A 1 369 ? 10.188 -10.688 -2.915 1.00 94.19 369 VAL A N 1
ATOM 2889 C CA . VAL A 1 369 ? 11.191 -11.196 -1.965 1.00 94.19 369 VAL A CA 1
ATOM 2890 C C . VAL A 1 369 ? 10.762 -10.929 -0.522 1.00 94.19 369 VAL A C 1
ATOM 2892 O O . VAL A 1 369 ? 10.847 -11.838 0.296 1.00 94.19 369 VAL A O 1
ATOM 2895 N N . ASN A 1 370 ? 10.241 -9.742 -0.212 1.00 95.06 370 ASN A N 1
ATOM 2896 C CA . ASN A 1 370 ? 9.752 -9.422 1.129 1.00 95.06 370 ASN A CA 1
ATOM 2897 C C . ASN A 1 370 ? 8.581 -10.331 1.525 1.00 95.06 370 ASN A C 1
ATOM 2899 O O . ASN A 1 370 ? 8.580 -10.879 2.627 1.00 95.06 370 ASN A O 1
ATOM 2903 N N . LEU A 1 371 ? 7.632 -10.577 0.610 1.00 96.44 371 LEU A N 1
ATOM 2904 C CA . LEU A 1 371 ? 6.563 -11.555 0.836 1.00 96.44 371 LEU A CA 1
ATOM 2905 C C . LEU A 1 371 ? 7.121 -12.963 1.090 1.00 96.44 371 LEU A C 1
ATOM 2907 O O . LEU A 1 371 ? 6.679 -13.638 2.017 1.00 96.44 371 LEU A O 1
ATOM 2911 N N . MET A 1 372 ? 8.106 -13.400 0.301 1.00 95.94 372 MET A N 1
ATOM 2912 C CA . MET A 1 372 ? 8.764 -14.694 0.494 1.00 95.94 372 MET A CA 1
ATOM 2913 C C . MET A 1 372 ? 9.435 -14.786 1.871 1.00 95.94 372 MET A C 1
ATOM 2915 O O . MET A 1 372 ? 9.282 -15.804 2.538 1.00 95.94 372 MET A O 1
ATOM 2919 N N . CYS A 1 373 ? 10.128 -13.741 2.330 1.00 95.75 373 CYS A N 1
ATOM 2920 C CA . CYS A 1 373 ? 10.735 -13.719 3.662 1.00 95.75 373 CYS A CA 1
ATOM 2921 C C . CYS A 1 373 ? 9.682 -13.842 4.775 1.00 95.75 373 CYS A C 1
ATOM 2923 O O . CYS A 1 373 ? 9.855 -14.652 5.682 1.00 95.75 373 CYS A O 1
ATOM 2925 N N . VAL A 1 374 ? 8.558 -13.125 4.670 1.00 96.25 374 VAL A N 1
ATOM 2926 C CA . VAL A 1 374 ? 7.442 -13.256 5.625 1.00 96.25 374 VAL A CA 1
ATOM 2927 C C . VAL A 1 374 ? 6.871 -14.678 5.621 1.00 96.25 374 VAL A C 1
ATOM 2929 O O . VAL A 1 374 ? 6.639 -15.259 6.681 1.00 96.25 374 VAL A O 1
ATOM 2932 N N . LEU A 1 375 ? 6.677 -15.275 4.442 1.00 96.88 375 LEU A N 1
ATOM 2933 C CA . LEU A 1 375 ? 6.202 -16.654 4.306 1.00 96.88 375 LEU A CA 1
ATOM 2934 C C . LEU A 1 375 ? 7.211 -17.682 4.853 1.00 96.88 375 LEU A C 1
ATOM 2936 O O . LEU A 1 375 ? 6.799 -18.670 5.466 1.00 96.88 375 LEU A O 1
ATOM 2940 N N . PHE A 1 376 ? 8.518 -17.440 4.711 1.00 95.94 376 PHE A N 1
ATOM 2941 C CA . PHE A 1 376 ? 9.567 -18.240 5.351 1.00 95.94 376 PHE A CA 1
ATOM 2942 C C . PHE A 1 376 ? 9.504 -18.147 6.876 1.00 95.94 376 PHE A C 1
ATOM 2944 O O . PHE A 1 376 ? 9.567 -19.183 7.537 1.00 95.94 376 PHE A O 1
ATOM 2951 N N . GLU A 1 377 ? 9.320 -16.954 7.444 1.00 95.19 377 GLU A N 1
ATOM 2952 C CA . GLU A 1 377 ? 9.162 -16.790 8.894 1.00 95.19 377 GLU A CA 1
ATOM 2953 C C . GLU A 1 377 ? 7.934 -17.544 9.419 1.00 95.19 377 GLU A C 1
ATOM 2955 O O . GLU A 1 377 ? 8.058 -18.317 10.374 1.00 95.19 377 GLU A O 1
ATOM 2960 N N . LEU A 1 378 ? 6.785 -17.425 8.742 1.00 95.88 378 LEU A N 1
ATOM 2961 C CA . LEU A 1 378 ? 5.576 -18.190 9.074 1.00 95.88 378 LEU A CA 1
ATOM 2962 C C . LEU A 1 378 ? 5.793 -19.705 8.962 1.00 95.88 378 LEU A C 1
ATOM 2964 O O . LEU A 1 378 ? 5.262 -20.471 9.770 1.00 95.88 378 LEU A O 1
ATOM 2968 N N . SER A 1 379 ? 6.585 -20.139 7.979 1.00 96.12 379 SER A N 1
ATOM 2969 C CA . SER A 1 379 ? 6.830 -21.559 7.706 1.00 96.12 379 SER A CA 1
ATOM 2970 C C . SER A 1 379 ? 7.916 -22.180 8.582 1.00 96.12 379 SER A C 1
ATOM 2972 O O . SER A 1 379 ? 7.960 -23.399 8.726 1.00 96.12 379 SER A O 1
ATOM 2974 N N . SER A 1 380 ? 8.769 -21.365 9.205 1.00 94.06 380 SER A N 1
ATOM 2975 C CA . SER A 1 380 ? 9.959 -21.811 9.944 1.00 94.06 380 SER A CA 1
ATOM 2976 C C . SER A 1 380 ? 9.668 -22.805 11.075 1.00 94.06 380 SER A C 1
ATOM 2978 O O . SER A 1 380 ? 10.501 -23.654 11.386 1.00 94.06 380 SER A O 1
ATOM 2980 N N . LYS A 1 381 ? 8.478 -22.720 11.684 1.00 91.31 381 LYS A N 1
ATOM 2981 C CA . LYS A 1 381 ? 8.040 -23.575 12.800 1.00 91.31 381 LYS A CA 1
ATOM 2982 C C . LYS A 1 381 ? 7.046 -24.664 12.382 1.00 91.31 381 LYS A C 1
ATOM 2984 O O . LYS A 1 381 ? 6.457 -25.309 13.252 1.00 91.31 381 LYS A O 1
ATOM 2989 N N . ILE A 1 382 ? 6.811 -24.853 11.082 1.00 95.31 382 ILE A N 1
ATOM 2990 C CA . ILE A 1 382 ? 5.882 -25.875 10.594 1.00 95.31 382 ILE A CA 1
ATOM 2991 C C . ILE A 1 382 ? 6.512 -27.259 10.764 1.00 95.31 382 ILE A C 1
ATOM 2993 O O . ILE A 1 382 ? 7.573 -27.564 10.229 1.00 95.31 382 ILE A O 1
ATOM 2997 N N . ASP A 1 383 ? 5.810 -28.116 11.499 1.00 94.06 383 ASP A N 1
ATOM 2998 C CA . ASP A 1 383 ? 6.113 -29.538 11.595 1.00 94.06 383 ASP A CA 1
ATOM 2999 C C . ASP A 1 383 ? 5.622 -30.251 10.329 1.00 94.06 383 ASP A C 1
ATOM 3001 O O . ASP A 1 383 ? 4.415 -30.319 10.072 1.00 94.06 383 ASP A O 1
ATOM 3005 N N . LEU A 1 384 ? 6.562 -30.786 9.545 1.00 94.50 384 LEU A N 1
ATOM 3006 C CA . LEU A 1 384 ? 6.285 -31.437 8.264 1.00 94.50 384 LEU A CA 1
ATOM 3007 C C . LEU A 1 384 ? 5.322 -32.626 8.400 1.00 94.50 384 LEU A C 1
ATOM 3009 O O . LEU A 1 384 ? 4.568 -32.902 7.472 1.00 94.50 384 LEU A O 1
ATOM 3013 N N . SER A 1 385 ? 5.277 -33.294 9.558 1.00 94.62 385 SER A N 1
ATOM 3014 C CA . SER A 1 385 ? 4.340 -34.404 9.794 1.00 94.62 385 SER A CA 1
ATOM 3015 C C . SER A 1 385 ? 2.866 -33.974 9.771 1.00 94.62 385 SER A C 1
ATOM 3017 O O . SER A 1 385 ? 1.978 -34.805 9.587 1.00 94.62 385 SER A O 1
ATOM 3019 N N . LYS A 1 386 ? 2.594 -32.673 9.938 1.00 92.88 386 LYS A N 1
ATOM 3020 C CA . LYS A 1 386 ? 1.249 -32.079 9.912 1.00 92.88 386 LYS A CA 1
ATOM 3021 C C . LYS A 1 386 ? 0.864 -31.520 8.545 1.00 92.88 386 LYS A C 1
ATOM 3023 O O . LYS A 1 386 ? -0.256 -31.033 8.402 1.00 92.88 386 LYS A O 1
ATOM 3028 N N . VAL A 1 387 ? 1.778 -31.540 7.577 1.00 95.19 387 VAL A N 1
ATOM 3029 C CA . VAL A 1 387 ? 1.533 -31.065 6.215 1.00 95.19 387 VAL A CA 1
ATOM 3030 C C . VAL A 1 387 ? 0.892 -32.195 5.419 1.00 95.19 387 VAL A C 1
ATOM 3032 O O . VAL A 1 387 ? 1.469 -33.270 5.283 1.00 95.19 387 VAL A O 1
ATOM 3035 N N . ASN A 1 388 ? -0.300 -31.952 4.881 1.00 93.81 388 ASN A N 1
ATOM 3036 C CA . ASN A 1 388 ? -0.977 -32.901 4.004 1.00 93.81 388 ASN A CA 1
ATOM 3037 C C . ASN A 1 388 ? -0.323 -32.893 2.605 1.00 93.81 388 ASN A C 1
ATOM 3039 O O . ASN A 1 388 ? -0.491 -31.921 1.867 1.00 93.81 388 ASN A O 1
ATOM 3043 N N . PRO A 1 389 ? 0.377 -33.963 2.181 1.00 93.69 389 PRO A N 1
ATOM 3044 C CA . PRO A 1 389 ? 1.074 -33.985 0.895 1.00 93.69 389 PRO A CA 1
ATOM 3045 C C . PRO A 1 389 ? 0.123 -34.022 -0.311 1.00 93.69 389 PRO A C 1
ATOM 3047 O O . PRO A 1 389 ? 0.539 -33.698 -1.421 1.00 93.69 389 PRO A O 1
ATOM 3050 N N . MET A 1 390 ? -1.143 -34.407 -0.110 1.00 92.44 390 MET A N 1
ATOM 3051 C CA . MET A 1 390 ? -2.143 -34.490 -1.178 1.00 92.44 390 MET A CA 1
ATOM 3052 C C . MET A 1 390 ? -2.818 -33.144 -1.476 1.00 92.44 390 MET A C 1
ATOM 3054 O O . MET A 1 390 ? -3.508 -33.029 -2.486 1.00 92.44 390 MET A O 1
ATOM 3058 N N . TYR A 1 391 ? -2.601 -32.123 -0.640 1.00 93.94 391 TYR A N 1
ATOM 3059 C CA . TYR A 1 391 ? -3.253 -30.815 -0.747 1.00 93.94 391 TYR A CA 1
ATOM 3060 C C . TYR A 1 391 ? -3.159 -30.145 -2.130 1.00 93.94 391 TYR A C 1
ATOM 3062 O O . TYR A 1 391 ? -4.187 -29.673 -2.606 1.00 93.94 391 TYR A O 1
ATOM 3070 N N . PRO A 1 392 ? -2.011 -30.127 -2.840 1.00 93.69 392 PRO A N 1
ATOM 3071 C CA . PRO A 1 392 ? -1.924 -29.488 -4.161 1.00 93.69 392 PRO A CA 1
ATOM 3072 C C . PRO A 1 392 ? -2.804 -30.125 -5.243 1.00 93.69 392 PRO A C 1
ATOM 3074 O O . PRO A 1 392 ? -2.967 -29.553 -6.315 1.00 93.69 392 PRO A O 1
ATOM 3077 N N . PHE A 1 393 ? -3.314 -31.333 -4.997 1.00 92.31 393 PHE A N 1
ATOM 3078 C CA . PHE A 1 393 ? -4.174 -32.066 -5.923 1.00 92.31 393 PHE A CA 1
ATOM 3079 C C . PHE A 1 393 ? -5.659 -31.957 -5.555 1.00 92.31 393 PHE A C 1
ATOM 3081 O O . PHE A 1 393 ? -6.500 -32.455 -6.298 1.00 92.31 393 PHE A O 1
ATOM 3088 N N . GLN A 1 394 ? -5.991 -31.357 -4.409 1.00 90.25 394 GLN A N 1
ATOM 3089 C CA . GLN A 1 394 ? -7.373 -31.189 -3.971 1.00 90.25 394 GLN A CA 1
ATOM 3090 C C . GLN A 1 394 ? -8.044 -30.010 -4.681 1.00 90.25 394 GLN A C 1
ATOM 3092 O O . GLN A 1 394 ? -7.409 -29.010 -5.012 1.00 90.25 394 GLN A O 1
ATOM 3097 N N . SER A 1 395 ? -9.362 -30.096 -4.865 1.00 87.44 395 SER A N 1
ATOM 3098 C CA . SER A 1 395 ? -10.149 -29.070 -5.560 1.00 87.44 395 SER A CA 1
ATOM 3099 C C . SER A 1 395 ? -10.246 -27.736 -4.811 1.00 87.44 395 SER A C 1
ATOM 3101 O O . SER A 1 395 ? -10.488 -26.710 -5.436 1.00 87.44 395 SER A O 1
ATOM 3103 N N . ASN A 1 396 ? -10.079 -27.737 -3.486 1.00 89.25 396 ASN A N 1
ATOM 3104 C CA . ASN A 1 396 ? -10.066 -26.536 -2.642 1.00 89.25 396 ASN A CA 1
ATOM 3105 C C . ASN A 1 396 ? -8.655 -25.948 -2.451 1.00 89.25 396 ASN A C 1
ATOM 3107 O O . ASN A 1 396 ? -8.489 -25.020 -1.660 1.00 89.25 396 ASN A O 1
ATOM 3111 N N . SER A 1 397 ? -7.638 -26.476 -3.144 1.00 92.94 397 SER A N 1
ATOM 3112 C CA . SER A 1 397 ? -6.276 -25.966 -3.024 1.00 92.94 397 SER A CA 1
ATOM 3113 C C . SER A 1 397 ? -6.171 -24.537 -3.546 1.00 92.94 397 SER A C 1
ATOM 3115 O O . SER A 1 397 ? -6.565 -24.229 -4.670 1.00 92.94 397 SER A O 1
ATOM 3117 N N . ARG A 1 398 ? -5.552 -23.660 -2.754 1.00 94.44 398 ARG A N 1
ATOM 3118 C CA . ARG A 1 398 ? -5.192 -22.294 -3.174 1.00 94.44 398 ARG A CA 1
ATOM 3119 C C . ARG A 1 398 ? -4.010 -22.252 -4.145 1.00 94.44 398 ARG A C 1
ATOM 3121 O O . ARG A 1 398 ? -3.659 -21.190 -4.655 1.00 94.44 398 ARG A O 1
ATOM 3128 N N . VAL A 1 399 ? -3.360 -23.390 -4.364 1.00 93.25 399 VAL A N 1
ATOM 3129 C CA . VAL A 1 399 ? -2.162 -23.522 -5.184 1.00 93.25 399 VAL A CA 1
ATOM 3130 C C . VAL A 1 399 ? -2.509 -24.249 -6.478 1.00 93.25 399 VAL A C 1
ATOM 3132 O O . VAL A 1 399 ? -2.971 -25.383 -6.449 1.00 93.25 399 VAL A O 1
ATOM 3135 N N . ASP A 1 400 ? -2.233 -23.614 -7.617 1.00 89.56 400 ASP A N 1
ATOM 3136 C CA . ASP A 1 400 ? -2.458 -24.212 -8.934 1.00 89.56 400 ASP A CA 1
ATOM 3137 C C . ASP A 1 400 ? -1.167 -24.829 -9.493 1.00 89.56 400 ASP A C 1
ATOM 3139 O O . ASP A 1 400 ? -0.184 -24.140 -9.792 1.00 89.56 400 ASP A O 1
ATOM 3143 N N . ILE A 1 401 ? -1.178 -26.156 -9.636 1.00 91.44 401 ILE A N 1
ATOM 3144 C CA . ILE A 1 401 ? -0.094 -26.928 -10.255 1.00 91.44 401 ILE A CA 1
ATOM 3145 C C . ILE A 1 401 ? -0.517 -27.647 -11.539 1.00 91.44 401 ILE A C 1
ATOM 3147 O O . ILE A 1 401 ? 0.268 -28.430 -12.081 1.00 91.44 401 ILE A O 1
ATOM 3151 N N . VAL A 1 402 ? -1.731 -27.407 -12.045 1.00 88.25 402 VAL A N 1
ATOM 3152 C CA . VAL A 1 402 ? -2.331 -28.196 -13.133 1.00 88.25 402 VAL A CA 1
ATOM 3153 C C . VAL A 1 402 ? -1.517 -28.099 -14.424 1.00 88.25 402 VAL A C 1
ATOM 3155 O O . VAL A 1 402 ? -1.326 -29.105 -15.109 1.00 88.25 402 VAL A O 1
ATOM 3158 N N . GLU A 1 403 ? -0.944 -26.938 -14.718 1.00 88.75 403 GLU A N 1
ATOM 3159 C CA . GLU A 1 403 ? -0.157 -26.701 -15.937 1.00 88.75 403 GLU A CA 1
ATOM 3160 C C . GLU A 1 403 ? 1.366 -26.658 -15.676 1.00 88.75 403 GLU A C 1
ATOM 3162 O O . GLU A 1 403 ? 2.155 -26.317 -16.555 1.00 88.75 403 GLU A O 1
ATOM 3167 N N . LYS A 1 404 ? 1.826 -27.028 -14.470 1.00 89.69 404 LYS A N 1
ATOM 3168 C CA . LYS A 1 404 ? 3.261 -27.051 -14.121 1.00 89.69 404 LYS A CA 1
ATOM 3169 C C . LYS A 1 404 ? 3.922 -28.345 -14.605 1.00 89.69 404 LYS A C 1
ATOM 3171 O O . LYS A 1 404 ? 3.313 -29.406 -14.571 1.00 89.69 404 LYS A O 1
ATOM 3176 N N . THR A 1 405 ? 5.186 -28.322 -15.019 1.00 90.81 405 THR A N 1
ATOM 3177 C CA . THR A 1 405 ? 5.913 -29.558 -15.372 1.00 90.81 405 THR A CA 1
ATOM 3178 C C . THR A 1 405 ? 6.111 -30.448 -14.138 1.00 90.81 405 THR A C 1
ATOM 3180 O O . THR A 1 405 ? 6.474 -29.956 -13.071 1.00 90.81 405 THR A O 1
ATOM 3183 N N . ARG A 1 406 ? 5.869 -31.75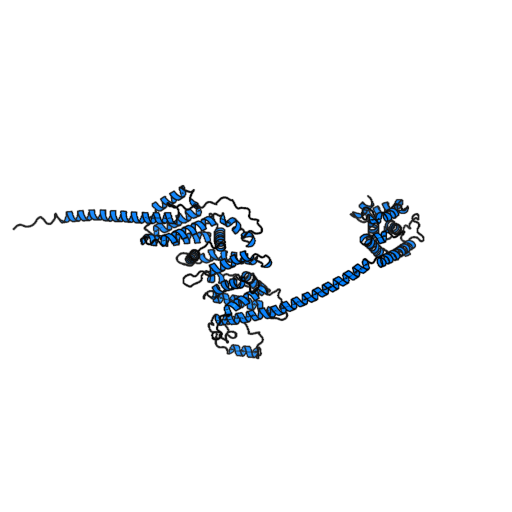9 -14.266 1.00 93.50 406 ARG A N 1
ATOM 3184 C CA . ARG A 1 406 ? 5.983 -32.737 -13.166 1.00 93.50 406 ARG A CA 1
ATOM 3185 C C . ARG A 1 406 ? 7.365 -33.383 -13.175 1.00 93.50 406 ARG A C 1
ATOM 3187 O O . ARG A 1 406 ? 8.051 -33.393 -14.190 1.00 93.50 406 ARG A O 1
ATOM 3194 N N . LEU A 1 407 ? 7.753 -33.970 -12.043 1.00 94.31 407 LEU A N 1
ATOM 3195 C CA . LEU A 1 407 ? 9.072 -34.595 -11.884 1.00 94.31 407 LEU A CA 1
ATOM 3196 C C . LEU A 1 407 ? 9.289 -35.822 -12.786 1.00 94.31 407 LEU A C 1
ATOM 3198 O O . LEU A 1 407 ? 10.410 -36.072 -13.215 1.00 94.31 407 LEU A O 1
ATOM 3202 N N . LYS A 1 408 ? 8.236 -36.609 -13.043 1.00 94.69 408 LYS A N 1
ATOM 3203 C CA . LYS A 1 408 ? 8.322 -37.866 -13.814 1.00 94.69 408 LYS A CA 1
ATOM 3204 C C . LYS A 1 408 ? 7.113 -38.134 -14.713 1.00 94.69 408 LYS A C 1
ATOM 3206 O O . LYS A 1 408 ? 7.246 -38.834 -15.709 1.00 94.69 408 LYS A O 1
ATOM 3211 N N . MET A 1 409 ? 5.943 -37.625 -14.338 1.00 92.94 409 MET A N 1
ATOM 3212 C CA . MET A 1 409 ? 4.697 -37.827 -15.079 1.00 92.94 409 MET A CA 1
ATOM 3213 C C . MET A 1 409 ? 4.542 -36.770 -16.173 1.00 92.94 409 MET A C 1
ATOM 3215 O O . MET A 1 409 ? 5.066 -35.663 -16.046 1.00 92.94 409 MET A O 1
ATOM 3219 N N . ASP A 1 410 ? 3.804 -37.099 -17.227 1.00 93.75 410 ASP A N 1
ATOM 3220 C CA . ASP A 1 410 ? 3.313 -36.097 -18.165 1.00 93.75 410 ASP A CA 1
ATOM 3221 C C . ASP A 1 410 ? 2.082 -35.361 -17.594 1.00 93.75 410 ASP A C 1
ATOM 3223 O O . ASP A 1 410 ? 1.585 -35.663 -16.502 1.00 93.75 410 ASP A O 1
ATOM 3227 N N . LEU A 1 411 ? 1.613 -34.344 -18.321 1.00 92.44 411 LEU A N 1
ATOM 3228 C CA . LEU A 1 411 ? 0.449 -33.538 -17.935 1.00 92.44 411 LEU A CA 1
ATOM 3229 C C . LEU A 1 411 ? -0.819 -34.390 -17.783 1.00 92.44 411 LEU A C 1
ATOM 3231 O O . LEU A 1 411 ? -1.574 -34.184 -16.835 1.00 92.44 411 LEU A O 1
ATOM 3235 N N . GLN A 1 412 ? -1.035 -35.345 -18.691 1.00 92.44 412 GLN A N 1
ATOM 3236 C CA . GLN A 1 412 ? -2.238 -36.175 -18.731 1.00 92.44 412 GLN A CA 1
ATOM 3237 C C . GLN A 1 412 ? -2.293 -37.142 -17.547 1.00 92.44 412 GLN A C 1
ATOM 3239 O O . GLN A 1 412 ? -3.246 -37.110 -16.771 1.00 92.44 412 GLN A O 1
ATOM 3244 N N . SER A 1 413 ? -1.229 -37.918 -17.331 1.00 92.25 413 SER A N 1
ATOM 3245 C CA . SER A 1 413 ? -1.144 -38.842 -16.197 1.00 92.25 413 SER A CA 1
ATOM 3246 C C . SER A 1 413 ? -1.242 -38.089 -14.865 1.00 92.25 413 SER A C 1
ATOM 3248 O O . SER A 1 413 ? -1.776 -38.607 -13.886 1.00 92.25 413 SER A O 1
ATOM 3250 N N . GLY A 1 414 ? -0.715 -36.858 -14.804 1.00 91.62 414 GLY A N 1
ATOM 3251 C CA . GLY A 1 414 ? -0.830 -35.995 -13.629 1.00 91.62 414 GLY A CA 1
ATOM 3252 C C . GLY A 1 414 ? -2.272 -35.572 -13.327 1.00 91.62 414 GLY A C 1
ATOM 3253 O O . GLY A 1 414 ? -2.661 -35.562 -12.160 1.00 91.62 414 GLY A O 1
ATOM 3254 N N . LYS A 1 415 ? -3.069 -35.262 -14.359 1.00 89.75 415 LYS A N 1
ATOM 3255 C CA . LYS A 1 415 ? -4.505 -34.956 -14.220 1.00 89.75 415 LYS A CA 1
ATOM 3256 C C . LYS A 1 415 ? -5.278 -36.183 -13.727 1.00 89.75 415 LYS A C 1
ATOM 3258 O O . LYS A 1 415 ? -5.986 -36.086 -12.731 1.00 89.75 415 LYS A O 1
ATOM 3263 N N . GLU A 1 416 ? -5.026 -37.351 -14.314 1.00 92.06 416 GLU A N 1
ATOM 3264 C CA . GLU A 1 416 ? -5.635 -38.623 -13.888 1.00 92.06 416 GLU A CA 1
ATOM 3265 C C . GLU A 1 416 ? -5.284 -39.012 -12.442 1.00 92.06 416 GLU A C 1
ATOM 3267 O O . GLU A 1 416 ? -6.068 -39.665 -11.753 1.00 92.06 416 GLU A O 1
ATOM 3272 N N . PHE A 1 417 ? -4.093 -38.642 -11.960 1.00 91.56 417 PHE A N 1
ATOM 3273 C CA . PHE A 1 417 ? -3.726 -38.832 -10.557 1.00 91.56 417 PHE A CA 1
ATOM 3274 C C . PHE A 1 417 ? -4.508 -37.893 -9.632 1.00 91.56 417 PHE A C 1
ATOM 3276 O O . PHE A 1 417 ? -4.998 -38.338 -8.596 1.00 91.56 417 PHE A O 1
ATOM 3283 N N . ALA A 1 418 ? -4.652 -36.617 -10.007 1.00 89.38 418 ALA A N 1
ATOM 3284 C CA . ALA A 1 418 ? -5.408 -35.641 -9.224 1.00 89.38 418 ALA A CA 1
ATOM 3285 C C . ALA A 1 418 ? -6.897 -36.016 -9.108 1.00 89.38 418 ALA A C 1
ATOM 3287 O O . ALA A 1 418 ? -7.476 -35.867 -8.039 1.00 89.38 418 ALA A O 1
ATOM 3288 N N . GLU A 1 419 ? -7.492 -36.598 -10.152 1.00 88.88 419 GLU A N 1
ATOM 3289 C CA . GLU A 1 419 ? -8.874 -37.109 -10.123 1.00 88.88 419 GLU A CA 1
ATOM 3290 C C . GLU A 1 419 ? -9.085 -38.252 -9.116 1.00 88.88 419 GLU A C 1
ATOM 3292 O O . GLU A 1 419 ? -10.189 -38.444 -8.612 1.00 88.88 419 GLU A O 1
ATOM 3297 N N . LYS A 1 420 ? -8.027 -39.008 -8.798 1.00 89.38 420 LYS A N 1
ATOM 3298 C CA . LYS A 1 420 ? -8.047 -40.087 -7.794 1.00 89.38 420 LYS A CA 1
ATOM 3299 C C . LYS A 1 420 ? -7.754 -39.585 -6.379 1.00 89.38 420 LYS A C 1
ATOM 3301 O O . LYS A 1 420 ? -7.739 -40.387 -5.444 1.00 89.38 420 LYS A O 1
ATOM 3306 N N . CYS A 1 421 ? -7.470 -38.292 -6.217 1.00 86.44 421 CYS A N 1
ATOM 3307 C CA . CYS A 1 421 ? -7.204 -37.693 -4.919 1.00 86.44 421 CYS A CA 1
ATOM 3308 C C . CYS A 1 421 ? -8.467 -37.773 -4.041 1.00 86.44 421 CYS A C 1
ATOM 3310 O O . CYS A 1 421 ? -9.573 -37.571 -4.549 1.00 86.44 421 CYS A O 1
ATOM 3312 N N . PRO A 1 422 ? -8.338 -38.068 -2.733 1.00 83.31 422 PRO A N 1
ATOM 3313 C CA . PRO A 1 422 ? -9.468 -38.013 -1.814 1.00 83.31 422 PRO A CA 1
ATOM 3314 C C . PRO A 1 422 ? -10.194 -36.660 -1.885 1.00 83.31 422 PRO A C 1
ATOM 3316 O O . PRO A 1 422 ? -9.557 -35.646 -2.192 1.00 83.31 422 PRO A O 1
ATOM 3319 N N . PRO A 1 423 ? -11.504 -36.626 -1.576 1.00 79.31 423 PRO A N 1
ATOM 3320 C CA . PRO A 1 423 ? -12.257 -35.381 -1.557 1.00 79.31 423 PRO A CA 1
ATOM 3321 C C . PRO A 1 423 ? -11.594 -34.349 -0.640 1.00 79.31 423 PRO A C 1
ATOM 3323 O O . PRO A 1 423 ? -10.939 -34.697 0.346 1.00 79.31 423 PRO A O 1
ATOM 3326 N N . ALA A 1 424 ? -11.771 -33.080 -1.006 1.00 78.06 424 ALA A N 1
ATOM 3327 C CA . ALA A 1 424 ? -11.260 -31.934 -0.271 1.00 78.06 424 ALA A CA 1
ATOM 3328 C C . ALA A 1 424 ? -11.604 -32.032 1.223 1.00 78.06 424 ALA A C 1
ATOM 3330 O O . ALA A 1 424 ? -12.762 -32.236 1.587 1.00 78.06 424 ALA A O 1
ATOM 3331 N N . ASN A 1 425 ? -10.590 -31.854 2.067 1.00 77.69 425 ASN A N 1
ATOM 3332 C CA . ASN A 1 425 ? -10.755 -31.696 3.507 1.00 77.69 425 ASN A CA 1
ATOM 3333 C C . ASN A 1 425 ? -10.493 -30.234 3.881 1.00 77.69 425 ASN A C 1
ATOM 3335 O O . ASN A 1 425 ? -9.805 -29.518 3.149 1.00 77.69 425 ASN A O 1
ATOM 3339 N N . ASP A 1 426 ? -10.978 -29.808 5.048 1.00 80.38 426 ASP A N 1
ATOM 3340 C CA . ASP A 1 426 ? -10.552 -28.544 5.654 1.00 80.38 426 ASP A CA 1
ATOM 3341 C C . ASP A 1 426 ? -9.101 -28.682 6.130 1.00 80.38 426 ASP A C 1
ATOM 3343 O O . ASP A 1 426 ? -8.807 -29.091 7.259 1.00 80.38 426 ASP A O 1
ATOM 3347 N N . ASP A 1 427 ? -8.178 -28.407 5.211 1.00 85.56 427 ASP A N 1
ATOM 3348 C CA . ASP A 1 427 ? -6.752 -28.444 5.478 1.00 85.56 427 ASP A CA 1
ATOM 3349 C C . ASP A 1 427 ? -6.351 -27.360 6.482 1.00 85.56 427 ASP A C 1
ATOM 3351 O O . ASP A 1 427 ? -6.915 -26.269 6.567 1.00 85.56 427 ASP A O 1
ATOM 3355 N N . LYS A 1 428 ? -5.353 -27.682 7.303 1.00 91.88 428 LYS A N 1
ATOM 3356 C CA . LYS A 1 428 ? -4.867 -26.760 8.331 1.00 91.88 428 LYS A CA 1
ATOM 3357 C C . LYS A 1 428 ? -4.035 -25.660 7.684 1.00 91.88 428 LYS A C 1
ATOM 3359 O O . LYS A 1 428 ? -3.286 -25.918 6.745 1.00 91.88 428 LYS A O 1
ATOM 3364 N N . PHE A 1 429 ? -4.016 -24.491 8.328 1.00 94.38 429 PHE A N 1
ATOM 3365 C CA . PHE A 1 429 ? -3.108 -23.382 8.005 1.00 94.38 429 PHE A CA 1
ATOM 3366 C C . PHE A 1 429 ? -1.669 -23.834 7.709 1.00 94.38 429 PHE A C 1
ATOM 3368 O O . PHE A 1 429 ? -1.040 -23.323 6.792 1.00 94.38 429 PHE A O 1
ATOM 3375 N N . THR A 1 430 ? -1.148 -24.804 8.471 1.00 95.31 430 THR A N 1
ATOM 3376 C CA . THR A 1 430 ? 0.205 -25.349 8.289 1.00 95.31 430 THR A CA 1
ATOM 3377 C C . THR A 1 430 ? 0.417 -25.955 6.904 1.00 95.31 430 THR A C 1
ATOM 3379 O O . THR A 1 430 ? 1.461 -25.730 6.305 1.00 95.31 430 THR A O 1
ATOM 3382 N N . THR A 1 431 ? -0.559 -26.698 6.380 1.00 95.88 431 THR A N 1
ATOM 3383 C CA . THR A 1 431 ? -0.489 -27.265 5.029 1.00 95.88 431 THR A CA 1
ATOM 3384 C C . THR A 1 431 ? -0.496 -26.146 3.994 1.00 95.88 431 THR A C 1
ATOM 3386 O O . THR A 1 431 ? 0.386 -26.074 3.140 1.00 95.88 431 THR A O 1
ATOM 3389 N N . GLU A 1 432 ? -1.472 -25.246 4.087 1.00 96.19 432 GLU A N 1
ATOM 3390 C CA . GLU A 1 432 ? -1.676 -24.199 3.088 1.00 96.19 432 GLU A CA 1
ATOM 3391 C C . GLU A 1 432 ? -0.505 -23.219 3.025 1.00 96.19 432 GLU A C 1
ATOM 3393 O O . GLU A 1 432 ? -0.002 -22.919 1.943 1.00 96.19 432 GLU A O 1
ATOM 3398 N N . CYS A 1 433 ? -0.039 -22.759 4.191 1.00 97.31 433 CYS A N 1
ATOM 3399 C CA . CYS A 1 433 ? 1.100 -21.861 4.313 1.00 97.31 433 CYS A CA 1
ATOM 3400 C C . CYS A 1 433 ? 2.355 -22.502 3.719 1.00 97.31 433 CYS A C 1
ATOM 3402 O O . CYS A 1 433 ? 3.021 -21.863 2.913 1.00 97.31 433 CYS A O 1
ATOM 3404 N N . PHE A 1 434 ? 2.626 -23.778 4.016 1.00 97.62 434 PHE A N 1
ATOM 3405 C CA . PHE A 1 434 ? 3.790 -24.483 3.477 1.00 97.62 434 PHE A CA 1
ATOM 3406 C C . PHE A 1 434 ? 3.800 -24.508 1.939 1.00 97.62 434 PHE A C 1
ATOM 3408 O O . PHE A 1 434 ? 4.798 -24.142 1.315 1.00 97.62 434 PHE A O 1
ATOM 3415 N N . PHE A 1 435 ? 2.681 -24.873 1.306 1.00 97.50 435 PHE A N 1
ATOM 3416 C CA . PHE A 1 435 ? 2.608 -24.918 -0.158 1.00 97.50 435 PHE A CA 1
ATOM 3417 C C . PHE A 1 435 ? 2.587 -23.530 -0.811 1.00 97.50 435 PHE A C 1
ATOM 3419 O O . PHE A 1 435 ? 3.196 -23.357 -1.868 1.00 97.50 435 PHE A O 1
ATOM 3426 N N . LEU A 1 436 ? 1.950 -22.528 -0.196 1.00 97.69 436 LEU A N 1
ATOM 3427 C CA . LEU A 1 436 ? 2.023 -21.140 -0.670 1.00 97.69 436 LEU A CA 1
ATOM 3428 C C . LEU A 1 436 ? 3.460 -20.608 -0.609 1.00 97.69 436 LEU A C 1
ATOM 3430 O O . LEU A 1 436 ? 3.915 -19.971 -1.558 1.00 97.69 436 LEU A O 1
ATOM 3434 N N . THR A 1 437 ? 4.205 -20.929 0.450 1.00 97.56 437 THR A N 1
ATOM 3435 C CA . THR A 1 437 ? 5.626 -20.589 0.583 1.00 97.56 437 THR A CA 1
ATOM 3436 C C . THR A 1 437 ? 6.456 -21.192 -0.547 1.00 97.56 437 THR A C 1
ATOM 3438 O O . THR A 1 437 ? 7.211 -20.466 -1.194 1.00 97.56 437 THR A O 1
ATOM 3441 N N . MET A 1 438 ? 6.261 -22.479 -0.867 1.00 96.12 438 MET A N 1
ATOM 3442 C CA . MET A 1 438 ? 6.948 -23.131 -1.993 1.00 96.12 438 MET A CA 1
ATOM 3443 C C . MET A 1 438 ? 6.632 -22.467 -3.344 1.00 96.12 438 MET A C 1
ATOM 3445 O O . MET A 1 438 ? 7.516 -22.300 -4.187 1.00 96.12 438 MET A O 1
ATOM 3449 N N . GLN A 1 439 ? 5.377 -22.071 -3.573 1.00 95.75 439 GLN A N 1
ATOM 3450 C CA . GLN A 1 439 ? 5.003 -21.368 -4.804 1.00 95.75 439 GLN A CA 1
ATOM 3451 C C . GLN A 1 439 ? 5.600 -19.959 -4.866 1.00 95.75 439 GLN A C 1
ATOM 3453 O O . GLN A 1 439 ? 6.065 -19.533 -5.924 1.00 95.75 439 GLN A O 1
ATOM 3458 N N . CYS A 1 440 ? 5.635 -19.247 -3.738 1.00 96.69 440 CYS A N 1
ATOM 3459 C CA . CYS A 1 440 ? 6.265 -17.934 -3.655 1.00 96.69 440 CYS A CA 1
ATOM 3460 C C . CYS A 1 440 ? 7.777 -18.017 -3.919 1.00 96.69 440 CYS A C 1
ATOM 3462 O O . CYS A 1 440 ? 8.326 -17.181 -4.637 1.00 96.69 440 CYS A O 1
ATOM 3464 N N . GLU A 1 441 ? 8.450 -19.047 -3.401 1.00 95.06 441 GLU A N 1
ATOM 3465 C CA . GLU A 1 441 ? 9.874 -19.296 -3.643 1.00 95.06 441 GLU A CA 1
ATOM 3466 C C . GLU A 1 441 ? 10.173 -19.480 -5.142 1.00 95.06 441 GLU A C 1
ATOM 3468 O O . GLU A 1 441 ? 11.101 -18.856 -5.674 1.00 95.06 441 GLU A O 1
ATOM 3473 N N . ASN A 1 442 ? 9.345 -20.265 -5.846 1.00 92.75 442 ASN A N 1
ATOM 3474 C CA . ASN A 1 442 ? 9.484 -20.547 -7.281 1.00 92.75 442 ASN A CA 1
ATOM 3475 C C . ASN A 1 442 ? 9.519 -19.268 -8.139 1.00 92.75 442 ASN A C 1
ATOM 3477 O O . ASN A 1 442 ? 10.338 -19.138 -9.052 1.00 92.75 442 ASN A O 1
ATOM 3481 N N . ILE A 1 443 ? 8.662 -18.296 -7.816 1.00 93.75 443 ILE A N 1
ATOM 3482 C CA . ILE A 1 443 ? 8.528 -17.036 -8.565 1.00 93.75 443 ILE A CA 1
ATOM 3483 C C . ILE A 1 443 ? 9.525 -15.955 -8.110 1.00 93.75 443 ILE A C 1
ATOM 3485 O O . ILE A 1 443 ? 9.547 -14.845 -8.661 1.00 93.75 443 ILE A O 1
ATOM 3489 N N . CYS A 1 444 ? 10.347 -16.265 -7.105 1.00 92.12 444 CYS A N 1
ATOM 3490 C CA . CYS A 1 444 ? 11.222 -15.321 -6.428 1.00 92.12 444 CYS A CA 1
ATOM 3491 C C . CYS A 1 444 ? 12.709 -15.597 -6.693 1.00 92.12 444 CYS A C 1
ATOM 3493 O O . CYS A 1 444 ? 13.341 -14.847 -7.444 1.00 92.12 444 CYS A O 1
ATOM 3495 N N . LEU A 1 445 ? 13.267 -16.675 -6.125 1.00 87.50 445 LEU A N 1
ATOM 3496 C CA . LEU A 1 445 ? 14.720 -16.869 -6.026 1.00 87.50 445 LEU A CA 1
ATOM 3497 C C . LEU A 1 445 ? 15.383 -17.046 -7.393 1.00 87.50 445 LEU A C 1
ATOM 3499 O O . LEU A 1 445 ? 16.242 -16.252 -7.788 1.00 87.50 445 LEU A O 1
ATOM 3503 N N . GLN A 1 446 ? 14.971 -18.066 -8.149 1.00 88.69 446 GLN A N 1
ATOM 3504 C CA . GLN A 1 446 ? 15.588 -18.367 -9.441 1.00 88.69 446 GLN A CA 1
ATOM 3505 C C . GLN A 1 446 ? 15.380 -17.237 -10.472 1.00 88.69 446 GLN A C 1
ATOM 3507 O O . GLN A 1 446 ? 16.355 -16.864 -11.140 1.00 88.69 446 GLN A O 1
ATOM 3512 N N . PRO A 1 447 ? 14.181 -16.624 -10.591 1.00 88.06 447 PRO A N 1
ATOM 3513 C CA . PRO A 1 447 ? 13.993 -15.416 -11.395 1.00 88.06 447 PRO A CA 1
ATOM 3514 C C . PRO A 1 447 ? 14.903 -14.256 -10.981 1.00 88.06 447 PRO A C 1
ATOM 3516 O O . PRO A 1 447 ? 15.472 -13.591 -11.849 1.00 88.06 447 PRO A O 1
ATOM 3519 N N . GLY A 1 448 ? 15.094 -14.039 -9.675 1.00 86.75 448 GLY A N 1
ATOM 3520 C CA . GLY A 1 448 ? 15.993 -13.016 -9.136 1.00 86.75 448 GLY A CA 1
ATOM 3521 C C . GLY A 1 448 ? 17.449 -13.227 -9.542 1.00 86.75 448 GLY A C 1
ATOM 3522 O O . GLY A 1 448 ? 18.086 -12.319 -10.079 1.00 86.75 448 GLY A O 1
ATOM 3523 N N . VAL A 1 449 ? 17.960 -14.452 -9.385 1.00 89.00 449 VAL A N 1
ATOM 3524 C CA . VAL A 1 449 ? 19.324 -14.824 -9.800 1.00 89.00 449 VAL A CA 1
ATOM 3525 C C . VAL A 1 449 ? 19.519 -14.621 -11.305 1.00 89.00 449 VAL A C 1
ATOM 3527 O O . VAL A 1 449 ? 20.524 -14.047 -11.738 1.00 89.00 449 VAL A O 1
ATOM 3530 N N . ASN A 1 450 ? 18.551 -15.050 -12.119 1.00 87.69 450 ASN A N 1
ATOM 3531 C CA . ASN A 1 450 ? 18.596 -14.875 -13.570 1.00 87.69 450 ASN A CA 1
ATOM 3532 C C . ASN A 1 450 ? 18.586 -13.390 -13.959 1.00 87.69 450 ASN A C 1
ATOM 3534 O O . ASN A 1 450 ? 19.370 -12.972 -14.818 1.00 87.69 450 ASN A O 1
ATOM 3538 N N . ARG A 1 451 ? 17.754 -12.579 -13.293 1.00 84.38 451 ARG A N 1
ATOM 3539 C CA . ARG A 1 451 ? 17.686 -11.131 -13.507 1.00 84.38 451 ARG A CA 1
ATOM 3540 C C . ARG A 1 451 ? 19.004 -10.452 -13.150 1.00 84.38 451 ARG A C 1
ATOM 3542 O O . ARG A 1 451 ? 19.502 -9.673 -13.957 1.00 84.38 451 ARG A O 1
ATOM 3549 N N . LEU A 1 452 ? 19.605 -10.782 -12.006 1.00 88.75 452 LEU A N 1
ATOM 3550 C CA . LEU A 1 452 ? 20.911 -10.253 -11.602 1.00 88.75 452 LEU A CA 1
ATOM 3551 C C . LEU A 1 452 ? 22.000 -10.593 -12.628 1.00 88.75 452 LEU A C 1
ATOM 3553 O O . LEU A 1 452 ? 22.784 -9.724 -13.013 1.00 88.75 452 LEU A O 1
ATOM 3557 N N . ARG A 1 453 ? 22.036 -11.841 -13.110 1.00 91.38 453 ARG A N 1
ATOM 3558 C CA . ARG A 1 453 ? 22.992 -12.275 -14.140 1.00 91.38 453 ARG A CA 1
ATOM 3559 C C . ARG A 1 453 ? 22.805 -11.503 -15.450 1.00 91.38 453 ARG A C 1
ATOM 3561 O O . ARG A 1 453 ? 23.789 -11.044 -16.023 1.00 91.38 453 ARG A O 1
ATOM 3568 N N . SER A 1 454 ? 21.559 -11.328 -15.897 1.00 88.12 454 SER A N 1
ATOM 3569 C CA . SER A 1 454 ? 21.228 -10.540 -17.093 1.00 88.12 454 SER A CA 1
ATOM 3570 C C . SER A 1 454 ? 21.627 -9.071 -16.938 1.00 88.12 454 SER A C 1
ATOM 3572 O O . SER A 1 454 ? 22.268 -8.531 -17.834 1.00 88.12 454 SER A O 1
ATOM 3574 N N . LEU A 1 455 ? 21.335 -8.446 -15.792 1.00 89.94 455 LEU A N 1
ATOM 3575 C CA . LEU A 1 455 ? 21.730 -7.062 -15.516 1.00 89.94 455 LEU A CA 1
ATOM 3576 C C . LEU A 1 455 ? 23.251 -6.892 -15.543 1.00 89.94 455 LEU A C 1
ATOM 3578 O O . LEU A 1 455 ? 23.745 -5.970 -16.183 1.00 89.94 455 LEU A O 1
ATOM 3582 N N . ARG A 1 456 ? 24.009 -7.803 -14.919 1.00 95.38 456 ARG A N 1
ATOM 3583 C CA . ARG A 1 456 ? 25.482 -7.779 -14.964 1.00 95.38 456 ARG A CA 1
ATOM 3584 C C . ARG A 1 456 ? 26.021 -7.881 -16.390 1.00 95.38 456 ARG A C 1
ATOM 3586 O O . ARG A 1 456 ? 26.962 -7.167 -16.722 1.00 95.38 456 ARG A O 1
ATOM 3593 N N . ARG A 1 457 ? 25.413 -8.729 -17.226 1.00 95.12 457 ARG A N 1
ATOM 3594 C CA . ARG A 1 457 ? 25.775 -8.849 -18.643 1.00 95.12 457 ARG A CA 1
ATOM 3595 C C . ARG A 1 457 ? 25.482 -7.560 -19.410 1.00 95.12 457 ARG A C 1
ATOM 3597 O O . ARG A 1 457 ? 26.390 -7.031 -20.029 1.00 95.12 457 ARG A O 1
ATOM 3604 N N . HIS A 1 458 ? 24.274 -7.005 -19.290 1.00 94.50 458 HIS A N 1
ATOM 3605 C CA . HIS A 1 458 ? 23.928 -5.743 -19.953 1.00 94.50 458 HIS A CA 1
ATOM 3606 C C . HIS A 1 458 ? 24.832 -4.588 -19.512 1.00 94.50 458 HIS A C 1
ATOM 3608 O O . HIS A 1 458 ? 25.220 -3.769 -20.334 1.00 94.50 458 HIS A O 1
ATOM 3614 N N . ILE A 1 459 ? 25.207 -4.529 -18.230 1.00 97.12 459 ILE A N 1
ATOM 3615 C CA . ILE A 1 459 ? 26.165 -3.536 -17.730 1.00 97.12 459 ILE A CA 1
ATOM 3616 C C . ILE A 1 459 ? 27.524 -3.693 -18.422 1.00 97.12 459 ILE A C 1
ATOM 3618 O O . ILE A 1 459 ? 28.128 -2.688 -18.792 1.00 97.12 459 ILE A O 1
ATOM 3622 N N . ALA A 1 460 ? 28.019 -4.922 -18.590 1.00 96.81 460 ALA A N 1
ATOM 3623 C CA . ALA A 1 460 ? 29.267 -5.171 -19.307 1.00 96.81 460 ALA A CA 1
ATOM 3624 C C . ALA A 1 460 ? 29.155 -4.761 -20.786 1.00 96.81 460 ALA A C 1
ATOM 3626 O O . ALA A 1 460 ? 29.976 -3.976 -21.252 1.00 96.81 460 ALA A O 1
ATOM 3627 N N . ASP A 1 461 ? 28.088 -5.189 -21.468 1.00 96.50 461 ASP A N 1
ATOM 3628 C CA . ASP A 1 461 ? 27.840 -4.875 -22.880 1.00 96.50 461 ASP A CA 1
ATOM 3629 C C . ASP A 1 461 ? 27.759 -3.351 -23.113 1.00 96.50 461 ASP A C 1
ATOM 3631 O O . ASP A 1 461 ? 28.392 -2.819 -24.023 1.00 96.50 461 ASP A O 1
ATOM 3635 N N . ILE A 1 462 ? 27.035 -2.621 -22.252 1.00 97.50 462 ILE A N 1
ATOM 3636 C CA . ILE A 1 462 ? 26.924 -1.154 -22.324 1.00 97.50 462 ILE A CA 1
ATOM 3637 C C . ILE A 1 462 ? 28.278 -0.487 -22.063 1.00 97.50 462 ILE A C 1
ATOM 3639 O O . ILE A 1 462 ? 28.626 0.473 -22.745 1.00 97.50 462 ILE A O 1
ATOM 3643 N N . ARG A 1 463 ? 29.076 -0.976 -21.105 1.00 97.06 463 ARG A N 1
ATOM 3644 C CA . ARG A 1 463 ? 30.421 -0.428 -20.852 1.00 97.06 463 ARG A CA 1
ATOM 3645 C C . ARG A 1 463 ? 31.348 -0.603 -22.051 1.00 97.06 463 ARG A C 1
ATOM 3647 O O . ARG A 1 463 ? 32.132 0.303 -22.332 1.00 97.06 463 ARG A O 1
ATOM 3654 N N . ASP A 1 464 ? 31.265 -1.729 -22.750 1.00 96.88 464 ASP A N 1
ATOM 3655 C CA . ASP A 1 464 ? 32.062 -1.963 -23.955 1.00 96.88 464 ASP A CA 1
ATOM 3656 C C . ASP A 1 464 ? 31.589 -1.081 -25.122 1.00 96.88 464 ASP A C 1
ATOM 3658 O O . ASP A 1 464 ? 32.424 -0.512 -25.828 1.00 96.88 464 ASP A O 1
ATOM 3662 N N . GLN A 1 465 ? 30.276 -0.855 -25.264 1.00 97.19 465 GLN A N 1
ATOM 3663 C CA . GLN A 1 465 ? 29.737 0.129 -26.214 1.00 97.19 465 GLN A CA 1
ATOM 3664 C C . GLN A 1 465 ? 30.223 1.549 -25.903 1.00 97.19 465 GLN A C 1
ATOM 3666 O O . GLN A 1 465 ? 30.710 2.233 -26.802 1.00 97.19 465 GLN A O 1
ATOM 3671 N N . ILE A 1 466 ? 30.164 1.971 -24.633 1.00 97.56 466 ILE A N 1
ATOM 3672 C CA . ILE A 1 466 ? 30.696 3.267 -24.192 1.00 97.56 466 ILE A CA 1
ATOM 3673 C C . ILE A 1 466 ? 32.174 3.374 -24.575 1.00 97.56 466 ILE A C 1
ATOM 3675 O O . ILE A 1 466 ? 32.560 4.353 -25.203 1.00 97.56 466 ILE A O 1
ATOM 3679 N N . ARG A 1 467 ? 32.991 2.350 -24.292 1.00 96.75 467 ARG A N 1
ATOM 3680 C CA . ARG A 1 467 ? 34.421 2.350 -24.645 1.00 96.75 467 ARG A CA 1
ATOM 3681 C C . ARG A 1 467 ? 34.648 2.481 -26.153 1.00 96.75 467 ARG A C 1
ATOM 3683 O O . ARG A 1 467 ? 35.515 3.248 -26.566 1.00 96.75 467 ARG A O 1
ATOM 3690 N N . SER A 1 468 ? 33.871 1.768 -26.968 1.00 96.44 468 SER A N 1
ATOM 3691 C CA . SER A 1 468 ? 33.946 1.847 -28.432 1.00 96.44 468 SER A CA 1
ATOM 3692 C C . SER A 1 468 ? 33.608 3.249 -28.949 1.00 96.44 468 SER A C 1
ATOM 3694 O O . SER A 1 468 ? 34.312 3.780 -29.813 1.00 96.44 468 SER A O 1
ATOM 3696 N N . PHE A 1 469 ? 32.552 3.871 -28.415 1.00 97.44 469 PHE A N 1
ATOM 3697 C CA . PHE A 1 469 ? 32.174 5.235 -28.785 1.00 97.44 469 PHE A CA 1
ATOM 3698 C C . PHE A 1 469 ? 33.208 6.258 -28.325 1.00 97.44 469 PHE A C 1
ATOM 3700 O O . PHE A 1 469 ? 33.579 7.124 -29.112 1.00 97.44 469 PHE A O 1
ATOM 3707 N N . THR A 1 470 ? 33.745 6.118 -27.111 1.00 97.50 470 THR A N 1
ATOM 3708 C CA . THR A 1 470 ? 34.824 6.976 -26.611 1.00 97.50 470 THR A CA 1
ATOM 3709 C C . THR A 1 470 ? 36.069 6.890 -27.495 1.00 97.50 470 THR A C 1
ATOM 3711 O O . THR A 1 470 ? 36.595 7.927 -27.884 1.00 97.50 470 THR A O 1
ATOM 3714 N N . HIS A 1 471 ? 36.513 5.688 -27.880 1.00 96.50 471 HIS A N 1
ATOM 3715 C CA . HIS A 1 471 ? 37.659 5.526 -28.785 1.00 96.50 471 HIS A CA 1
ATOM 3716 C C . HIS A 1 471 ? 37.407 6.190 -30.147 1.00 96.50 471 HIS A C 1
ATOM 3718 O O . HIS A 1 471 ? 38.261 6.901 -30.666 1.00 96.50 471 HIS A O 1
ATOM 3724 N N . THR A 1 472 ? 36.213 5.994 -30.710 1.00 96.44 472 THR A N 1
ATOM 3725 C CA . THR A 1 472 ? 35.830 6.593 -31.996 1.00 96.44 472 THR A CA 1
ATOM 3726 C C . THR A 1 472 ? 35.818 8.121 -31.921 1.00 96.44 472 THR A C 1
ATOM 3728 O O . THR A 1 472 ? 36.369 8.775 -32.803 1.00 96.44 472 THR A O 1
ATOM 3731 N N . ALA A 1 473 ? 35.247 8.690 -30.855 1.00 96.62 473 ALA A N 1
ATOM 3732 C CA . ALA A 1 473 ? 35.252 10.131 -30.618 1.00 96.62 473 ALA A CA 1
ATOM 3733 C C . ALA A 1 473 ? 36.684 10.677 -30.523 1.00 96.62 473 ALA A C 1
ATOM 3735 O O . ALA A 1 473 ? 37.018 11.615 -31.240 1.00 96.62 473 ALA A O 1
ATOM 3736 N N . MET A 1 474 ? 37.558 10.023 -29.749 1.00 95.56 474 MET A N 1
ATOM 3737 C CA . MET A 1 474 ? 38.971 10.402 -29.628 1.00 95.56 474 MET A CA 1
ATOM 3738 C C . MET A 1 474 ? 39.714 10.366 -30.973 1.00 95.56 474 MET A C 1
ATOM 3740 O O . MET A 1 474 ? 40.530 11.245 -31.237 1.00 95.56 474 MET A O 1
ATOM 3744 N N . CYS A 1 475 ? 39.439 9.387 -31.847 1.00 95.81 475 CYS A N 1
ATOM 3745 C CA . CYS A 1 475 ? 40.034 9.345 -33.187 1.00 95.81 475 CYS A CA 1
ATOM 3746 C C . CYS A 1 475 ? 39.629 10.559 -34.037 1.00 95.81 475 CYS A C 1
ATOM 3748 O O . CYS A 1 475 ? 40.488 11.169 -34.675 1.00 95.81 475 CYS A O 1
ATOM 3750 N N . TYR A 1 476 ? 38.343 10.923 -34.034 1.00 93.56 476 TYR A N 1
ATOM 3751 C CA . TYR A 1 476 ? 37.863 12.100 -34.760 1.00 93.56 476 TYR A CA 1
ATOM 3752 C C . TYR A 1 476 ? 38.402 13.401 -34.162 1.00 93.56 476 TYR A C 1
ATOM 3754 O O . TYR A 1 476 ? 38.863 14.258 -34.910 1.00 93.56 476 TYR A O 1
ATOM 3762 N N . GLU A 1 477 ? 38.407 13.537 -32.835 1.00 91.25 477 GLU A N 1
ATOM 3763 C CA . GLU A 1 477 ? 38.977 14.698 -32.145 1.00 91.25 477 GLU A CA 1
ATOM 3764 C C . GLU A 1 477 ? 40.468 14.859 -32.455 1.00 91.25 477 GLU A C 1
ATOM 3766 O O . GLU A 1 477 ? 40.912 15.966 -32.752 1.00 91.25 477 GLU A O 1
ATOM 3771 N N . CYS A 1 478 ? 41.232 13.763 -32.459 1.00 91.94 478 CYS A N 1
ATOM 3772 C CA . CYS A 1 478 ? 42.648 13.770 -32.817 1.00 91.94 478 CYS A CA 1
ATOM 3773 C C . CYS A 1 478 ? 42.865 14.231 -34.266 1.00 91.94 478 CYS A C 1
ATOM 3775 O O . CYS A 1 478 ? 43.677 15.121 -34.500 1.00 91.94 478 CYS A O 1
ATOM 3777 N N . MET A 1 479 ? 42.104 13.689 -35.225 1.00 88.50 479 MET A N 1
ATOM 3778 C CA . MET A 1 479 ? 42.189 14.083 -36.637 1.00 88.50 479 MET A CA 1
ATOM 3779 C C . MET A 1 479 ? 41.824 15.559 -36.848 1.00 88.50 479 MET A C 1
ATOM 3781 O O . MET A 1 479 ? 42.526 16.274 -37.556 1.00 88.50 479 MET A O 1
ATOM 3785 N N . LEU A 1 480 ? 40.729 16.019 -36.238 1.00 87.56 480 LEU A N 1
ATOM 3786 C CA . LEU A 1 480 ? 40.221 17.384 -36.402 1.00 87.56 480 LEU A CA 1
ATOM 3787 C C . LEU A 1 480 ? 41.040 18.431 -35.635 1.00 87.56 480 LEU A C 1
ATOM 3789 O O . LEU A 1 480 ? 40.969 19.613 -35.963 1.00 87.56 480 LEU A O 1
ATOM 3793 N N . SER A 1 481 ? 41.821 18.005 -34.641 1.00 85.38 481 SER A N 1
ATOM 3794 C CA . SER A 1 481 ? 42.720 18.877 -33.880 1.00 85.38 481 SER A CA 1
ATOM 3795 C C . SER A 1 481 ? 44.169 18.823 -34.369 1.00 85.38 481 SER A C 1
ATOM 3797 O O . SER A 1 481 ? 44.971 19.624 -33.894 1.00 85.38 481 SER A O 1
ATOM 3799 N N . ASP A 1 482 ? 44.533 17.910 -35.284 1.00 90.44 482 ASP A N 1
ATOM 3800 C CA . ASP A 1 482 ? 45.895 17.816 -35.823 1.00 90.44 482 ASP A CA 1
ATOM 3801 C C . ASP A 1 482 ? 46.230 19.061 -36.668 1.00 90.44 482 ASP A C 1
ATOM 3803 O O . ASP A 1 482 ? 45.668 19.245 -37.757 1.00 90.44 482 ASP A O 1
ATOM 3807 N N . PRO A 1 483 ? 47.182 19.908 -36.228 1.00 89.25 483 PRO A N 1
ATOM 3808 C CA . PRO A 1 483 ? 47.544 21.116 -36.957 1.00 89.25 483 PRO A CA 1
ATOM 3809 C C . PRO A 1 483 ? 48.049 20.831 -38.372 1.00 89.25 483 PRO A C 1
ATOM 3811 O O . PRO A 1 483 ? 47.850 21.655 -39.263 1.00 89.25 483 PRO A O 1
ATOM 3814 N N . SER A 1 484 ? 48.689 19.676 -38.592 1.00 91.38 484 SER A N 1
ATOM 3815 C CA . SER A 1 484 ? 49.276 19.315 -39.887 1.00 91.38 484 SER A CA 1
ATOM 3816 C C . SER A 1 484 ? 48.190 19.016 -40.918 1.00 91.38 484 SER A C 1
ATOM 3818 O O . SER A 1 484 ? 48.217 19.567 -42.021 1.00 91.38 484 SER A O 1
ATOM 3820 N N . PHE A 1 485 ? 47.206 18.193 -40.546 1.00 91.31 485 PHE A N 1
ATOM 3821 C CA . PHE A 1 485 ? 46.042 17.894 -41.375 1.00 91.31 485 PHE A CA 1
ATOM 3822 C C . PHE A 1 485 ? 45.229 19.151 -41.700 1.00 91.31 485 PHE A C 1
ATOM 3824 O O . PHE A 1 485 ? 44.968 19.426 -42.874 1.00 91.31 485 PHE A O 1
ATOM 3831 N N . ILE A 1 486 ? 44.888 19.953 -40.685 1.00 90.00 486 ILE A N 1
ATOM 3832 C CA . ILE A 1 486 ? 44.118 21.191 -40.877 1.00 90.00 486 ILE A CA 1
ATOM 3833 C C . ILE A 1 486 ? 44.882 22.178 -41.765 1.00 90.00 486 ILE A C 1
ATOM 3835 O O . ILE A 1 486 ? 44.304 22.767 -42.677 1.00 90.00 486 ILE A O 1
ATOM 3839 N N . SER A 1 487 ? 46.194 22.318 -41.562 1.00 89.06 487 SER A N 1
ATOM 3840 C CA . SER A 1 487 ? 47.060 23.128 -42.419 1.00 89.06 487 SER A CA 1
ATOM 3841 C C . SER A 1 487 ? 46.983 22.669 -43.883 1.00 89.06 487 SER A C 1
ATOM 3843 O O . SER A 1 487 ? 46.699 23.470 -44.772 1.00 89.06 487 SER A O 1
ATOM 3845 N N . LEU A 1 488 ? 47.148 21.371 -44.144 1.00 91.75 488 LEU A N 1
ATOM 3846 C CA . LEU A 1 488 ? 47.091 20.823 -45.501 1.00 91.75 488 LEU A CA 1
ATOM 3847 C C . LEU A 1 488 ? 45.723 21.059 -46.168 1.00 91.75 488 LEU A C 1
ATOM 3849 O O . LEU A 1 488 ? 45.660 21.429 -47.344 1.00 91.75 488 LEU A O 1
ATOM 3853 N N . ALA A 1 489 ? 44.635 20.889 -45.411 1.00 91.62 489 ALA A N 1
ATOM 3854 C CA . ALA A 1 489 ? 43.277 21.142 -45.882 1.00 91.62 489 ALA A CA 1
ATOM 3855 C C . ALA A 1 489 ? 43.071 22.624 -46.252 1.00 91.62 489 ALA A C 1
ATOM 3857 O O . ALA A 1 489 ? 42.523 22.925 -47.313 1.00 91.62 489 ALA A O 1
ATOM 3858 N N . LEU A 1 490 ? 43.579 23.552 -45.432 1.00 89.12 490 LEU A N 1
ATOM 3859 C CA . LEU A 1 490 ? 43.525 24.996 -45.694 1.00 89.12 490 LEU A CA 1
ATOM 3860 C C . LEU A 1 490 ? 44.418 25.439 -46.875 1.00 89.12 490 LEU A C 1
ATOM 3862 O O . LEU A 1 490 ? 44.099 26.395 -47.589 1.00 89.12 490 LEU A O 1
ATOM 3866 N N . ASP A 1 491 ? 45.541 24.758 -47.115 1.00 88.81 491 ASP A N 1
ATOM 3867 C CA . ASP A 1 491 ? 46.388 25.009 -48.290 1.00 88.81 491 ASP A CA 1
ATOM 3868 C C . ASP A 1 491 ? 45.694 24.580 -49.584 1.00 88.81 491 ASP A C 1
ATOM 3870 O O . ASP A 1 491 ? 45.737 25.288 -50.596 1.00 88.81 491 ASP A O 1
ATOM 3874 N N . PHE A 1 492 ? 45.029 23.423 -49.561 1.00 91.94 492 PHE A N 1
ATOM 3875 C CA . PHE A 1 492 ? 44.242 22.955 -50.695 1.00 91.94 492 PHE A CA 1
ATOM 3876 C C . PHE A 1 492 ? 43.030 23.857 -50.948 1.00 91.94 492 PHE A C 1
ATOM 3878 O O . PHE A 1 492 ? 42.789 24.236 -52.095 1.00 91.94 492 PHE A O 1
ATOM 3885 N N . SER A 1 493 ? 42.326 24.273 -49.893 1.00 90.38 493 SER A N 1
ATOM 3886 C CA . SER A 1 493 ? 41.165 25.156 -50.014 1.00 90.38 493 SER A CA 1
ATOM 3887 C C . SER A 1 493 ? 41.519 26.516 -50.625 1.00 90.38 493 SER A C 1
ATOM 3889 O O . SER A 1 493 ? 40.765 27.044 -51.440 1.00 90.38 493 SER A O 1
ATOM 3891 N N . SER A 1 494 ? 42.715 27.042 -50.341 1.00 88.19 494 SER A N 1
ATOM 3892 C CA . SER A 1 494 ? 43.226 28.259 -50.986 1.00 88.19 494 SER A CA 1
ATOM 3893 C C . SER A 1 494 ? 43.363 28.087 -52.509 1.00 88.19 494 SER A C 1
ATOM 3895 O O . SER A 1 494 ? 42.980 28.972 -53.276 1.00 88.19 494 SER A O 1
ATOM 3897 N N . LYS A 1 495 ? 43.855 26.926 -52.972 1.00 89.50 495 LYS A N 1
ATOM 3898 C CA . LYS A 1 495 ? 43.958 26.596 -54.409 1.00 89.50 495 LYS A CA 1
ATOM 3899 C C . LYS A 1 495 ? 42.584 26.365 -55.039 1.00 89.50 495 LYS A C 1
ATOM 3901 O O . LYS A 1 495 ? 42.353 26.790 -56.169 1.00 89.50 495 LYS A O 1
ATOM 3906 N N . GLN A 1 496 ? 41.678 25.717 -54.311 1.00 91.94 496 GLN A N 1
ATOM 3907 C CA . GLN A 1 496 ? 40.293 25.498 -54.728 1.00 91.94 496 GLN A CA 1
ATOM 3908 C C . GLN A 1 496 ? 39.566 26.831 -54.938 1.00 91.94 496 GLN A C 1
ATOM 3910 O O . GLN A 1 496 ? 38.905 27.028 -55.955 1.00 91.94 496 GLN A O 1
ATOM 3915 N N . LEU A 1 497 ? 39.766 27.787 -54.032 1.00 90.25 497 LEU A N 1
ATOM 3916 C CA . LEU A 1 497 ? 39.198 29.123 -54.142 1.00 90.25 497 LEU A CA 1
ATOM 3917 C C . LEU A 1 497 ? 39.763 29.889 -55.348 1.00 90.25 497 LEU A C 1
ATOM 3919 O O . LEU A 1 497 ? 39.006 30.493 -56.105 1.00 90.25 497 LEU A O 1
ATOM 3923 N N . GLN A 1 498 ? 41.075 29.789 -55.588 1.00 89.50 498 GLN A N 1
ATOM 3924 C CA . GLN A 1 498 ? 41.711 30.359 -56.780 1.00 89.50 498 GLN A CA 1
ATOM 3925 C C . GLN A 1 498 ? 41.155 29.762 -58.084 1.00 89.50 498 GLN A C 1
ATOM 3927 O O . GLN A 1 498 ? 40.966 30.488 -59.060 1.00 89.50 498 GLN A O 1
ATOM 3932 N N . LEU A 1 499 ? 40.878 28.453 -58.118 1.00 91.69 499 LEU A N 1
ATOM 3933 C CA . LEU A 1 499 ? 40.268 27.789 -59.274 1.00 91.69 499 LEU A CA 1
ATOM 3934 C C . LEU A 1 499 ? 38.877 28.361 -59.575 1.00 91.69 499 LEU A C 1
ATOM 3936 O O . LEU A 1 499 ? 38.588 28.683 -60.729 1.00 91.69 499 LEU A O 1
ATOM 3940 N N . LEU A 1 500 ? 38.038 28.510 -58.544 1.00 93.00 500 LEU A N 1
ATOM 3941 C CA . LEU A 1 500 ? 36.700 29.088 -58.682 1.00 93.00 500 LEU A CA 1
ATOM 3942 C C . LEU A 1 500 ? 36.765 30.535 -59.183 1.00 93.00 500 LEU A C 1
ATOM 3944 O O . LEU A 1 500 ? 36.017 30.907 -60.083 1.00 93.00 500 LEU A O 1
ATOM 3948 N N . LEU A 1 501 ? 37.701 31.332 -58.665 1.00 90.56 501 LEU A N 1
ATOM 3949 C CA . LEU A 1 501 ? 37.903 32.707 -59.119 1.00 90.56 501 LEU A CA 1
ATOM 3950 C C . LEU A 1 501 ? 38.385 32.801 -60.560 1.00 90.56 501 LEU A C 1
ATOM 3952 O O . LEU A 1 501 ? 37.871 33.619 -61.317 1.00 90.56 501 LEU A O 1
ATOM 3956 N N . ASN A 1 502 ? 39.327 31.950 -60.964 1.00 90.56 502 ASN A N 1
ATOM 3957 C CA . ASN A 1 502 ? 39.822 31.929 -62.338 1.00 90.56 502 ASN A CA 1
ATOM 3958 C C . ASN A 1 502 ? 38.723 31.548 -63.344 1.00 90.56 502 ASN A C 1
ATOM 3960 O O . ASN A 1 502 ? 38.805 31.946 -64.504 1.00 90.56 502 ASN A O 1
ATOM 3964 N N . ALA A 1 503 ? 37.695 30.809 -62.912 1.00 91.12 503 ALA A N 1
ATOM 3965 C CA . ALA A 1 503 ? 36.516 30.527 -63.727 1.00 91.12 503 ALA A CA 1
ATOM 3966 C C . ALA A 1 503 ? 35.540 31.713 -63.830 1.00 91.12 503 ALA A C 1
ATOM 3968 O O . ALA A 1 503 ? 34.755 31.756 -64.778 1.00 91.12 503 ALA A O 1
ATOM 3969 N N . ILE A 1 504 ? 35.595 32.668 -62.892 1.00 89.62 504 ILE A N 1
ATOM 3970 C CA . ILE A 1 504 ? 34.868 33.943 -62.971 1.00 89.62 504 ILE A CA 1
ATOM 3971 C C . ILE A 1 504 ? 35.648 34.927 -63.852 1.00 89.62 504 ILE A C 1
ATOM 3973 O O . ILE A 1 504 ? 35.162 35.359 -64.894 1.00 89.62 504 ILE A O 1
ATOM 3977 N N . THR A 1 505 ? 36.880 35.245 -63.453 1.00 86.69 505 THR A N 1
ATOM 3978 C CA . THR A 1 505 ? 37.766 36.169 -64.165 1.00 86.69 505 THR A CA 1
ATOM 3979 C C . THR A 1 505 ? 39.211 35.678 -64.035 1.00 86.69 505 THR A C 1
ATOM 3981 O O . THR A 1 505 ? 39.772 35.726 -62.937 1.00 86.69 505 THR A O 1
ATOM 3984 N N . PRO A 1 506 ? 39.858 35.233 -65.129 1.00 82.31 506 PRO A N 1
ATOM 3985 C CA . PRO A 1 506 ? 41.265 34.842 -65.101 1.00 82.31 506 PRO A CA 1
ATOM 3986 C C . PRO A 1 506 ? 42.164 36.000 -64.642 1.00 82.31 506 PRO A C 1
ATOM 3988 O O . PRO A 1 506 ? 42.012 37.121 -65.125 1.00 82.31 506 PRO A O 1
ATOM 3991 N N . ASN A 1 507 ? 43.126 35.730 -63.750 1.00 77.88 507 ASN A N 1
ATOM 3992 C CA . ASN A 1 507 ? 44.049 36.735 -63.193 1.00 77.88 507 ASN A CA 1
ATOM 3993 C C . ASN A 1 507 ? 43.326 37.942 -62.572 1.00 77.88 507 ASN A C 1
ATOM 3995 O O . ASN A 1 507 ? 43.649 39.096 -62.871 1.00 77.88 507 ASN A O 1
ATOM 3999 N N . ILE A 1 508 ? 42.322 37.666 -61.735 1.00 76.06 508 ILE A N 1
ATOM 4000 C CA . ILE A 1 508 ? 41.539 38.697 -61.059 1.00 76.06 508 ILE A CA 1
ATOM 4001 C C . ILE A 1 508 ? 42.451 39.702 -60.339 1.00 76.06 508 ILE A C 1
ATOM 4003 O O . ILE A 1 508 ? 43.295 39.344 -59.521 1.00 76.06 508 ILE A O 1
ATOM 4007 N N . ARG A 1 509 ? 42.276 40.983 -60.665 1.00 74.00 509 ARG A N 1
ATOM 4008 C CA . ARG A 1 509 ? 42.764 42.104 -59.862 1.00 74.00 509 ARG A CA 1
ATOM 4009 C C . ARG A 1 509 ? 41.544 42.675 -59.161 1.00 74.00 509 ARG A C 1
ATOM 4011 O O . ARG A 1 509 ? 40.520 42.854 -59.814 1.00 74.00 509 ARG A O 1
ATOM 4018 N N . TYR A 1 510 ? 41.632 42.979 -57.871 1.00 70.81 510 TYR A N 1
ATOM 4019 C CA . TYR A 1 510 ? 40.514 43.493 -57.055 1.00 70.81 510 TYR A CA 1
ATOM 4020 C C . TYR A 1 510 ? 40.066 44.927 -57.420 1.00 70.81 510 TYR A C 1
ATOM 4022 O O . TYR A 1 510 ? 39.429 45.611 -56.628 1.00 70.81 510 TYR A O 1
ATOM 4030 N N . GLU A 1 511 ? 40.410 45.365 -58.628 1.00 64.06 511 GLU A N 1
ATOM 4031 C CA . GLU A 1 511 ? 40.047 46.617 -59.294 1.00 64.06 511 GLU A CA 1
ATOM 4032 C C . GLU A 1 511 ? 39.256 46.343 -60.594 1.00 64.06 511 GLU A C 1
ATOM 4034 O O . GLU A 1 511 ? 38.721 47.263 -61.204 1.00 64.06 511 GLU A O 1
ATOM 4039 N N . ASN A 1 512 ? 39.177 45.080 -61.041 1.00 66.56 512 ASN A N 1
ATOM 4040 C CA . ASN A 1 512 ? 38.493 44.689 -62.273 1.00 66.56 512 ASN A CA 1
ATOM 4041 C C . ASN A 1 512 ? 36.963 44.750 -62.109 1.00 66.56 512 ASN A C 1
ATOM 4043 O O . ASN A 1 512 ? 36.407 44.369 -61.073 1.00 66.56 512 ASN A O 1
ATOM 4047 N N . GLU A 1 513 ? 36.253 45.127 -63.175 1.00 73.38 513 GLU A N 1
ATOM 4048 C CA . GLU A 1 513 ? 34.804 44.939 -63.243 1.00 73.38 513 GLU A CA 1
ATOM 4049 C C . GLU A 1 513 ? 34.458 43.442 -63.330 1.00 73.38 513 GLU A C 1
ATOM 4051 O O . GLU A 1 513 ? 34.972 42.710 -64.177 1.00 73.38 513 GLU A O 1
ATOM 4056 N N . LEU A 1 514 ? 33.594 42.979 -62.421 1.00 82.44 514 LEU A N 1
ATOM 4057 C CA . LEU A 1 514 ? 33.095 41.603 -62.400 1.00 82.44 514 LEU A CA 1
ATOM 4058 C C . LEU A 1 514 ? 31.965 41.448 -63.436 1.00 82.44 514 LEU A C 1
ATOM 4060 O O . LEU A 1 514 ? 31.155 42.370 -63.569 1.00 82.44 514 LEU A O 1
ATOM 4064 N N . PRO A 1 515 ? 31.865 40.307 -64.147 1.00 84.62 515 PRO A N 1
ATOM 4065 C CA . PRO A 1 515 ? 30.796 40.070 -65.121 1.00 84.62 515 PRO A CA 1
ATOM 4066 C C . PRO A 1 515 ? 29.385 40.264 -64.535 1.00 84.62 515 PRO A C 1
ATOM 4068 O O . PRO A 1 515 ? 29.120 39.909 -63.390 1.00 84.62 515 PRO A O 1
ATOM 4071 N N . ALA A 1 516 ? 28.429 40.772 -65.316 1.00 82.81 516 ALA A N 1
ATOM 4072 C CA . ALA A 1 516 ? 27.049 40.939 -64.833 1.00 82.81 516 ALA A CA 1
ATOM 4073 C C . ALA A 1 516 ? 26.286 39.606 -64.666 1.00 82.81 516 ALA A C 1
ATOM 4075 O O . ALA A 1 516 ? 25.287 39.544 -63.954 1.00 82.81 516 ALA A O 1
ATOM 4076 N N . VAL A 1 517 ? 26.743 38.543 -65.336 1.00 86.81 517 VAL A N 1
ATOM 4077 C CA . VAL A 1 517 ? 26.181 37.186 -65.274 1.00 86.81 517 VAL A CA 1
ATOM 4078 C C . VAL A 1 517 ? 27.326 36.203 -65.053 1.00 86.81 517 VAL A C 1
ATOM 4080 O O . VAL A 1 517 ? 28.416 36.394 -65.595 1.00 86.81 517 VAL A O 1
ATOM 4083 N N . ALA A 1 518 ? 27.074 35.153 -64.271 1.00 88.94 518 ALA A N 1
ATOM 4084 C CA . ALA A 1 518 ? 28.036 34.089 -64.014 1.00 88.94 518 ALA A CA 1
ATOM 4085 C C . ALA A 1 518 ? 28.554 33.471 -65.331 1.00 88.94 518 ALA A C 1
ATOM 4087 O O . ALA A 1 518 ? 27.742 33.050 -66.163 1.00 88.94 518 ALA A O 1
ATOM 4088 N N . PRO A 1 519 ? 29.880 33.373 -65.540 1.00 93.06 519 PRO A N 1
ATOM 4089 C CA . PRO A 1 519 ? 30.426 32.707 -66.717 1.00 93.06 519 PRO A CA 1
ATOM 4090 C C . PRO A 1 519 ? 29.995 31.234 -66.801 1.00 93.06 519 PRO A C 1
ATOM 4092 O O . PRO A 1 519 ? 29.890 30.580 -65.760 1.00 93.06 519 PRO A O 1
ATOM 4095 N N . PRO A 1 520 ? 29.821 30.665 -68.012 1.00 92.56 520 PRO A N 1
ATOM 4096 C CA . PRO A 1 520 ? 29.326 29.295 -68.178 1.00 92.56 520 PRO A CA 1
ATOM 4097 C C . PRO A 1 520 ? 30.155 28.238 -67.442 1.00 92.56 520 PRO A C 1
ATOM 4099 O O . PRO A 1 520 ? 29.597 27.280 -66.919 1.00 92.56 520 PRO A O 1
ATOM 4102 N N . LEU A 1 521 ? 31.479 28.424 -67.372 1.00 92.44 521 LEU A N 1
ATOM 4103 C CA . LEU A 1 521 ? 32.369 27.507 -66.660 1.00 92.44 521 LEU A CA 1
ATOM 4104 C C . LEU A 1 521 ? 32.143 27.551 -65.143 1.00 92.44 521 LEU A C 1
ATOM 4106 O O . LEU A 1 521 ? 32.048 26.498 -64.523 1.00 92.44 521 LEU A O 1
ATOM 4110 N N . PHE A 1 522 ? 32.024 28.746 -64.554 1.00 93.75 522 PHE A N 1
ATOM 4111 C CA . PHE A 1 522 ? 31.717 28.894 -63.129 1.00 93.75 522 PHE A CA 1
ATOM 4112 C C . PHE A 1 522 ? 30.327 28.334 -62.801 1.00 93.75 522 PHE A C 1
ATOM 4114 O O . PHE A 1 522 ? 30.181 27.575 -61.849 1.00 93.75 522 PHE A O 1
ATOM 4121 N N . ALA A 1 523 ? 29.326 28.650 -63.629 1.00 92.25 523 ALA A N 1
ATOM 4122 C CA . ALA A 1 523 ? 27.953 28.178 -63.457 1.00 92.25 523 ALA A CA 1
ATOM 4123 C C . ALA A 1 523 ? 27.806 26.649 -63.586 1.00 92.25 523 ALA A C 1
ATOM 4125 O O . ALA A 1 523 ? 26.844 26.083 -63.073 1.00 92.25 523 ALA A O 1
ATOM 4126 N N . ALA A 1 524 ? 28.742 25.979 -64.266 1.00 94.19 524 ALA A N 1
ATOM 4127 C CA . ALA A 1 524 ? 28.764 24.526 -64.401 1.00 94.19 524 ALA A CA 1
ATOM 4128 C C . ALA A 1 524 ? 29.407 23.802 -63.202 1.00 94.19 524 ALA A C 1
ATOM 4130 O O . ALA A 1 524 ? 29.291 22.577 -63.114 1.00 94.19 524 ALA A O 1
ATOM 4131 N N . TYR A 1 525 ? 30.102 24.508 -62.299 1.00 95.81 525 TYR A N 1
ATOM 4132 C CA . TYR A 1 525 ? 30.737 23.861 -61.152 1.00 95.81 525 TYR A CA 1
ATOM 4133 C C . TYR A 1 525 ? 29.727 23.440 -60.072 1.00 95.81 525 TYR A C 1
ATOM 4135 O O . TYR A 1 525 ? 28.769 24.166 -59.806 1.00 95.81 525 TYR A O 1
ATOM 4143 N N . PRO A 1 526 ? 29.951 22.289 -59.403 1.00 95.38 526 PRO A N 1
ATOM 4144 C CA . PRO A 1 526 ? 29.132 21.870 -58.271 1.00 95.38 526 PRO A CA 1
ATOM 4145 C C . PRO A 1 526 ? 29.222 22.838 -57.084 1.00 95.38 526 PRO A C 1
ATOM 4147 O O . PRO A 1 526 ? 30.304 23.309 -56.740 1.00 95.38 526 PRO A O 1
ATOM 4150 N N . GLU A 1 527 ? 28.104 23.050 -56.387 1.00 93.12 527 GLU A N 1
ATOM 4151 C CA . GLU A 1 527 ? 28.030 23.948 -55.223 1.00 93.12 527 GLU A CA 1
ATOM 4152 C C . GLU A 1 527 ? 28.976 23.545 -54.080 1.00 93.12 527 GLU A C 1
ATOM 4154 O O . GLU A 1 527 ? 29.568 24.416 -53.438 1.00 93.12 527 GLU A O 1
ATOM 4159 N N . PHE A 1 528 ? 29.197 22.238 -53.873 1.00 94.31 528 PHE A N 1
ATOM 4160 C CA . PHE A 1 528 ? 30.077 21.736 -52.808 1.00 94.31 528 PHE A CA 1
ATOM 4161 C C . PHE A 1 528 ? 31.539 22.186 -52.965 1.00 94.31 528 PHE A C 1
ATOM 4163 O O . PHE A 1 528 ? 32.281 22.219 -51.987 1.00 94.31 528 PHE A O 1
ATOM 4170 N N . TYR A 1 529 ? 31.955 22.615 -54.168 1.00 94.50 529 TYR A N 1
ATOM 4171 C CA . TYR A 1 529 ? 33.291 23.181 -54.379 1.00 94.50 529 TYR A CA 1
ATOM 4172 C C . TYR A 1 529 ? 33.521 24.461 -53.570 1.00 94.50 529 TYR A C 1
ATOM 4174 O O . TYR A 1 529 ? 34.665 24.776 -53.248 1.00 94.50 529 TYR A O 1
ATOM 4182 N N . LEU A 1 530 ? 32.452 25.200 -53.268 1.00 92.94 530 LEU A N 1
ATOM 4183 C CA . LEU A 1 530 ? 32.496 26.364 -52.393 1.00 92.94 530 LEU A CA 1
ATOM 4184 C C . LEU A 1 530 ? 31.960 26.021 -50.995 1.00 92.94 530 LEU A C 1
ATOM 4186 O O . LEU A 1 530 ? 32.540 26.462 -50.008 1.00 92.94 530 LEU A O 1
ATOM 4190 N N . ASP A 1 531 ? 30.897 25.219 -50.903 1.00 93.50 531 ASP A N 1
ATOM 4191 C CA . ASP A 1 531 ? 30.193 24.936 -49.645 1.00 93.50 531 ASP A CA 1
ATOM 4192 C C . ASP A 1 531 ? 31.071 24.237 -48.588 1.00 93.50 531 ASP A C 1
ATOM 4194 O O . ASP A 1 531 ? 31.168 24.724 -47.456 1.00 93.50 531 ASP A O 1
ATOM 4198 N N . ASP A 1 532 ? 31.772 23.159 -48.964 1.00 94.06 532 ASP A N 1
ATOM 4199 C CA . ASP A 1 532 ? 32.631 22.384 -48.051 1.00 94.06 532 ASP A CA 1
ATOM 4200 C C . ASP A 1 532 ? 33.834 23.212 -47.574 1.00 94.06 532 ASP A C 1
ATOM 4202 O O . ASP A 1 532 ? 34.289 23.113 -46.431 1.00 94.06 532 ASP A O 1
ATOM 4206 N N . MET A 1 533 ? 34.347 24.082 -48.449 1.00 92.19 533 MET A N 1
ATOM 4207 C CA . MET A 1 533 ? 35.441 24.990 -48.115 1.00 92.19 533 MET A CA 1
ATOM 4208 C C . MET A 1 533 ? 35.011 26.019 -47.066 1.00 92.19 533 MET A C 1
ATOM 4210 O O . MET A 1 533 ? 35.755 26.275 -46.118 1.00 92.19 533 MET A O 1
ATOM 4214 N N . LEU A 1 534 ? 33.807 26.584 -47.203 1.00 93.12 534 LEU A N 1
ATOM 4215 C CA . LEU A 1 534 ? 33.262 27.525 -46.224 1.00 93.12 534 LEU A CA 1
ATOM 4216 C C . LEU A 1 534 ? 33.058 26.857 -44.856 1.00 93.12 534 LEU A C 1
ATOM 4218 O O . LEU A 1 534 ? 33.312 27.497 -43.835 1.00 93.12 534 LEU A O 1
ATOM 4222 N N . ASP A 1 535 ? 32.668 25.578 -44.816 1.00 93.50 535 ASP A N 1
ATOM 4223 C CA . ASP A 1 535 ? 32.604 24.808 -43.564 1.00 93.50 535 ASP A CA 1
ATOM 4224 C C . ASP A 1 535 ? 33.981 24.609 -42.942 1.00 93.50 535 ASP A C 1
ATOM 4226 O O . ASP A 1 535 ? 34.148 24.837 -41.743 1.00 93.50 535 ASP A O 1
ATOM 4230 N N . LEU A 1 536 ? 34.988 24.253 -43.743 1.00 91.44 536 LEU A N 1
ATOM 4231 C CA . LEU A 1 536 ? 36.361 24.101 -43.263 1.00 91.44 536 LEU A CA 1
ATOM 4232 C C . LEU A 1 536 ? 36.911 25.412 -42.682 1.00 91.44 536 LEU A C 1
ATOM 4234 O O . LEU A 1 536 ? 37.522 25.401 -41.614 1.00 91.44 536 LEU A O 1
ATOM 4238 N N . VAL A 1 537 ? 36.684 26.546 -43.351 1.00 89.25 537 VAL A N 1
ATOM 4239 C CA . VAL A 1 537 ? 37.108 27.867 -42.861 1.00 89.25 537 VAL A CA 1
ATOM 4240 C C . VAL A 1 537 ? 36.353 28.236 -41.587 1.00 89.25 537 VAL A C 1
ATOM 4242 O O . VAL A 1 537 ? 36.964 28.706 -40.632 1.00 89.25 537 VAL A O 1
ATOM 4245 N N . THR A 1 538 ? 35.048 27.971 -41.529 1.00 90.56 538 THR A N 1
ATOM 4246 C CA . THR A 1 538 ? 34.229 28.188 -40.328 1.00 90.56 538 THR A CA 1
ATOM 4247 C C . THR A 1 538 ? 34.731 27.357 -39.149 1.00 90.56 538 THR A C 1
ATOM 4249 O O . THR A 1 538 ? 34.880 27.873 -38.039 1.00 90.56 538 THR A O 1
ATOM 4252 N N . PHE A 1 539 ? 35.013 26.074 -39.381 1.00 90.81 539 PHE A N 1
ATOM 4253 C CA . PHE A 1 539 ? 35.590 25.174 -38.391 1.00 90.81 539 PHE A CA 1
ATOM 4254 C C . PHE A 1 539 ? 36.954 25.688 -37.918 1.00 90.81 539 PHE A C 1
ATOM 4256 O O . PHE A 1 539 ? 37.169 25.827 -36.714 1.00 90.81 539 PHE A O 1
ATOM 4263 N N . ALA A 1 540 ? 37.840 26.052 -38.849 1.00 88.50 540 ALA A N 1
ATOM 4264 C CA . ALA A 1 540 ? 39.173 26.551 -38.535 1.00 88.50 540 ALA A CA 1
ATOM 4265 C C . ALA A 1 540 ? 39.139 27.882 -37.769 1.00 88.50 540 ALA A C 1
ATOM 4267 O O . ALA A 1 540 ? 39.912 28.056 -36.834 1.00 88.50 540 ALA A O 1
ATOM 4268 N N . LEU A 1 541 ? 38.221 28.795 -38.102 1.00 86.94 541 LEU A N 1
ATOM 4269 C CA . LEU A 1 541 ? 37.995 30.035 -37.353 1.00 86.94 541 LEU A CA 1
ATOM 4270 C C . LEU A 1 541 ? 37.546 29.746 -35.913 1.00 86.94 541 LEU A C 1
ATOM 4272 O O . LEU A 1 541 ? 38.020 30.387 -34.983 1.00 86.94 541 LEU A O 1
ATOM 4276 N N . LYS A 1 542 ? 36.655 28.771 -35.701 1.00 86.94 542 LYS A N 1
ATOM 4277 C CA . LYS A 1 542 ? 36.115 28.464 -34.365 1.00 86.94 542 LYS A CA 1
ATOM 4278 C C . LYS A 1 542 ? 37.078 27.659 -33.489 1.00 86.94 542 LYS A C 1
ATOM 4280 O O . LYS A 1 542 ? 37.152 27.922 -32.294 1.00 86.94 542 LYS A O 1
ATOM 4285 N N . GLN A 1 543 ? 37.779 26.682 -34.063 1.00 85.31 543 GLN A N 1
ATOM 4286 C CA . GLN A 1 543 ? 38.538 25.678 -33.305 1.00 85.31 543 GLN A CA 1
ATOM 4287 C C . GLN A 1 543 ? 40.058 25.856 -33.400 1.00 85.31 543 GLN A C 1
ATOM 4289 O O . GLN A 1 543 ? 40.778 25.504 -32.470 1.00 85.31 543 GLN A O 1
ATOM 4294 N N . THR A 1 544 ? 40.572 26.428 -34.493 1.00 83.38 544 THR A N 1
ATOM 4295 C CA . THR A 1 544 ? 42.018 26.535 -34.757 1.00 83.38 544 THR A CA 1
ATOM 4296 C C . THR A 1 544 ? 42.409 27.907 -35.319 1.00 83.38 544 THR A C 1
ATOM 4298 O O . THR A 1 544 ? 43.249 27.999 -36.220 1.00 83.38 544 THR A O 1
ATOM 4301 N N . ALA A 1 545 ? 41.808 28.988 -34.800 1.00 82.12 545 ALA A N 1
ATOM 4302 C CA . ALA A 1 545 ? 41.986 30.349 -35.320 1.00 82.12 545 ALA A CA 1
ATOM 4303 C C . ALA A 1 545 ? 43.458 30.758 -35.537 1.00 82.12 545 ALA A C 1
ATOM 4305 O O . ALA A 1 545 ? 43.751 31.328 -36.590 1.00 82.12 545 ALA A O 1
ATOM 4306 N N . PRO A 1 546 ? 44.415 30.437 -34.634 1.00 82.88 546 PRO A N 1
ATOM 4307 C CA . PRO A 1 546 ? 45.816 30.811 -34.832 1.00 82.88 546 PRO A CA 1
ATOM 4308 C C . PRO A 1 546 ? 46.440 30.246 -36.117 1.00 82.88 546 PRO A C 1
ATOM 4310 O O . PRO A 1 546 ? 47.233 30.932 -36.758 1.00 82.88 546 PRO A O 1
ATOM 4313 N N . LEU A 1 547 ? 46.063 29.026 -36.525 1.00 79.25 547 LEU A N 1
ATOM 4314 C CA . LEU A 1 547 ? 46.583 28.391 -37.744 1.00 79.25 547 LEU A CA 1
ATOM 4315 C C . LEU A 1 547 ? 46.071 29.075 -39.010 1.00 79.25 547 LEU A C 1
ATOM 4317 O O . LEU A 1 547 ? 46.792 29.149 -40.002 1.00 79.25 547 LEU A O 1
ATOM 4321 N N . LEU A 1 548 ? 44.830 29.563 -38.981 1.00 80.06 548 LEU A N 1
ATOM 4322 C CA . LEU A 1 548 ? 44.222 30.250 -40.113 1.00 80.06 548 LEU A CA 1
ATOM 4323 C C . LEU A 1 548 ? 44.708 31.702 -40.220 1.00 80.06 548 LEU A C 1
ATOM 4325 O O . LEU A 1 548 ? 45.039 32.156 -41.310 1.00 80.06 548 LEU A O 1
ATOM 4329 N N . VAL A 1 549 ? 44.792 32.415 -39.093 1.00 78.62 549 VAL A N 1
ATOM 4330 C CA . VAL A 1 549 ? 45.223 33.824 -39.034 1.00 78.62 549 VAL A CA 1
ATOM 4331 C C . VAL A 1 549 ? 46.718 33.977 -39.328 1.00 78.62 549 VAL A C 1
ATOM 4333 O O . VAL A 1 549 ? 47.128 34.977 -39.911 1.00 78.62 549 VAL A O 1
ATOM 4336 N N . GLY A 1 550 ? 47.540 32.983 -38.976 1.00 71.56 550 GLY A N 1
ATOM 4337 C CA . GLY A 1 550 ? 48.976 32.974 -39.277 1.00 71.56 550 GLY A CA 1
ATOM 4338 C C . GLY A 1 550 ? 49.323 32.777 -40.760 1.00 71.56 550 GLY A C 1
ATOM 4339 O O . GLY A 1 550 ? 50.491 32.898 -41.130 1.00 71.56 550 GLY A O 1
ATOM 4340 N N . ARG A 1 551 ? 48.341 32.474 -41.620 1.00 72.06 551 ARG A N 1
ATOM 4341 C CA . ARG A 1 551 ? 48.536 32.280 -43.064 1.00 72.06 551 ARG A CA 1
ATOM 4342 C C . ARG A 1 551 ? 48.429 33.617 -43.794 1.00 72.06 551 ARG A C 1
ATOM 4344 O O . ARG A 1 551 ? 47.359 34.214 -43.855 1.00 72.06 551 ARG A O 1
ATOM 4351 N N . ASN A 1 552 ? 49.531 34.070 -44.383 1.00 63.34 552 ASN A N 1
ATOM 4352 C CA . ASN A 1 552 ? 49.594 35.315 -45.150 1.00 63.34 552 ASN A CA 1
ATOM 4353 C C . ASN A 1 552 ? 49.133 35.101 -46.611 1.00 63.34 552 ASN A C 1
ATOM 4355 O O . ASN A 1 552 ? 49.952 35.157 -47.527 1.00 63.34 552 ASN A O 1
ATOM 4359 N N . ASN A 1 553 ? 47.844 34.796 -46.815 1.00 71.38 553 ASN A N 1
ATOM 4360 C CA . ASN A 1 553 ? 47.250 34.479 -48.126 1.00 71.38 553 ASN A CA 1
ATOM 4361 C C . ASN A 1 553 ? 46.038 35.388 -48.432 1.00 71.38 553 ASN A C 1
ATOM 4363 O O . ASN A 1 553 ? 45.324 35.793 -47.522 1.00 71.38 553 ASN A O 1
ATOM 4367 N N . ASP A 1 554 ? 45.724 35.597 -49.715 1.00 78.62 554 ASP A N 1
ATOM 4368 C CA . ASP A 1 554 ? 44.639 36.478 -50.200 1.00 78.62 554 ASP A CA 1
ATOM 4369 C C . ASP A 1 554 ? 43.208 35.906 -50.089 1.00 78.62 554 ASP A C 1
ATOM 4371 O O . ASP A 1 554 ? 42.252 36.465 -50.629 1.00 78.62 554 ASP A O 1
ATOM 4375 N N . TRP A 1 555 ? 43.015 34.787 -49.388 1.00 83.50 555 TRP A N 1
ATOM 4376 C CA . TRP A 1 555 ? 41.711 34.120 -49.318 1.00 83.50 555 TRP A CA 1
ATOM 4377 C C . TRP A 1 555 ? 40.559 34.991 -48.764 1.00 83.50 555 TRP A C 1
ATOM 4379 O O . TRP A 1 555 ? 39.439 34.824 -49.255 1.00 83.50 555 TRP A O 1
ATOM 4389 N N . PRO A 1 556 ? 40.757 35.946 -47.824 1.00 85.75 556 PRO A N 1
ATOM 4390 C CA . PRO A 1 556 ? 39.667 36.822 -47.395 1.00 85.75 556 PRO A CA 1
ATOM 4391 C C . PRO A 1 556 ? 39.193 37.734 -48.537 1.00 85.75 556 PRO A C 1
ATOM 4393 O O . PRO A 1 556 ? 37.994 37.939 -48.723 1.00 85.75 556 PRO A O 1
ATOM 4396 N N . ASN A 1 557 ? 40.127 38.218 -49.364 1.00 84.69 557 ASN A N 1
ATOM 4397 C CA . ASN A 1 557 ? 39.824 39.009 -50.558 1.00 84.69 557 ASN A CA 1
ATOM 4398 C C . ASN A 1 557 ? 39.156 38.160 -51.644 1.00 84.69 557 ASN A C 1
ATOM 4400 O O . ASN A 1 557 ? 38.279 38.634 -52.364 1.00 84.69 557 ASN A O 1
ATOM 4404 N N . HIS A 1 558 ? 39.509 36.880 -51.740 1.00 87.62 558 HIS A N 1
ATOM 4405 C CA . HIS A 1 558 ? 38.802 35.950 -52.609 1.00 87.62 558 HIS A CA 1
ATOM 4406 C C . HIS A 1 558 ? 37.334 35.769 -52.192 1.00 87.62 558 HIS A C 1
ATOM 4408 O O . HIS A 1 558 ? 36.452 35.824 -53.047 1.00 87.62 558 HIS A O 1
ATOM 4414 N N . LEU A 1 559 ? 37.043 35.627 -50.891 1.00 87.31 559 LEU A N 1
ATOM 4415 C CA . LEU A 1 559 ? 35.664 35.569 -50.378 1.00 87.31 559 LEU A CA 1
ATOM 4416 C C . LEU A 1 559 ? 34.871 36.855 -50.650 1.00 87.31 559 LEU A C 1
ATOM 4418 O O . LEU A 1 559 ? 33.667 36.789 -50.912 1.00 87.31 559 LEU A O 1
ATOM 4422 N N . LEU A 1 560 ? 35.547 38.008 -50.670 1.00 86.69 560 LEU A N 1
ATOM 4423 C CA . LEU A 1 560 ? 34.946 39.291 -51.035 1.00 86.69 560 LEU A CA 1
ATOM 4424 C C . LEU A 1 560 ? 34.389 39.295 -52.476 1.00 86.69 560 LEU A C 1
ATOM 4426 O O . LEU A 1 560 ? 33.406 39.974 -52.763 1.00 86.69 560 LEU A O 1
ATOM 4430 N N . VAL A 1 561 ? 34.957 38.516 -53.400 1.00 87.56 561 VAL A N 1
ATOM 4431 C CA . VAL A 1 561 ? 34.407 38.389 -54.764 1.00 87.56 561 VAL A CA 1
ATOM 4432 C C . VAL A 1 561 ? 33.050 37.686 -54.724 1.00 87.56 561 VAL A C 1
ATOM 4434 O O . VAL A 1 561 ? 32.088 38.145 -55.338 1.00 87.56 561 VAL A O 1
ATOM 4437 N N . PHE A 1 562 ? 32.939 36.607 -53.948 1.00 88.56 562 PHE A N 1
ATOM 4438 C CA . PHE A 1 562 ? 31.714 35.813 -53.854 1.00 88.56 562 PHE A CA 1
ATOM 4439 C C . PHE A 1 562 ? 30.586 36.550 -53.121 1.00 88.56 562 PHE A C 1
ATOM 4441 O O . PHE A 1 562 ? 29.429 36.415 -53.516 1.00 88.56 562 PHE A O 1
ATOM 4448 N N . ILE A 1 563 ? 30.894 37.383 -52.116 1.00 85.31 563 ILE A N 1
ATOM 4449 C CA . ILE A 1 563 ? 29.874 38.225 -51.464 1.00 85.31 563 ILE A CA 1
ATOM 4450 C C . ILE A 1 563 ? 29.375 39.346 -52.392 1.00 85.31 563 ILE A C 1
ATOM 4452 O O . ILE A 1 563 ? 28.187 39.674 -52.388 1.00 85.31 563 ILE A O 1
ATOM 4456 N N . CYS A 1 564 ? 30.251 39.892 -53.241 1.00 84.88 564 CYS A N 1
ATOM 4457 C CA . CYS A 1 564 ? 29.887 40.892 -54.249 1.00 84.88 564 CYS A CA 1
ATOM 4458 C C . CYS A 1 564 ? 29.121 40.287 -55.445 1.00 84.88 564 CYS A C 1
ATOM 4460 O O . CYS A 1 564 ? 28.354 40.982 -56.112 1.00 84.88 564 CYS A O 1
ATOM 4462 N N . CYS A 1 565 ? 29.273 38.982 -55.688 1.00 85.38 565 CYS A N 1
ATOM 4463 C CA . CYS A 1 565 ? 28.614 38.241 -56.766 1.00 85.38 565 CYS A CA 1
ATOM 4464 C C . CYS A 1 565 ? 27.578 37.223 -56.266 1.00 85.38 565 CYS A C 1
ATOM 4466 O O . CYS A 1 565 ? 27.378 36.187 -56.892 1.00 85.38 565 CYS A O 1
ATOM 4468 N N . THR A 1 566 ? 26.858 37.515 -55.178 1.00 83.62 566 THR A N 1
ATOM 4469 C CA . THR A 1 566 ? 25.838 36.593 -54.627 1.00 83.62 566 THR A CA 1
ATOM 4470 C C . THR A 1 566 ? 24.732 36.212 -55.617 1.00 83.62 566 THR A C 1
ATOM 4472 O O . THR A 1 566 ? 24.164 35.131 -55.512 1.00 83.62 566 THR A O 1
ATOM 4475 N N . HIS A 1 567 ? 24.476 37.054 -56.622 1.00 83.69 567 HIS A N 1
ATOM 4476 C CA . HIS A 1 567 ? 23.550 36.794 -57.729 1.00 83.69 567 HIS A CA 1
ATOM 4477 C C . HIS A 1 567 ? 24.017 35.693 -58.701 1.00 83.69 567 HIS A C 1
ATOM 4479 O O . HIS A 1 567 ? 23.240 35.273 -59.552 1.00 83.69 567 HIS A O 1
ATOM 4485 N N . TYR A 1 568 ? 25.265 35.225 -58.600 1.00 88.94 568 TYR A N 1
ATOM 4486 C CA . TYR A 1 568 ? 25.744 34.063 -59.354 1.00 88.94 568 TYR A CA 1
ATOM 4487 C C . TYR A 1 568 ? 25.255 32.738 -58.763 1.00 88.94 568 TYR A C 1
ATOM 4489 O O . TYR A 1 568 ? 25.300 31.717 -59.447 1.00 88.94 568 TYR A O 1
ATOM 4497 N N . PHE A 1 569 ? 24.813 32.734 -57.504 1.00 89.25 569 PHE A N 1
ATOM 4498 C CA . PHE A 1 569 ? 24.331 31.533 -56.837 1.00 89.25 569 PHE A CA 1
ATOM 4499 C C . PHE A 1 569 ? 22.816 31.420 -56.979 1.00 89.25 569 PHE A C 1
ATOM 4501 O O . PHE A 1 569 ? 22.073 32.301 -56.551 1.00 89.25 569 PHE A O 1
ATOM 4508 N N . ASN A 1 570 ? 22.352 30.291 -57.515 1.00 87.69 570 ASN A N 1
ATOM 4509 C CA . ASN A 1 570 ? 20.930 29.948 -57.483 1.00 87.69 570 ASN A CA 1
ATOM 4510 C C . ASN A 1 570 ? 20.490 29.511 -56.078 1.00 87.69 570 ASN A C 1
ATOM 4512 O O . ASN A 1 570 ? 19.344 29.737 -55.695 1.00 87.69 570 ASN A O 1
ATOM 4516 N N . ASN A 1 571 ? 21.395 28.898 -55.305 1.00 87.75 571 ASN A N 1
ATOM 4517 C CA . ASN A 1 571 ? 21.139 28.480 -53.934 1.00 87.75 571 ASN A CA 1
ATOM 4518 C C . ASN A 1 571 ? 21.344 29.652 -52.945 1.00 87.75 571 ASN A C 1
ATOM 4520 O O . ASN A 1 571 ? 22.485 30.049 -52.679 1.00 87.75 571 ASN A O 1
ATOM 4524 N N . PRO A 1 572 ? 20.268 30.184 -52.330 1.00 83.12 572 PRO A N 1
ATOM 4525 C CA . PRO A 1 572 ? 20.371 31.298 -51.390 1.00 83.12 572 PRO A CA 1
ATOM 4526 C C . PRO A 1 572 ? 21.072 30.919 -50.075 1.00 83.12 572 PRO A C 1
ATOM 4528 O O . PRO A 1 572 ? 21.550 31.803 -49.363 1.00 83.12 572 PRO A O 1
ATOM 4531 N N . PHE A 1 573 ? 21.147 29.629 -49.728 1.00 85.44 573 PHE A N 1
ATOM 4532 C CA . PHE A 1 573 ? 21.847 29.165 -48.528 1.00 85.44 573 PHE A CA 1
ATOM 4533 C C . PHE A 1 573 ? 23.365 29.247 -48.693 1.00 85.44 573 PHE A C 1
ATOM 4535 O O . PHE A 1 573 ? 24.038 29.703 -47.771 1.00 85.44 573 PHE A O 1
ATOM 4542 N N . LEU A 1 574 ? 23.893 28.913 -49.874 1.00 88.81 574 LEU A N 1
ATOM 4543 C CA . LEU A 1 574 ? 25.319 29.060 -50.176 1.00 88.81 574 LEU A CA 1
ATOM 4544 C C . LEU A 1 574 ? 25.744 30.536 -50.128 1.00 88.81 574 LEU A C 1
ATOM 4546 O O . LEU A 1 574 ? 26.733 30.882 -49.484 1.00 88.81 574 LEU A O 1
ATOM 4550 N N . ALA A 1 575 ? 24.941 31.426 -50.723 1.00 85.19 575 ALA A N 1
ATOM 4551 C CA . ALA A 1 575 ? 25.157 32.871 -50.641 1.00 85.19 575 ALA A CA 1
ATOM 4552 C C . ALA A 1 575 ? 25.149 33.378 -49.185 1.00 85.19 575 ALA A C 1
ATOM 4554 O O . ALA A 1 575 ? 25.998 34.183 -48.799 1.00 85.19 575 ALA A O 1
ATOM 4555 N N . ALA A 1 576 ? 24.223 32.884 -48.356 1.00 84.00 576 ALA A N 1
ATOM 4556 C CA . ALA A 1 576 ? 24.165 33.230 -46.938 1.00 84.00 576 ALA A CA 1
ATOM 4557 C C . ALA A 1 576 ? 25.391 32.729 -46.158 1.00 84.00 576 ALA A C 1
ATOM 4559 O O . ALA A 1 576 ? 25.899 33.451 -45.303 1.00 84.00 576 ALA A O 1
ATOM 4560 N N . LYS A 1 577 ? 25.895 31.534 -46.474 1.00 87.56 577 LYS A N 1
ATOM 4561 C CA . LYS A 1 577 ? 27.082 30.954 -45.836 1.00 87.56 577 LYS A CA 1
ATOM 4562 C C . LYS A 1 577 ? 28.352 31.748 -46.147 1.00 87.56 577 LYS A C 1
ATOM 4564 O O . LYS A 1 577 ? 29.152 31.994 -45.251 1.00 87.56 577 LYS A O 1
ATOM 4569 N N . VAL A 1 578 ? 28.506 32.237 -47.382 1.00 89.00 578 VAL A N 1
ATOM 4570 C CA . VAL A 1 578 ? 29.594 33.169 -47.748 1.00 89.00 578 VAL A CA 1
ATOM 4571 C C . VAL A 1 578 ? 29.555 34.419 -46.861 1.00 89.00 578 VAL A C 1
ATOM 4573 O O . VAL A 1 578 ? 30.580 34.834 -46.322 1.00 89.00 578 VAL A O 1
ATOM 4576 N N . VAL A 1 579 ? 28.367 35.001 -46.674 1.00 85.56 579 VAL A N 1
ATOM 4577 C CA . VAL A 1 579 ? 28.166 36.191 -45.828 1.00 85.56 579 VAL A CA 1
ATOM 4578 C C . VAL A 1 579 ? 28.472 35.886 -44.361 1.00 85.56 579 VAL A C 1
ATOM 4580 O O . VAL A 1 579 ? 29.101 36.702 -43.692 1.00 85.56 579 VAL A O 1
ATOM 4583 N N . GLU A 1 580 ? 28.073 34.715 -43.863 1.00 86.06 580 GLU A N 1
ATOM 4584 C CA . GLU A 1 580 ? 28.364 34.267 -42.498 1.00 86.06 580 GLU A CA 1
ATOM 4585 C C . GLU A 1 580 ? 29.872 34.135 -42.247 1.00 86.06 580 GLU A C 1
ATOM 4587 O O . GLU A 1 580 ? 30.368 34.632 -41.237 1.00 86.06 580 GLU A O 1
ATOM 4592 N N . VAL A 1 581 ? 30.626 33.537 -43.176 1.00 88.31 581 VAL A N 1
ATOM 4593 C CA . VAL A 1 581 ? 32.090 33.422 -43.051 1.00 88.31 581 VAL A CA 1
ATOM 4594 C C . VAL A 1 581 ? 32.757 34.792 -43.039 1.00 88.31 581 VAL A C 1
ATOM 4596 O O . VAL A 1 581 ? 33.598 35.046 -42.180 1.00 88.31 581 VAL A O 1
ATOM 4599 N N . VAL A 1 582 ? 32.348 35.708 -43.921 1.00 85.44 582 VAL A N 1
ATOM 4600 C CA . VAL A 1 582 ? 32.860 37.090 -43.921 1.00 85.44 582 VAL A CA 1
ATOM 4601 C C . VAL A 1 582 ? 32.492 37.822 -42.624 1.00 85.44 582 VAL A C 1
ATOM 4603 O O . VAL A 1 582 ? 33.317 38.554 -42.082 1.00 85.44 582 VAL A O 1
ATOM 4606 N N . MET A 1 583 ? 31.300 37.585 -42.066 1.00 82.44 583 MET A N 1
ATOM 4607 C CA . MET A 1 583 ? 30.909 38.117 -40.757 1.00 82.44 583 MET A CA 1
ATOM 4608 C C . MET A 1 583 ? 31.800 37.582 -39.636 1.00 82.44 583 MET A C 1
ATOM 4610 O O . MET A 1 583 ? 32.207 38.351 -38.767 1.00 82.44 583 MET A O 1
ATOM 4614 N N . MET A 1 584 ? 32.133 36.291 -39.649 1.00 84.06 584 MET A N 1
ATOM 4615 C CA . MET A 1 584 ? 33.033 35.710 -38.652 1.00 84.06 584 MET A CA 1
ATOM 4616 C C . MET A 1 584 ? 34.431 36.330 -38.684 1.00 84.06 584 MET A C 1
ATOM 4618 O O . MET A 1 584 ? 35.117 36.266 -37.673 1.00 84.06 584 MET A O 1
ATOM 4622 N N . LEU A 1 585 ? 34.845 36.970 -39.783 1.00 85.38 585 LEU A N 1
ATOM 4623 C CA . LEU A 1 585 ? 36.102 37.722 -39.825 1.00 85.38 585 LEU A CA 1
ATOM 4624 C C . LEU A 1 585 ? 36.034 39.042 -39.055 1.00 85.38 585 LEU A C 1
ATOM 4626 O O . LEU A 1 585 ? 37.076 39.543 -38.644 1.00 85.38 585 LEU A O 1
ATOM 4630 N N . THR A 1 586 ? 34.843 39.612 -38.843 1.00 84.81 586 THR A N 1
ATOM 4631 C CA . THR A 1 586 ? 34.712 40.911 -38.171 1.00 84.81 586 THR A CA 1
ATOM 4632 C C . THR A 1 586 ? 35.279 40.851 -36.743 1.00 84.81 586 THR A C 1
ATOM 4634 O O . THR A 1 586 ? 34.960 39.921 -35.997 1.00 84.81 586 THR A O 1
ATOM 4637 N N . PRO A 1 587 ? 36.057 41.858 -36.296 1.00 82.69 587 PRO A N 1
ATOM 4638 C CA . PRO A 1 587 ? 36.640 41.874 -34.952 1.00 82.69 587 PRO A CA 1
ATOM 4639 C C . PRO A 1 587 ? 35.595 41.824 -33.831 1.00 82.69 587 PRO A C 1
ATOM 4641 O O . PRO A 1 587 ? 35.885 41.331 -32.745 1.00 82.69 587 PRO A O 1
ATOM 4644 N N . ALA A 1 588 ? 34.379 42.318 -34.096 1.00 81.94 588 ALA A N 1
ATOM 4645 C CA . ALA A 1 588 ? 33.254 42.271 -33.164 1.00 81.94 588 ALA A CA 1
ATOM 4646 C C . ALA A 1 588 ? 32.750 40.840 -32.901 1.00 81.94 588 ALA A C 1
ATOM 4648 O O . ALA A 1 588 ? 32.199 40.572 -31.836 1.00 81.94 588 ALA A O 1
ATOM 4649 N N . VAL A 1 589 ? 32.935 39.927 -33.861 1.00 81.00 589 VAL A N 1
ATOM 4650 C CA . VAL A 1 589 ? 32.523 38.519 -33.765 1.00 81.00 589 VAL A CA 1
ATOM 4651 C C . VAL A 1 589 ? 33.709 37.632 -33.401 1.00 81.00 589 VAL A C 1
ATOM 4653 O O . VAL A 1 589 ? 33.584 36.760 -32.543 1.00 81.00 589 VAL A O 1
ATOM 4656 N N . MET A 1 590 ? 34.872 37.868 -34.011 1.00 82.00 590 MET A N 1
ATOM 4657 C CA . MET A 1 590 ? 36.098 37.125 -33.744 1.00 82.00 590 MET A CA 1
ATOM 4658 C C . MET A 1 590 ? 37.307 38.067 -33.679 1.00 82.00 590 MET A C 1
ATOM 4660 O O . MET A 1 590 ? 37.929 38.357 -34.703 1.00 82.00 590 MET A O 1
ATOM 4664 N N . PRO A 1 591 ? 37.719 38.498 -32.472 1.00 83.44 591 PRO A N 1
ATOM 4665 C CA . PRO A 1 591 ? 38.858 39.403 -32.305 1.00 83.44 591 PRO A CA 1
ATOM 4666 C C . PRO A 1 591 ? 40.161 38.872 -32.919 1.00 83.44 591 PRO A C 1
ATOM 4668 O O . PRO A 1 591 ? 40.953 39.635 -33.464 1.00 83.44 591 PRO A O 1
ATOM 4671 N N . ALA A 1 592 ? 40.365 37.549 -32.897 1.00 80.38 592 ALA A N 1
ATOM 4672 C CA . ALA A 1 592 ? 41.548 36.907 -33.470 1.00 80.38 592 ALA A CA 1
ATOM 4673 C C . ALA A 1 592 ? 41.670 37.094 -34.996 1.00 80.38 592 ALA A C 1
ATOM 4675 O O . ALA A 1 592 ? 42.780 37.059 -35.520 1.00 80.38 592 ALA A O 1
ATOM 4676 N N . ALA A 1 593 ? 40.563 37.327 -35.711 1.00 82.69 593 ALA A N 1
ATOM 4677 C CA . ALA A 1 593 ? 40.542 37.495 -37.164 1.00 82.69 593 ALA A CA 1
ATOM 4678 C C . ALA A 1 593 ? 40.761 38.952 -37.622 1.00 82.69 593 ALA A C 1
ATOM 4680 O O . ALA A 1 593 ? 40.696 39.236 -38.818 1.00 82.69 593 ALA A O 1
ATOM 4681 N N . GLN A 1 594 ? 41.068 39.878 -36.703 1.00 84.75 594 GLN A N 1
ATOM 4682 C CA . GLN A 1 594 ? 41.168 41.315 -36.983 1.00 84.75 594 GLN A CA 1
ATOM 4683 C C . GLN A 1 594 ? 42.091 41.660 -38.164 1.00 84.75 594 GLN A C 1
ATOM 4685 O O . GLN A 1 594 ? 41.740 42.493 -38.998 1.00 84.75 594 GLN A O 1
ATOM 4690 N N . ASN A 1 595 ? 43.244 40.997 -38.278 1.00 84.75 595 ASN A N 1
ATOM 4691 C CA . ASN A 1 595 ? 44.179 41.238 -39.381 1.00 84.75 595 ASN A CA 1
ATOM 4692 C C . ASN A 1 595 ? 43.588 40.843 -40.743 1.00 84.75 595 ASN A C 1
ATOM 4694 O O . ASN A 1 595 ? 43.784 41.554 -41.726 1.00 84.75 595 ASN A O 1
ATOM 4698 N N . LEU A 1 596 ? 42.831 39.744 -40.793 1.00 85.62 596 LEU A N 1
ATOM 4699 C CA . LEU A 1 596 ? 42.156 39.273 -42.004 1.00 85.62 596 LEU A CA 1
ATOM 4700 C C . LEU A 1 596 ? 41.005 40.211 -42.383 1.00 85.62 596 LEU A C 1
ATOM 4702 O O . LEU A 1 596 ? 40.832 40.536 -43.554 1.00 85.62 596 LEU A O 1
ATOM 4706 N N . TRP A 1 597 ? 40.257 40.712 -41.397 1.00 85.94 597 TRP A N 1
ATOM 4707 C CA . TRP A 1 597 ? 39.221 41.720 -41.633 1.00 85.94 597 TRP A CA 1
ATOM 4708 C C . TRP A 1 597 ? 39.774 43.001 -42.248 1.00 85.94 597 TRP A C 1
ATOM 4710 O O . TRP A 1 597 ? 39.197 43.527 -43.200 1.00 85.94 597 TRP A O 1
ATOM 4720 N N . TYR A 1 598 ? 40.914 43.488 -41.747 1.00 85.38 598 TYR A N 1
ATOM 4721 C CA . TYR A 1 598 ? 41.549 44.674 -42.314 1.00 85.38 598 TYR A CA 1
ATOM 4722 C C . TYR A 1 598 ? 42.000 44.473 -43.764 1.00 85.38 598 TYR A C 1
ATOM 4724 O O . TYR A 1 598 ? 41.993 45.441 -44.520 1.00 85.38 598 TYR A O 1
ATOM 4732 N N . GLN A 1 599 ? 42.349 43.252 -44.179 1.00 82.38 599 GLN A N 1
ATOM 4733 C CA . GLN A 1 599 ? 42.624 42.964 -45.591 1.00 82.38 599 GLN A CA 1
ATOM 4734 C C . GLN A 1 599 ? 41.358 43.116 -46.443 1.00 82.38 599 GLN A C 1
ATOM 4736 O O . GLN A 1 599 ? 41.404 43.773 -47.480 1.00 82.38 599 GLN A O 1
ATOM 4741 N N . VAL A 1 600 ? 40.226 42.580 -45.972 1.00 84.12 600 VAL A N 1
ATOM 4742 C CA . VAL A 1 600 ? 38.940 42.647 -46.684 1.00 84.12 600 VAL A CA 1
ATOM 4743 C C . VAL A 1 600 ? 38.446 44.085 -46.808 1.00 84.12 600 VAL A C 1
ATOM 4745 O O . VAL A 1 600 ? 38.149 44.530 -47.913 1.00 84.12 600 VAL A O 1
ATOM 4748 N N . ILE A 1 601 ? 38.359 44.828 -45.699 1.00 83.56 601 ILE A N 1
ATOM 4749 C CA . ILE A 1 601 ? 37.715 46.153 -45.687 1.00 83.56 601 ILE A CA 1
ATOM 4750 C C . ILE A 1 601 ? 38.525 47.219 -46.433 1.00 83.56 601 ILE A C 1
ATOM 4752 O O . ILE A 1 601 ? 37.946 48.132 -47.012 1.00 83.56 601 ILE A O 1
ATOM 4756 N N . ASN A 1 602 ? 39.856 47.087 -46.456 1.00 83.69 602 ASN A N 1
ATOM 4757 C CA . ASN A 1 602 ? 40.738 48.015 -47.166 1.00 83.69 602 ASN A CA 1
ATOM 4758 C C . ASN A 1 602 ? 40.920 47.648 -48.649 1.00 83.69 602 ASN A C 1
ATOM 4760 O O . ASN A 1 602 ? 41.633 48.351 -49.366 1.00 83.69 602 ASN A O 1
ATOM 4764 N N . SER A 1 603 ? 40.300 46.563 -49.125 1.00 83.19 603 SER A N 1
ATOM 4765 C CA . SER A 1 603 ? 40.307 46.214 -50.544 1.00 83.19 603 SER A CA 1
ATOM 4766 C C . SER A 1 603 ? 39.529 47.264 -51.356 1.00 83.19 603 SER A C 1
ATOM 4768 O O . SER A 1 603 ? 38.408 47.612 -50.966 1.00 83.19 603 SER A O 1
ATOM 4770 N N . PRO A 1 604 ? 40.047 47.746 -52.506 1.00 80.25 604 PRO A N 1
ATOM 4771 C CA . PRO A 1 604 ? 39.340 48.707 -53.360 1.00 80.25 604 PRO A CA 1
ATOM 4772 C C . PRO A 1 604 ? 37.912 48.259 -53.713 1.00 80.25 604 PRO A C 1
ATOM 4774 O O . PRO A 1 604 ? 36.973 49.053 -53.675 1.00 80.25 604 PRO A O 1
ATOM 4777 N N . MET A 1 605 ? 37.725 46.957 -53.952 1.00 80.69 605 MET A N 1
ATOM 4778 C CA . MET A 1 605 ? 36.423 46.357 -54.246 1.00 80.69 605 MET A CA 1
ATOM 4779 C C . MET A 1 605 ? 35.446 46.414 -53.064 1.00 80.69 605 MET A C 1
ATOM 4781 O O . MET A 1 605 ? 34.235 46.512 -53.277 1.00 80.69 605 MET A O 1
ATOM 4785 N N . ALA A 1 606 ? 35.938 46.355 -51.822 1.00 81.19 606 ALA A N 1
ATOM 4786 C CA . ALA A 1 606 ? 35.079 46.427 -50.646 1.00 81.19 606 ALA A CA 1
ATOM 4787 C C . ALA A 1 606 ? 34.469 47.823 -50.502 1.00 81.19 606 ALA A C 1
ATOM 4789 O O . ALA A 1 606 ? 33.260 47.948 -50.310 1.00 81.19 606 ALA A O 1
ATOM 4790 N N . MET A 1 607 ? 35.289 48.860 -50.678 1.00 76.62 607 MET A N 1
ATOM 4791 C CA . MET A 1 607 ? 34.873 50.261 -50.563 1.00 76.62 607 MET A CA 1
ATOM 4792 C C . MET A 1 607 ? 33.766 50.639 -51.554 1.00 76.62 607 MET A C 1
ATOM 4794 O O . MET A 1 607 ? 32.901 51.449 -51.231 1.00 76.62 607 MET A O 1
ATOM 4798 N N . GLU A 1 608 ? 33.763 50.035 -52.743 1.00 75.75 608 GLU A N 1
ATOM 4799 C CA . GLU A 1 608 ? 32.786 50.337 -53.791 1.00 75.75 608 GLU A CA 1
ATOM 4800 C C . GLU A 1 608 ? 31.566 49.396 -53.768 1.00 75.75 608 GLU A C 1
ATOM 4802 O O . GLU A 1 608 ? 30.428 49.840 -53.939 1.00 75.75 608 GLU A O 1
ATOM 4807 N N . LYS A 1 609 ? 31.776 48.086 -53.565 1.00 77.44 609 LYS A N 1
ATOM 4808 C CA . LYS A 1 609 ? 30.761 47.056 -53.867 1.00 77.44 609 LYS A CA 1
ATOM 4809 C C . LYS A 1 609 ? 30.260 46.270 -52.658 1.00 77.44 609 LYS A C 1
ATOM 4811 O O . LYS A 1 609 ? 29.182 45.678 -52.757 1.00 77.44 609 LYS A O 1
ATOM 4816 N N . LEU A 1 610 ? 30.954 46.281 -51.517 1.00 78.38 610 LEU A N 1
ATOM 4817 C CA . LEU A 1 610 ? 30.567 45.470 -50.352 1.00 78.38 610 LEU A CA 1
ATOM 4818 C C . LEU A 1 610 ? 29.254 45.952 -49.726 1.00 78.38 610 LEU A C 1
ATOM 4820 O O . LEU A 1 610 ? 28.331 45.157 -49.560 1.00 78.38 610 LEU A O 1
ATOM 4824 N N . PHE A 1 611 ? 29.132 47.252 -49.439 1.00 74.81 611 PHE A N 1
ATOM 4825 C CA . PHE A 1 611 ? 27.926 47.813 -48.820 1.00 74.81 611 PHE A CA 1
ATOM 4826 C C . PHE A 1 611 ? 26.665 47.623 -49.693 1.00 74.81 611 PHE A C 1
ATOM 4828 O O . PHE A 1 611 ? 25.685 47.062 -49.194 1.00 74.81 611 PHE A O 1
ATOM 4835 N N . PRO A 1 612 ? 26.663 47.962 -51.003 1.00 75.38 612 PRO A N 1
ATOM 4836 C CA . PRO A 1 612 ? 25.518 47.687 -51.875 1.00 75.38 612 PRO A CA 1
ATOM 4837 C C . PRO A 1 612 ? 25.153 46.198 -51.962 1.00 75.38 612 PRO A C 1
ATOM 4839 O O . PRO A 1 612 ? 23.970 45.855 -52.028 1.00 75.38 612 PRO A O 1
ATOM 4842 N N . SER A 1 613 ? 26.149 45.308 -51.950 1.00 75.25 613 SER A N 1
ATOM 4843 C CA . SER A 1 613 ? 25.932 43.858 -52.030 1.00 75.25 613 SER A CA 1
ATOM 4844 C C . SER A 1 613 ? 25.323 43.301 -50.742 1.00 75.25 613 SER A C 1
ATOM 4846 O O . SER A 1 613 ? 24.370 42.527 -50.803 1.00 75.25 613 SER A O 1
ATOM 4848 N N . LEU A 1 614 ? 25.780 43.764 -49.575 1.00 72.12 614 LEU A N 1
ATOM 4849 C CA . LEU A 1 614 ? 25.202 43.408 -48.275 1.00 72.12 614 LEU A CA 1
ATOM 4850 C C . LEU A 1 614 ? 23.758 43.900 -48.124 1.00 72.12 614 LEU A C 1
ATOM 4852 O O . LEU A 1 614 ? 22.910 43.171 -47.608 1.00 72.12 614 LEU A O 1
ATOM 4856 N N . VAL A 1 615 ? 23.446 45.104 -48.615 1.00 70.88 615 VAL A N 1
ATOM 4857 C CA . VAL A 1 615 ? 22.073 45.631 -48.626 1.00 70.88 615 VAL A CA 1
ATOM 4858 C C . VAL A 1 615 ? 21.170 44.773 -49.516 1.00 70.88 615 VAL A C 1
ATOM 4860 O O . VAL A 1 615 ? 20.089 44.385 -49.078 1.00 70.88 615 VAL A O 1
ATOM 4863 N N . LYS A 1 616 ? 21.616 44.392 -50.722 1.00 68.62 616 LYS A N 1
ATOM 4864 C CA . LYS A 1 616 ? 20.862 43.481 -51.606 1.00 68.62 616 LYS A CA 1
ATOM 4865 C C . LYS A 1 616 ? 20.589 42.124 -50.950 1.00 68.62 616 LYS A C 1
ATOM 4867 O O . LYS A 1 616 ? 19.471 41.625 -51.035 1.00 68.62 616 LYS A O 1
ATOM 4872 N N . VAL A 1 617 ? 21.570 41.561 -50.245 1.00 63.88 617 VAL A N 1
ATOM 4873 C CA . VAL A 1 617 ? 21.405 40.307 -49.490 1.00 63.88 617 VAL A CA 1
ATOM 4874 C C . VAL A 1 617 ? 20.424 40.473 -48.318 1.00 63.88 617 VAL A C 1
ATOM 4876 O O . VAL A 1 617 ? 19.604 39.588 -48.085 1.00 63.88 617 VAL A O 1
ATOM 4879 N N . ARG A 1 618 ? 20.439 41.618 -47.617 1.00 57.84 618 ARG A N 1
ATOM 4880 C CA . ARG A 1 618 ? 19.496 41.942 -46.525 1.00 57.84 618 ARG A CA 1
ATOM 4881 C C . ARG A 1 618 ? 18.039 41.974 -46.987 1.00 57.84 618 ARG A C 1
ATOM 4883 O O . ARG A 1 618 ? 17.164 41.543 -46.249 1.00 57.84 618 ARG A O 1
ATOM 4890 N N . PHE A 1 619 ? 17.778 42.480 -48.191 1.00 51.62 619 PHE A N 1
ATOM 4891 C CA . PHE A 1 619 ? 16.427 42.532 -48.759 1.00 51.62 619 PHE A CA 1
ATOM 4892 C C . PHE A 1 619 ? 15.902 41.157 -49.208 1.00 51.62 619 PHE A C 1
ATOM 4894 O O . PHE A 1 619 ? 14.693 40.983 -49.312 1.00 51.62 619 PHE A O 1
ATOM 4901 N N . LEU A 1 620 ? 16.779 40.170 -49.427 1.00 52.53 620 LEU A N 1
ATOM 4902 C CA . LEU A 1 620 ? 16.393 38.797 -49.787 1.00 52.53 620 LEU A CA 1
ATOM 4903 C C . LEU A 1 620 ? 16.042 37.917 -48.570 1.00 52.53 620 LEU A C 1
ATOM 4905 O O . LEU A 1 620 ? 15.435 36.861 -48.737 1.00 52.53 620 LEU A O 1
ATOM 4909 N N . ARG A 1 621 ? 16.394 38.334 -47.346 1.00 54.34 621 ARG A N 1
ATOM 4910 C CA . ARG A 1 621 ? 16.018 37.663 -46.090 1.00 54.34 621 ARG A CA 1
ATOM 4911 C C . ARG A 1 621 ? 15.604 38.691 -45.038 1.00 54.34 621 ARG A C 1
ATOM 4913 O O . ARG A 1 621 ? 16.447 39.274 -44.357 1.00 54.34 621 ARG A O 1
ATOM 4920 N N . GLU A 1 622 ? 14.298 38.872 -44.854 1.00 45.38 622 GLU A N 1
ATOM 4921 C CA . GLU A 1 622 ? 13.764 39.596 -43.697 1.00 45.38 622 GLU A CA 1
ATOM 4922 C C . GLU A 1 622 ? 14.255 38.917 -42.397 1.00 45.38 622 GLU A C 1
ATOM 4924 O O . GLU A 1 622 ? 13.997 37.738 -42.168 1.00 45.38 622 GLU A O 1
ATOM 4929 N N . ASN A 1 623 ? 14.962 39.670 -41.543 1.00 48.19 623 ASN A N 1
ATOM 4930 C CA . ASN A 1 623 ? 15.424 39.302 -40.188 1.00 48.19 623 ASN A CA 1
ATOM 4931 C C . ASN A 1 623 ? 16.736 38.511 -40.003 1.00 48.19 623 ASN A C 1
ATOM 4933 O O . ASN A 1 623 ? 16.840 37.689 -39.094 1.00 48.19 623 ASN A O 1
ATOM 4937 N N . SER A 1 624 ? 17.815 38.831 -40.717 1.00 50.78 624 SER A N 1
ATOM 4938 C CA . SER A 1 624 ? 19.158 38.398 -40.292 1.00 50.78 624 SER A CA 1
ATOM 4939 C C . SER A 1 624 ? 19.873 39.483 -39.467 1.00 50.78 624 SER A C 1
ATOM 4941 O O . SER A 1 624 ? 20.479 40.392 -40.036 1.00 50.78 624 SER A O 1
ATOM 4943 N N . LYS A 1 625 ? 19.863 39.362 -38.121 1.00 52.31 625 LYS A N 1
ATOM 4944 C CA . LYS A 1 625 ? 20.713 40.138 -37.169 1.00 52.31 625 LYS A CA 1
ATOM 4945 C C . LYS A 1 625 ? 22.187 40.235 -37.624 1.00 52.31 625 LYS A C 1
ATOM 4947 O O . LYS A 1 625 ? 22.864 41.215 -37.345 1.00 52.31 625 LYS A O 1
ATOM 4952 N N . ILE A 1 626 ? 22.623 39.233 -38.385 1.00 52.66 626 ILE A N 1
ATOM 4953 C CA . ILE A 1 626 ? 23.917 39.049 -39.059 1.00 52.66 626 ILE A CA 1
ATOM 4954 C C . ILE A 1 626 ? 24.301 40.242 -39.954 1.00 52.66 626 ILE A C 1
ATOM 4956 O O . ILE A 1 626 ? 25.420 40.733 -39.873 1.00 52.66 626 ILE A O 1
ATOM 4960 N N . VAL A 1 627 ? 23.377 40.769 -40.767 1.00 55.47 627 VAL A N 1
ATOM 4961 C CA . VAL A 1 627 ? 23.700 41.869 -41.701 1.00 55.47 627 VAL A CA 1
ATOM 4962 C C . VAL A 1 627 ? 23.774 43.218 -40.980 1.00 55.47 627 VAL A C 1
ATOM 4964 O O . VAL A 1 627 ? 24.492 44.111 -41.408 1.00 55.47 627 VAL A O 1
ATOM 4967 N N . VAL A 1 628 ? 23.076 43.366 -39.850 1.00 56.69 628 VAL A N 1
ATOM 4968 C CA . VAL A 1 628 ? 23.136 44.582 -39.021 1.00 56.69 628 VAL A CA 1
ATOM 4969 C C . VAL A 1 628 ? 24.506 44.731 -38.350 1.00 56.69 628 VAL A C 1
ATOM 4971 O O . VAL A 1 628 ? 24.985 45.848 -38.224 1.00 56.69 628 V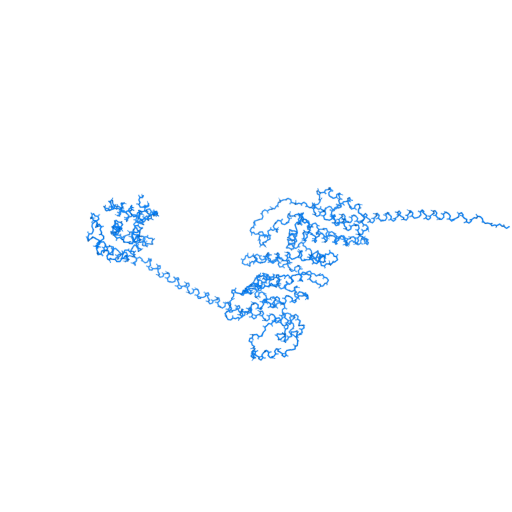AL A O 1
ATOM 4974 N N . ILE A 1 629 ? 25.156 43.623 -37.977 1.00 56.91 629 ILE A N 1
ATOM 4975 C CA . ILE A 1 629 ? 26.498 43.625 -37.366 1.00 56.91 629 ILE A CA 1
ATOM 4976 C C . ILE A 1 629 ? 27.595 43.985 -38.380 1.00 56.91 629 ILE A C 1
ATOM 4978 O O . ILE A 1 629 ? 28.592 44.567 -37.993 1.00 56.91 629 ILE A O 1
ATOM 4982 N N . LEU A 1 630 ? 27.414 43.662 -39.665 1.00 57.22 630 LEU A N 1
ATOM 4983 C CA . LEU A 1 630 ? 28.354 44.030 -40.735 1.00 57.22 630 LEU A CA 1
ATOM 4984 C C . LEU A 1 630 ? 28.195 45.481 -41.226 1.00 57.22 630 LEU A C 1
ATOM 4986 O O . LEU A 1 630 ? 29.107 46.011 -41.855 1.00 57.22 630 LEU A O 1
ATOM 4990 N N . LEU A 1 631 ? 27.018 46.084 -41.022 1.00 58.34 631 LEU A N 1
ATOM 4991 C CA . LEU A 1 631 ? 26.700 47.454 -41.450 1.00 58.34 631 LEU A CA 1
ATOM 4992 C C . LEU A 1 631 ? 27.006 48.515 -40.378 1.00 58.34 631 LEU A C 1
ATOM 4994 O O . LEU A 1 631 ? 27.090 49.692 -40.726 1.00 58.34 631 LEU A O 1
ATOM 4998 N N . ASN A 1 632 ? 27.119 48.100 -39.113 1.00 50.53 632 ASN A N 1
ATOM 4999 C CA . ASN A 1 632 ? 27.573 48.916 -37.981 1.00 50.53 632 ASN A CA 1
ATOM 5000 C C . ASN A 1 632 ? 29.075 48.733 -37.780 1.00 50.53 632 ASN A C 1
ATOM 5002 O O . ASN A 1 632 ? 29.720 49.718 -37.361 1.00 50.53 632 ASN A O 1
#

pLDDT: mean 86.81, std 13.63, range [32.06, 98.44]

Radius of gyration: 46.58 Å; chains: 1; bounding box: 121×90×156 Å

Secondary structure (DSSP, 8-state):
------STTSHHHHHHHHHHHHHHHHHHHHHHHHHHHHHHHHHHHHHHT-SSS--GGGTT-HHHHHHHHHHHHHS-TT-HHHHHHHHHHHHHHHHHTPPPPP-------TTSSHHHHHT-GGGGTGGGSHHHHHHHHHHHHHHHHHHHTT-TT--HHHHHHHHHHHHHHHHHHHHHHHTTTTTTS-HHHHHHHHHHHHHTT-S-HHHHHHHHHHHH-TTTS-TTHHHHHHHHHHHHHHHHHHT--GGG--HHHHHHHHHHHHHHHT--BTTB-HHHHHHHHSTTTSPPP-SS-HHHHHHHHSSSHHHHHSS-TTSHHHHHHHHHHHHHHHSHHHHHHHHHHHHHHHHTTGGGGSTT--TTSS--HHHHHHHHHHHHHHHTT--GGGS-TTGGGSTT-SS--TTSPPSSS-HHHHHHHHHTSPPP----HHHHHHHHHHHHHHTTHHHHHHHHHHHHHHHHHHHHHHHHHHHHHHHHHHHHH-HHHHHHHHHHHHHHHHHHHHHHSTT--TTSPPPSS--HHHHTS-THHHHHHHHHHHHHHHH-HHHHHT---SHHHHHHHHHHTGGG-S-HHHHHHHHHHHHHHSTTT-GGGHHHHHHHHTSHHIIIIIHHHHHHHHHHSTT-HHHHHHH-

Foldseek 3Di:
DDDDDPDPPPPVVVVVVVVVVVVVVVVVVVVVQVVVLVVLLQLLCVLLQLPPRHDPQCPVVVVLSVVLSVLSVVFRLQDPVTVLVSSLVNLLVSLLPRDFDDDPLDPDPQCPDLCNLLVNVLLSCLCRDSLLVSLVSLVSSLVSLVVVCPDPPDDPSNNVSSVSVNLSSLLVLLCLCLQVSPPSHGNLSNLSSVLSCLLVVNDDLVSLLVNCVQCPDVVRHDVCSNVSRCVVNLVSLQSSLLSDAVVVVPVSSVVSSLSSLLSLLVHDDPNARVVLLSLLPDCQQQDDDDDQLQQACLLNSHSCNSLLLYDAPPDCSLVSSLSNLCSQCVGPNRNVSSLLSLLSNLVQLLLLLPPDRDCVSRHDLSSLSSVLSSLCVVLVPQDPVLADPLQQLEPPASDDCLPPDDPPDDSVVSVVVSVVRPYDDPRDPSNNSVVSSVSSCSSHDVSVVSVVVVVVVVVVVVVVVVVVVVVVVVVVVCCLQPLVNLLVLLVVLLVLLLVLVCQQPNPDDLVDDTDPERHPSNLPDDLCSQVVSLVSLVSCLVRPLVSVQVDPGCVLVSLLVCLLVVVNDPDLVSNVSSLVSNLCLDCVNRVSNVVSNCSNCPRPNCVPRVVVSLVVNCVVDPDDPSSVSVVD

InterPro domains:
  IPR019474 Ubiquitin conjugation factor E4, core [PF10408] (317-617)
  IPR045132 Ubiquitin conjugation factor E4 [PTHR13931] (319-617)

Sequence (632 aa):
MSGNENAEAMEISELRLKNNSFGLIDAQDAEAAQFKSERVRSLVLRVLGVGENLAPEFALQTALVAECSTRLAETDLLDPGAYRSSIHDLIFLLVSSIASTSDVAMEVDAEDSLGSILVIPELDKIQSTKESTALHYLMSTYSRLNTESRNEFFQDFEKQMCLDLRELVLSNVVILLRGYCEPFLSGKLARSSLVRLLYSNLVSNNFLSDVVAHCTNPDLSDENALSEVFNPILSQQRDSMVFQHMMKNRDDCVHLLFRAVIQLLSIRIDGKRPICDLMVNRPDFLPELVTSITGREIAHLSYLGPFISYGIPCDEFVSLMHQIVHQLVANPSSRGRCLDYFAAVIKHNEKRAQMRADFATLASHTFVVNLMCVLFELSSKIDLSKVNPMYPFQSNSRVDIVEKTRLKMDLQSGKEFAEKCPPANDDKFTTECFFLTMQCENICLQPGVNRLRSLRRHIADIRDQIRSFTHTAMCYECMLSDPSFISLALDFSSKQLQLLLNAITPNIRYENELPAVAPPLFAAYPEFYLDDMLDLVTFALKQTAPLLVGRNNDWPNHLLVFICCTHYFNNPFLAAKVVEVVMMLTPAVMPAAQNLWYQVINSPMAMEKLFPSLVKVRFLRENSKIVVILLN

Organism: Ancylostoma caninum (NCBI:txid29170)